Protein AF-0000000072407495 (afdb_homodimer)

Organism: Felis catus (NCBI:txid9685)

Sequence (494 aa):
MGAAVFFGCTFVAFGPAFALFLITVAGDPLRVIILVAGAFFWLVSLLLASVVWFILVHVTDRSDARLQYGLLIFGAAVSVLLQEVFRFAYYKLLKKADEGLASLSEDGRSPISIRQMAYVSGLSFGIISGVFSVINILADALGPGVVGIHGDSPYYFLTSAFLTAAIILLHTFWGVVFFDACERRRYWALGLVVGSHLLTSGLTFLNPWYEASLLPIYAVTVSMGLWAFITAGGSLRSIQRSLSCKDMGAAVFFGCTFVAFGPAFALFLITVAGDPLRVIILVAGAFFWLVSLLLASVVWFILVHVTDRSDARLQYGLLIFGAAVSVLLQEVFRFAYYKLLKKADEGLASLSEDGRSPISIRQMAYVSGLSFGIISGVFSVINILADALGPGVVGIHGDSPYYFLTSAFLTAAIILLHTFWGVVFFDACERRRYWALGLVVGSHLLTSGLTFLNPWYEASLLPIYAVTVSMGLWAFITAGGSLRSIQRSLSCKD

pLDDT: mean 89.38, std 12.91, range [40.22, 98.81]

Nearest PDB structures (foldseek):
  8kco-assembly1_C  TM=9.446E-01  e=8.533E-25  Homo sapiens
  5fn5-assembly1_C  TM=9.331E-01  e=3.044E-23  Homo sapiens
  8oqz-assembly1_C  TM=9.293E-01  e=1.260E-16  Homo sapiens
  8oqy-assembly1_C  TM=9.314E-01  e=2.300E-15  Homo sapiens
  3zx6-assembly1_A  TM=1.724E-01  e=4.299E+00  Archaeoglobus fulgidus DSM 4304

Radius of gyration: 24.93 Å; Cα contacts (8 Å, |Δi|>4): 527; chains: 2; bounding box: 66×59×61 Å

Secondary structure (DSSP, 8-state):
-HHHHHHHHHHHHHHHHHHHIIIIITT-HHHHHHHHHHHHHHHHHHHHHHHHHHHHHHHS-TT-HHHHHHHHHHHHHHHHHHHHHHHHHHHHHHHHHHHHHHHHBTTS--SS-HHHHHHHHHHHHHHHHHHHHHHHHHHHHHSSS-TTTSS--TTHHHHHHHHHHHHHHHHHHHHHHHHHHHHHT-HHHHHHHHHHHHHHHHHGGGTT-HHHHHHHHHHHHHHHHHHHHHHTT--HHHHHHHHTT--/-HHHHHHHHHHHHHHHHHHHIIIIITT-HHHHHHHHHHHHHHHHHHHHHHHHHHHHHHHS-TT-HHHHHHHHHHHHHHHHHHHHHHHHHHHHHHHHHHHHHHHHBTTS--SS-HHHHHHHHHHHHHHHHHHHHHHHHHHHHHSSS-TTTSS--TTHHHHHHHHHHHHHHHHHHHHHHHHHHHHHT-HHHHHHHHHHHHHHHHHGGGTT-HHHHHHHHHHHHHHHHHHHHHHTT--HHHHHHHHTT--

Foldseek 3Di:
DVVCLVVVLQCLLCVVLVVCCVVPQVVDVVLVVLLVVLLVLLVVLQVVLVVVLVVVCVVDDVPDPVVNVVSVLVSLLSSLVSNLVSLVVSLVVVVVVQQVQLVVDPVSHHPADSLNSLLSSLLSSLVSVLVVLVVVVVVVCPPPVNQPPPDHDPCSSVLSSNLSNLSSLLSSLLSNQCSLCVVVVPVVSVVVSSVLSSVLSVLVVPPPVSCSNNVVSVVSSVVSVVVSCVSSVHDPVNVCCVVVVPD/DVVCLVVVLQCLLCVVLVVCCVVPQVVDVVLVVLLVVLLVLLVVLQVVLVVVLVVVCVVDDVVDPVVNVVSVLVSLLSSLVSNLVSLVVSLVVVVVVQQVQLVVDPVSHHPADSLNSLLSSLLSSLVSVLVVLVVVVVVVCPPPVNQPPPDHDPCSSVLSSNLSNLSSLLSSLLSNQCSLCVVVVPVVSNVVSSVLSSVLSVLVVPPPVSCSNNVVSVVSSVVSVVVSCVSSVHDPVNVCCVVVVPD

Solvent-accessible surface area (backbone atoms only — not comparable to full-atom values): 24872 Å² total; per-residue (Å²): 110,70,63,60,51,47,54,51,28,48,43,55,26,39,41,65,58,50,51,48,37,61,75,72,28,67,85,37,47,60,48,43,45,46,23,44,25,27,30,41,45,41,52,51,21,47,51,54,28,49,50,52,41,50,52,53,52,69,74,40,69,77,84,41,60,70,59,49,51,53,48,51,54,50,36,52,52,48,28,51,52,35,38,51,52,38,49,50,52,49,48,54,44,50,51,52,29,39,55,56,44,11,73,50,19,72,84,55,50,42,92,62,50,72,67,55,50,18,37,40,36,8,39,17,38,6,50,49,50,31,52,53,49,52,53,51,52,51,53,50,36,70,37,93,66,34,58,58,79,80,72,45,59,93,49,52,61,53,51,48,16,51,49,34,27,45,49,22,51,33,33,20,23,43,24,34,45,41,47,52,19,61,76,66,67,34,61,68,54,40,50,49,46,54,48,50,51,49,48,47,59,55,34,59,69,48,56,85,44,50,70,75,21,51,53,57,43,50,51,50,34,52,52,42,42,50,50,24,37,47,72,73,64,52,38,75,64,49,51,49,33,62,69,58,67,54,130,110,69,64,59,51,47,54,51,27,46,44,54,28,38,40,66,58,50,50,49,38,61,75,73,27,68,84,35,46,61,49,44,45,46,24,44,27,28,29,41,45,42,50,51,22,47,50,55,30,49,52,54,44,50,53,53,54,69,76,42,69,78,85,40,60,69,58,49,50,52,47,51,54,49,38,51,51,49,29,51,53,35,38,52,52,38,50,50,53,49,49,53,46,50,50,52,28,38,54,55,45,11,72,49,19,73,84,55,50,43,94,60,48,70,67,54,50,18,37,42,35,8,39,17,38,6,49,49,51,33,55,53,49,49,52,53,53,53,51,50,38,70,36,93,66,34,57,57,80,79,71,44,60,92,50,52,60,55,51,49,15,52,49,32,26,45,49,22,51,34,33,20,23,44,24,34,44,41,48,51,19,62,76,67,68,35,61,69,57,40,49,48,44,55,48,50,50,49,49,46,59,55,34,57,68,47,56,85,44,50,68,73,21,50,54,57,43,50,52,51,34,53,53,41,43,51,51,25,38,48,75,73,64,53,38,76,63,49,50,48,34,61,71,56,67,53,131

Structure (mmCIF, N/CA/C/O backbone):
data_AF-0000000072407495-model_v1
#
loop_
_entity.id
_entity.type
_entity.pdbx_description
1 polymer 'Uncharacterized protein'
#
loop_
_atom_site.group_PDB
_atom_site.id
_atom_site.type_symbol
_atom_site.label_atom_id
_atom_site.label_alt_id
_atom_site.label_comp_id
_atom_site.label_asym_id
_atom_site.label_entity_id
_atom_site.label_seq_id
_atom_site.pdbx_PDB_ins_code
_atom_site.Cartn_x
_atom_site.Cartn_y
_atom_site.Cartn_z
_atom_site.occupancy
_atom_site.B_iso_or_equiv
_atom_site.auth_seq_id
_atom_site.auth_comp_id
_atom_site.auth_asym_id
_atom_site.auth_atom_id
_atom_site.pdbx_PDB_model_num
ATOM 1 N N . MET A 1 1 ? 20.609 5.816 27.75 1 56.5 1 MET A N 1
ATOM 2 C CA . MET A 1 1 ? 20.172 7.129 27.266 1 56.5 1 MET A CA 1
ATOM 3 C C . MET A 1 1 ? 19.641 7.035 25.844 1 56.5 1 MET A C 1
ATOM 5 O O . MET A 1 1 ? 18.531 7.5 25.562 1 56.5 1 MET A O 1
ATOM 9 N N . GLY A 1 2 ? 20.25 6.094 25.094 1 71.56 2 GLY A N 1
ATOM 10 C CA . GLY A 1 2 ? 19.891 5.965 23.688 1 71.56 2 GLY A CA 1
ATOM 11 C C . GLY A 1 2 ? 18.562 5.285 23.469 1 71.56 2 GLY A C 1
ATOM 12 O O . GLY A 1 2 ? 17.719 5.762 22.703 1 71.56 2 GLY A O 1
ATOM 13 N N . ALA A 1 3 ? 18.312 4.312 24.391 1 77.88 3 ALA A N 1
ATOM 14 C CA . ALA A 1 3 ? 17.062 3.57 24.234 1 77.88 3 ALA A CA 1
ATOM 15 C C . ALA A 1 3 ? 15.883 4.371 24.766 1 77.88 3 ALA A C 1
ATOM 17 O O . ALA A 1 3 ? 14.812 4.375 24.156 1 77.88 3 ALA A O 1
ATOM 18 N N . ALA A 1 4 ? 16.016 5.016 25.875 1 79.19 4 ALA A N 1
ATOM 19 C CA . ALA A 1 4 ? 14.953 5.82 26.469 1 79.19 4 ALA A CA 1
ATOM 20 C C . ALA A 1 4 ? 14.547 6.961 25.547 1 79.19 4 ALA A C 1
ATOM 22 O O . ALA A 1 4 ? 13.359 7.254 25.406 1 79.19 4 ALA A O 1
ATOM 23 N N . VAL A 1 5 ? 15.516 7.555 24.984 1 81.38 5 VAL A N 1
ATOM 24 C CA . VAL A 1 5 ? 15.242 8.648 24.047 1 81.38 5 VAL A CA 1
ATOM 25 C C . VAL A 1 5 ? 14.508 8.102 22.812 1 81.38 5 VAL A C 1
ATOM 27 O O . VAL A 1 5 ? 13.562 8.727 22.328 1 81.38 5 VAL A O 1
ATOM 30 N N . PHE A 1 6 ? 14.906 6.973 22.5 1 82.31 6 PHE A N 1
ATOM 31 C CA . PHE A 1 6 ? 14.281 6.359 21.328 1 82.31 6 PHE A CA 1
ATOM 32 C C . PHE A 1 6 ? 12.812 6.066 21.594 1 82.31 6 PHE A C 1
ATOM 34 O O . PHE A 1 6 ? 11.945 6.465 20.812 1 82.31 6 PHE A O 1
ATOM 41 N N . PHE A 1 7 ? 12.516 5.387 22.656 1 86.75 7 PHE A N 1
ATOM 42 C CA . PHE A 1 7 ? 11.141 5.023 22.969 1 86.75 7 PHE A CA 1
ATOM 43 C C . PHE A 1 7 ? 10.32 6.266 23.312 1 86.75 7 PHE A C 1
ATOM 45 O O . PHE A 1 7 ? 9.148 6.352 22.938 1 86.75 7 PHE A O 1
ATOM 52 N N . GLY A 1 8 ? 10.922 7.148 24.031 1 89.25 8 GLY A N 1
ATOM 53 C CA . GLY A 1 8 ? 10.234 8.398 24.312 1 89.25 8 GLY A CA 1
ATOM 54 C C . GLY A 1 8 ? 9.844 9.164 23.062 1 89.25 8 GLY A C 1
ATOM 55 O O . GLY A 1 8 ? 8.695 9.594 22.938 1 89.25 8 GLY A O 1
ATOM 56 N N . CYS A 1 9 ? 10.734 9.289 22.125 1 89.62 9 CYS A N 1
ATOM 57 C CA . CYS A 1 9 ? 10.477 10.023 20.891 1 89.62 9 CYS A CA 1
ATOM 58 C C . CYS A 1 9 ? 9.461 9.297 20.031 1 89.62 9 CYS A C 1
ATOM 60 O O . CYS A 1 9 ? 8.633 9.93 19.359 1 89.62 9 CYS A O 1
ATOM 62 N N . THR A 1 10 ? 9.562 7.992 20.062 1 91.12 10 THR A N 1
ATOM 63 C CA . THR A 1 10 ? 8.594 7.215 19.297 1 91.12 10 THR A CA 1
ATOM 64 C C . THR A 1 10 ? 7.184 7.422 19.844 1 91.12 10 THR A C 1
ATOM 66 O O . THR A 1 10 ? 6.234 7.574 19.062 1 91.12 10 THR A O 1
ATOM 69 N N . PHE A 1 11 ? 7.082 7.426 21.141 1 93.88 11 PHE A N 1
ATOM 70 C CA . PHE A 1 11 ? 5.777 7.617 21.766 1 93.88 11 PHE A CA 1
ATOM 71 C C . PHE A 1 11 ? 5.25 9.023 21.5 1 93.88 11 PHE A C 1
ATOM 73 O O . PHE A 1 11 ? 4.043 9.219 21.328 1 93.88 11 PHE A O 1
ATOM 80 N N . VAL A 1 12 ? 6.137 9.922 21.516 1 93.81 12 VAL A N 1
ATOM 81 C CA . VAL A 1 12 ? 5.73 11.297 21.219 1 93.81 12 VAL A CA 1
ATOM 82 C C . VAL A 1 12 ? 5.254 11.391 19.781 1 93.81 12 VAL A C 1
ATOM 84 O O . VAL A 1 12 ? 4.195 11.961 19.5 1 93.81 12 VAL A O 1
ATOM 87 N N . ALA A 1 13 ? 6.012 10.875 18.844 1 96 13 ALA A N 1
ATOM 88 C CA . ALA A 1 13 ? 5.746 10.992 17.406 1 96 13 ALA A CA 1
ATOM 89 C C . ALA A 1 13 ? 4.477 10.234 17.016 1 96 13 ALA A C 1
ATOM 91 O O . ALA A 1 13 ? 3.662 10.734 16.25 1 96 13 ALA A O 1
ATOM 92 N N . PHE A 1 14 ? 4.254 9.016 17.641 1 97.38 14 PHE A N 1
ATOM 93 C CA . PHE A 1 14 ? 3.215 8.141 17.109 1 97.38 14 PHE A CA 1
ATOM 94 C C . PHE A 1 14 ? 2.133 7.891 18.141 1 97.38 14 PHE A C 1
ATOM 96 O O . PHE A 1 14 ? 1.095 7.301 17.844 1 97.38 14 PHE A O 1
ATOM 103 N N . GLY A 1 15 ? 2.363 8.258 19.375 1 96.69 15 GLY A N 1
ATOM 104 C CA . GLY A 1 15 ? 1.407 8.008 20.438 1 96.69 15 GLY A CA 1
ATOM 105 C C . GLY A 1 15 ? -0.013 8.391 20.062 1 96.69 15 GLY A C 1
ATOM 106 O O . GLY A 1 15 ? -0.917 7.555 20.109 1 96.69 15 GLY A O 1
ATOM 107 N N . PRO A 1 16 ? -0.231 9.633 19.703 1 95.75 16 PRO A N 1
ATOM 108 C CA . PRO A 1 16 ? -1.579 10.07 19.328 1 95.75 16 PRO A CA 1
ATOM 109 C C . PRO A 1 16 ? -2.158 9.289 18.156 1 95.75 16 PRO A C 1
ATOM 111 O O . PRO A 1 16 ? -3.32 8.875 18.203 1 95.75 16 PRO A O 1
ATOM 114 N N . ALA A 1 17 ? -1.369 9.102 17.172 1 96.81 17 ALA A N 1
ATOM 115 C CA . ALA A 1 17 ? -1.844 8.375 15.992 1 96.81 17 ALA A CA 1
ATOM 116 C C . ALA A 1 17 ? -2.176 6.926 16.344 1 96.81 17 ALA A C 1
ATOM 118 O O . ALA A 1 17 ? -3.15 6.367 15.836 1 96.81 17 ALA A O 1
ATOM 119 N N . PHE A 1 18 ? -1.344 6.324 17.172 1 96.62 18 PHE A N 1
ATOM 120 C CA . PHE A 1 18 ? -1.583 4.949 17.609 1 96.62 18 PHE A CA 1
ATOM 121 C C . PHE A 1 18 ? -2.891 4.844 18.375 1 96.62 18 PHE A C 1
ATOM 123 O O . PHE A 1 18 ? -3.658 3.9 18.188 1 96.62 18 PHE A O 1
ATOM 130 N N . ALA A 1 19 ? -3.113 5.727 19.234 1 96.12 19 ALA A N 1
ATOM 131 C CA . ALA A 1 19 ? -4.367 5.758 19.984 1 96.12 19 ALA A CA 1
ATOM 132 C C . ALA A 1 19 ? -5.562 5.918 19.062 1 96.12 19 ALA A C 1
ATOM 134 O O . ALA A 1 19 ? -6.566 5.215 19.203 1 96.12 19 ALA A O 1
ATOM 135 N N . LEU A 1 20 ? -5.41 6.855 18.172 1 96.5 20 LEU A N 1
ATOM 136 C CA . LEU A 1 20 ? -6.488 7.062 17.219 1 96.5 20 LEU A CA 1
ATOM 137 C C . LEU A 1 20 ? -6.742 5.801 16.406 1 96.5 20 LEU A C 1
ATOM 139 O O . LEU A 1 20 ? -7.895 5.422 16.172 1 96.5 20 LEU A O 1
ATOM 143 N N . PHE A 1 21 ? -5.773 5.141 16 1 97.31 21 PHE A N 1
ATOM 144 C CA . PHE A 1 21 ? -5.898 3.91 15.227 1 97.31 21 PHE A CA 1
ATOM 145 C C . PHE A 1 21 ? -6.617 2.834 16.031 1 97.31 21 PHE A C 1
ATOM 147 O O . PHE A 1 21 ? -7.551 2.201 15.539 1 97.31 21 PHE A O 1
ATOM 154 N N . LEU A 1 22 ? -6.188 2.582 17.266 1 95.88 22 LEU A N 1
ATOM 155 C CA . LEU A 1 22 ? -6.723 1.515 18.094 1 95.88 22 LEU A CA 1
ATOM 156 C C . LEU A 1 22 ? -8.188 1.771 18.438 1 95.88 22 LEU A C 1
ATOM 158 O O . LEU A 1 22 ? -9 0.841 18.453 1 95.88 22 LEU A O 1
ATOM 162 N N . ILE A 1 23 ? -8.5 3.033 18.625 1 95.25 23 ILE A N 1
ATOM 163 C CA . ILE A 1 23 ? -9.836 3.365 19.109 1 95.25 23 ILE A CA 1
ATOM 164 C C . ILE A 1 23 ? -10.812 3.461 17.938 1 95.25 23 ILE A C 1
ATOM 166 O O . ILE A 1 23 ? -11.969 3.049 18.062 1 95.25 23 ILE A O 1
ATOM 170 N N . THR A 1 24 ? -10.32 3.926 16.797 1 94.62 24 THR A N 1
ATOM 171 C CA . THR A 1 24 ? -11.312 4.312 15.805 1 94.62 24 THR A CA 1
ATOM 172 C C . THR A 1 24 ? -11.203 3.438 14.555 1 94.62 24 THR A C 1
ATOM 174 O O . THR A 1 24 ? -12.125 3.387 13.742 1 94.62 24 THR A O 1
ATOM 177 N N . VAL A 1 25 ? -10.133 2.77 14.32 1 96 25 VAL A N 1
ATOM 178 C CA . VAL A 1 25 ? -9.938 2.127 13.031 1 96 25 VAL A CA 1
ATOM 179 C C . VAL A 1 25 ? -9.781 0.62 13.211 1 96 25 VAL A C 1
ATOM 181 O O . VAL A 1 25 ? -10.422 -0.167 12.516 1 96 25 VAL A O 1
ATOM 184 N N . ALA A 1 26 ? -9.117 0.176 14.258 1 94.56 26 ALA A N 1
ATOM 185 C CA . ALA A 1 26 ? -8.648 -1.199 14.414 1 94.56 26 ALA A CA 1
ATOM 186 C C . ALA A 1 26 ? -9.82 -2.17 14.508 1 94.56 26 ALA A C 1
ATOM 188 O O . ALA A 1 26 ? -9.711 -3.326 14.094 1 94.56 26 ALA A O 1
ATOM 189 N N . GLY A 1 27 ? -10.93 -1.718 14.945 1 93.38 27 GLY A N 1
ATOM 190 C CA . GLY A 1 27 ? -12.055 -2.604 15.172 1 93.38 27 GLY A CA 1
ATOM 191 C C . GLY A 1 27 ? -12.883 -2.855 13.93 1 93.38 27 GLY A C 1
ATOM 192 O O . GLY A 1 27 ? -13.758 -3.727 13.922 1 93.38 27 GLY A O 1
ATOM 193 N N . ASP A 1 28 ? -12.625 -2.162 12.844 1 94.12 28 ASP A N 1
ATOM 194 C CA . ASP A 1 28 ? -13.391 -2.277 11.609 1 94.12 28 ASP A CA 1
ATOM 195 C C . ASP A 1 28 ? -12.484 -2.65 10.438 1 94.12 28 ASP A C 1
ATOM 197 O O . ASP A 1 28 ? -11.711 -1.818 9.953 1 94.12 28 ASP A O 1
ATOM 201 N N . PRO A 1 29 ? -12.703 -3.877 9.898 1 92.75 29 PRO A N 1
ATOM 202 C CA . PRO A 1 29 ? -11.82 -4.348 8.828 1 92.75 29 PRO A CA 1
ATOM 203 C C . PRO A 1 29 ? -11.867 -3.455 7.59 1 92.75 29 PRO A C 1
ATOM 205 O O . PRO A 1 29 ? -10.852 -3.299 6.902 1 92.75 29 PRO A O 1
ATOM 208 N N . LEU A 1 30 ? -12.992 -2.93 7.285 1 92.25 30 LEU A N 1
ATOM 209 C CA . LEU A 1 30 ? -13.102 -2.045 6.133 1 92.25 30 LEU A CA 1
ATOM 210 C C . LEU A 1 30 ? -12.258 -0.787 6.332 1 92.25 30 LEU A C 1
ATOM 212 O O . LEU A 1 30 ? -11.602 -0.321 5.398 1 92.25 30 LEU A O 1
ATOM 216 N N . ARG A 1 31 ? -12.273 -0.28 7.539 1 95.81 31 ARG A N 1
ATOM 217 C CA . ARG A 1 31 ? -11.461 0.893 7.844 1 95.81 31 ARG A CA 1
ATOM 218 C C . ARG A 1 31 ? -9.977 0.563 7.762 1 95.81 31 ARG A C 1
ATOM 220 O O . ARG A 1 31 ? -9.18 1.384 7.309 1 95.81 31 ARG A O 1
ATOM 227 N N . VAL A 1 32 ? -9.695 -0.604 8.148 1 96 32 VAL A N 1
ATOM 228 C CA . VAL A 1 32 ? -8.305 -1.038 8.094 1 96 32 VAL A CA 1
ATOM 229 C C . VAL A 1 32 ? -7.855 -1.147 6.641 1 96 32 VAL A C 1
ATOM 231 O O . VAL A 1 32 ? -6.754 -0.714 6.289 1 96 32 VAL A O 1
ATOM 234 N N . ILE A 1 33 ? -8.664 -1.701 5.789 1 95 33 ILE A N 1
ATOM 235 C CA . ILE A 1 33 ? -8.344 -1.848 4.375 1 95 33 ILE A CA 1
ATOM 236 C C . ILE A 1 33 ? -8.164 -0.47 3.742 1 95 33 ILE A C 1
ATOM 238 O O . ILE A 1 33 ? -7.227 -0.25 2.973 1 95 33 ILE A O 1
ATOM 242 N N . ILE A 1 34 ? -9.047 0.424 4.109 1 96.31 34 ILE A N 1
ATOM 243 C CA . ILE A 1 34 ? -8.984 1.787 3.594 1 96.31 34 ILE A CA 1
ATOM 244 C C . ILE A 1 34 ? -7.691 2.455 4.062 1 96.31 34 ILE A C 1
ATOM 246 O O . ILE A 1 34 ? -7.043 3.17 3.295 1 96.31 34 ILE A O 1
ATOM 250 N N . LEU A 1 35 ? -7.363 2.24 5.332 1 98.19 35 LEU A N 1
ATOM 251 C CA . LEU A 1 35 ? -6.133 2.803 5.879 1 98.19 35 LEU A CA 1
ATOM 252 C C . LEU A 1 35 ? -4.914 2.299 5.113 1 98.19 35 LEU A C 1
ATOM 254 O O . LEU A 1 35 ? -4.055 3.088 4.719 1 98.19 35 LEU A O 1
ATOM 258 N N . VAL A 1 36 ? -4.875 1.008 4.824 1 97.19 36 VAL A N 1
ATOM 259 C CA . VAL A 1 36 ? -3.744 0.401 4.133 1 97.19 36 VAL A CA 1
ATOM 260 C C . VAL A 1 36 ? -3.674 0.921 2.699 1 97.19 36 VAL A C 1
ATOM 262 O O . VAL A 1 36 ? -2.598 1.269 2.209 1 97.19 36 VAL A O 1
ATOM 265 N N . ALA A 1 37 ? -4.793 0.983 2.051 1 97 37 ALA A N 1
ATOM 266 C CA . ALA A 1 37 ? -4.836 1.515 0.691 1 97 37 ALA A CA 1
ATOM 267 C C . ALA A 1 37 ? -4.348 2.959 0.649 1 97 37 ALA A C 1
ATOM 269 O O . ALA A 1 37 ? -3.633 3.352 -0.276 1 97 37 ALA A O 1
ATOM 270 N N . GLY A 1 38 ? -4.734 3.738 1.598 1 98.44 38 GLY A N 1
ATOM 271 C CA . GLY A 1 38 ? -4.273 5.117 1.672 1 98.44 38 GLY A CA 1
ATOM 272 C C . GLY A 1 38 ? -2.771 5.238 1.826 1 98.44 38 GLY A C 1
ATOM 273 O O . GLY A 1 38 ? -2.15 6.121 1.23 1 98.44 38 GLY A O 1
ATOM 274 N N . ALA A 1 39 ? -2.295 4.391 2.701 1 98.44 39 ALA A N 1
ATOM 275 C CA . ALA A 1 39 ? -0.844 4.379 2.871 1 98.44 39 ALA A CA 1
ATOM 276 C C . ALA A 1 39 ? -0.137 4.117 1.544 1 98.44 39 ALA A C 1
ATOM 278 O O . ALA A 1 39 ? 0.901 4.719 1.258 1 98.44 39 ALA A O 1
ATOM 279 N N . PHE A 1 40 ? -0.656 3.289 0.789 1 97.88 40 PHE A N 1
ATOM 280 C CA . PHE A 1 40 ? -0.097 2.982 -0.523 1 97.88 40 PHE A CA 1
ATOM 281 C C . PHE A 1 40 ? -0.11 4.215 -1.419 1 97.88 40 PHE A C 1
ATOM 283 O O . PHE A 1 40 ? 0.883 4.516 -2.086 1 97.88 40 PHE A O 1
ATOM 290 N N . PHE A 1 41 ? -1.191 4.906 -1.457 1 98.19 41 PHE A N 1
ATOM 291 C CA . PHE A 1 41 ? -1.315 6.102 -2.283 1 98.19 41 PHE A CA 1
ATOM 292 C C . PHE A 1 41 ? -0.274 7.141 -1.889 1 98.19 41 PHE A C 1
ATOM 294 O O . PHE A 1 41 ? 0.335 7.777 -2.752 1 98.19 41 PHE A O 1
ATOM 301 N N . TRP A 1 42 ? -0.133 7.297 -0.599 1 98.31 42 TRP A N 1
ATOM 302 C CA . TRP A 1 42 ? 0.872 8.25 -0.139 1 98.31 42 TRP A CA 1
ATOM 303 C C . TRP A 1 42 ? 2.268 7.82 -0.576 1 98.31 42 TRP A C 1
ATOM 305 O O . TRP A 1 42 ? 3.053 8.641 -1.058 1 98.31 42 TRP A O 1
ATOM 315 N N . LEU A 1 43 ? 2.557 6.543 -0.419 1 97.19 43 LEU A N 1
ATOM 316 C CA . LEU A 1 43 ? 3.879 6.039 -0.777 1 97.19 43 LEU A CA 1
ATOM 317 C C . LEU A 1 43 ? 4.141 6.211 -2.27 1 97.19 43 LEU A C 1
ATOM 319 O O . LEU A 1 43 ? 5.254 6.543 -2.676 1 97.19 43 LEU A O 1
ATOM 323 N N . VAL A 1 44 ? 3.123 5.953 -3.066 1 96.81 44 VAL A N 1
ATOM 324 C CA . VAL A 1 44 ? 3.264 6.117 -4.508 1 96.81 44 VAL A CA 1
ATOM 325 C C . VAL A 1 44 ? 3.539 7.582 -4.836 1 96.81 44 VAL A C 1
ATOM 327 O O . VAL A 1 44 ? 4.367 7.887 -5.699 1 96.81 44 VAL A O 1
ATOM 330 N N . SER A 1 45 ? 2.848 8.484 -4.168 1 97.75 45 SER A N 1
ATOM 331 C CA . SER A 1 45 ? 3.082 9.906 -4.387 1 97.75 45 SER A CA 1
ATOM 332 C C . SER A 1 45 ? 4.516 10.289 -4.043 1 97.75 45 SER A C 1
ATOM 334 O O . SER A 1 45 ? 5.145 11.07 -4.758 1 97.75 45 SER A O 1
ATOM 336 N N . LEU A 1 46 ? 5.016 9.742 -2.975 1 96.38 46 LEU A N 1
ATOM 337 C CA . LEU A 1 46 ? 6.391 10.023 -2.574 1 96.38 46 LEU A CA 1
ATOM 338 C C . LEU A 1 46 ? 7.379 9.43 -3.576 1 96.38 46 LEU A C 1
ATOM 340 O O . LEU A 1 46 ? 8.398 10.055 -3.889 1 96.38 46 LEU A O 1
ATOM 344 N N . LEU A 1 47 ? 7.105 8.25 -4.012 1 94.81 47 LEU A N 1
ATOM 345 C CA . LEU A 1 47 ? 7.969 7.605 -4.992 1 94.81 47 LEU A CA 1
ATOM 346 C C . LEU A 1 47 ? 8.062 8.438 -6.266 1 94.81 47 LEU A C 1
ATOM 348 O O . LEU A 1 47 ? 9.156 8.641 -6.801 1 94.81 47 LEU A O 1
ATOM 352 N N . LEU A 1 48 ? 6.941 8.898 -6.738 1 96.19 48 LEU A N 1
ATOM 353 C CA . LEU A 1 48 ? 6.934 9.734 -7.934 1 96.19 48 LEU A CA 1
ATOM 354 C C . LEU A 1 48 ? 7.73 11.016 -7.707 1 96.19 48 LEU A C 1
ATOM 356 O O . LEU A 1 48 ? 8.484 11.445 -8.578 1 96.19 48 LEU A O 1
ATOM 360 N N . ALA A 1 49 ? 7.574 11.586 -6.559 1 96.75 49 ALA A N 1
ATOM 361 C CA . ALA A 1 49 ? 8.344 12.773 -6.215 1 96.75 49 ALA A CA 1
ATOM 362 C C . ALA A 1 49 ? 9.844 12.484 -6.203 1 96.75 49 ALA A C 1
ATOM 364 O O . ALA A 1 49 ? 10.648 13.312 -6.633 1 96.75 49 ALA A O 1
ATOM 365 N N . SER A 1 50 ? 10.227 11.352 -5.691 1 94.19 50 SER A N 1
ATOM 366 C CA . SER A 1 50 ? 11.633 10.961 -5.629 1 94.19 50 SER A CA 1
ATOM 367 C C . SER A 1 50 ? 12.219 10.781 -7.027 1 94.19 50 SER A C 1
ATOM 369 O O . SER A 1 50 ? 13.391 11.07 -7.254 1 94.19 50 SER A O 1
ATOM 371 N N . VAL A 1 51 ? 11.453 10.227 -7.926 1 92.25 51 VAL A N 1
ATOM 372 C CA . VAL A 1 51 ? 11.898 10.07 -9.305 1 92.25 51 VAL A CA 1
ATOM 373 C C . VAL A 1 51 ? 12.141 11.445 -9.93 1 92.25 51 VAL A C 1
ATOM 375 O O . VAL A 1 51 ? 13.164 11.656 -10.586 1 92.25 51 VAL A O 1
ATOM 378 N N . VAL A 1 52 ? 11.25 12.344 -9.695 1 92.81 52 VAL A N 1
ATOM 379 C CA . VAL A 1 52 ? 11.422 13.703 -10.195 1 92.81 52 VAL A CA 1
ATOM 380 C C . VAL A 1 52 ? 12.703 14.305 -9.625 1 92.81 52 VAL A C 1
ATOM 382 O O . VAL A 1 52 ? 13.5 14.891 -10.367 1 92.81 52 VAL A O 1
ATOM 385 N N . TRP A 1 53 ? 12.945 14.125 -8.375 1 90.81 53 TRP A N 1
ATOM 386 C CA . TRP A 1 53 ? 14.148 14.617 -7.719 1 90.81 53 TRP A CA 1
ATOM 387 C C . TRP A 1 53 ? 15.398 13.977 -8.32 1 90.81 53 TRP A C 1
ATOM 389 O O . TRP A 1 53 ? 16.391 14.664 -8.586 1 90.81 53 TRP A O 1
ATOM 399 N N . PHE A 1 54 ? 15.312 12.758 -8.508 1 88.69 54 PHE A N 1
ATOM 400 C CA . PHE A 1 54 ? 16.453 12.016 -9.047 1 88.69 54 PHE A CA 1
ATOM 401 C C . PHE A 1 54 ? 16.812 12.523 -10.438 1 88.69 54 PHE A C 1
ATOM 403 O O . PHE A 1 54 ? 18 12.75 -10.727 1 88.69 54 PHE A O 1
ATOM 410 N N . ILE A 1 55 ? 15.867 12.656 -11.281 1 89.94 55 ILE A N 1
ATOM 411 C CA . ILE A 1 55 ? 16.094 13.133 -12.641 1 89.94 55 ILE A CA 1
ATOM 412 C C . ILE A 1 55 ? 16.688 14.547 -12.594 1 89.94 55 ILE A C 1
ATOM 414 O O . ILE A 1 55 ? 17.688 14.828 -13.258 1 89.94 55 ILE A O 1
ATOM 418 N N . LEU A 1 56 ? 16.141 15.398 -11.805 1 91.06 56 LEU A N 1
ATOM 419 C CA . LEU A 1 56 ? 16.562 16.797 -11.742 1 91.06 56 LEU A CA 1
ATOM 420 C C . LEU A 1 56 ? 17.984 16.906 -11.227 1 91.06 56 LEU A C 1
ATOM 422 O O . LEU A 1 56 ? 18.781 17.688 -11.742 1 91.06 56 LEU A O 1
ATOM 426 N N . VAL A 1 57 ? 18.391 16.125 -10.266 1 90 57 VAL A N 1
ATOM 427 C CA . VAL A 1 57 ? 19.719 16.188 -9.68 1 90 57 VAL A CA 1
ATOM 428 C C . VAL A 1 57 ? 20.734 15.625 -10.664 1 90 57 VAL A C 1
ATOM 430 O O . VAL A 1 57 ? 21.875 16.094 -10.727 1 90 57 VAL A O 1
ATOM 433 N N . HIS A 1 58 ? 20.344 14.719 -11.43 1 88.69 58 HIS A N 1
ATOM 434 C CA . HIS A 1 58 ? 21.266 14.078 -12.359 1 88.69 58 HIS A CA 1
ATOM 435 C C . HIS A 1 58 ? 21.484 14.93 -13.602 1 88.69 58 HIS A C 1
ATOM 437 O O . HIS A 1 58 ? 22.516 14.836 -14.258 1 88.69 58 HIS A O 1
ATOM 443 N N . VAL A 1 59 ? 20.531 15.734 -13.922 1 90.62 59 VAL A N 1
ATOM 444 C CA . VAL A 1 59 ? 20.656 16.531 -15.141 1 90.62 59 VAL A CA 1
ATOM 445 C C . VAL A 1 59 ? 21.266 17.891 -14.805 1 90.62 59 VAL A C 1
ATOM 447 O O . VAL A 1 59 ? 21.656 18.641 -15.703 1 90.62 59 VAL A O 1
ATOM 450 N N . THR A 1 60 ? 21.312 18.188 -13.555 1 90.12 60 THR A N 1
ATOM 451 C CA . THR A 1 60 ? 21.859 19.469 -13.133 1 90.12 60 THR A CA 1
ATOM 452 C C . THR A 1 60 ? 23.25 19.281 -12.508 1 90.12 60 THR A C 1
ATOM 454 O O . THR A 1 60 ? 23.625 18.156 -12.172 1 90.12 60 THR A O 1
ATOM 457 N N . ASP A 1 61 ? 24 20.391 -12.414 1 88.5 61 ASP A N 1
ATOM 458 C CA . ASP A 1 61 ? 25.359 20.359 -11.875 1 88.5 61 ASP A CA 1
ATOM 459 C C . ASP A 1 61 ? 25.344 20.094 -10.375 1 88.5 61 ASP A C 1
ATOM 461 O O . ASP A 1 61 ? 24.891 20.922 -9.586 1 88.5 61 ASP A O 1
ATOM 465 N N . ARG A 1 62 ? 25.828 19.062 -9.945 1 87.56 62 ARG A N 1
ATOM 466 C CA . ARG A 1 62 ? 25.844 18.625 -8.555 1 87.56 62 ARG A CA 1
ATOM 467 C C . ARG A 1 62 ? 26.828 19.453 -7.734 1 87.56 62 ARG A C 1
ATOM 469 O O . ARG A 1 62 ? 26.734 19.5 -6.508 1 87.56 62 ARG A O 1
ATOM 476 N N . SER A 1 63 ? 27.781 20.078 -8.391 1 90.69 63 SER A N 1
ATOM 477 C CA . SER A 1 63 ? 28.812 20.844 -7.688 1 90.69 63 SER A CA 1
ATOM 478 C C . SER A 1 63 ? 28.281 22.203 -7.242 1 90.69 63 SER A C 1
ATOM 480 O O . SER A 1 63 ? 28.891 22.859 -6.383 1 90.69 63 SER A O 1
ATOM 482 N N . ASP A 1 64 ? 27.234 22.625 -7.832 1 92.12 64 ASP A N 1
ATOM 483 C CA . ASP A 1 64 ? 26.641 23.906 -7.477 1 92.12 64 ASP A CA 1
ATOM 484 C C . ASP A 1 64 ? 25.75 23.766 -6.25 1 92.12 64 ASP A C 1
ATOM 486 O O . ASP A 1 64 ? 24.578 23.375 -6.363 1 92.12 64 ASP A O 1
ATOM 490 N N . ALA A 1 65 ? 26.141 24.156 -5.113 1 88.81 65 ALA A N 1
ATOM 491 C CA . ALA A 1 65 ? 25.438 23.984 -3.846 1 88.81 65 ALA A CA 1
ATOM 492 C C . ALA A 1 65 ? 24.125 24.781 -3.826 1 88.81 65 ALA A C 1
ATOM 494 O O . ALA A 1 65 ? 23.109 24.312 -3.311 1 88.81 65 ALA A O 1
ATOM 495 N N . ARG A 1 66 ? 24.219 26.016 -4.305 1 91.44 66 ARG A N 1
ATOM 496 C CA . ARG A 1 66 ? 23.031 26.859 -4.332 1 91.44 66 ARG A CA 1
ATOM 497 C C . ARG A 1 66 ? 21.938 26.25 -5.191 1 91.44 66 ARG A C 1
ATOM 499 O O . ARG A 1 66 ? 20.766 26.234 -4.805 1 91.44 66 ARG A O 1
ATOM 506 N N . LEU A 1 67 ? 22.359 25.75 -6.297 1 89.94 67 LEU A N 1
ATOM 507 C CA . LEU A 1 67 ? 21.406 25.094 -7.188 1 89.94 67 LEU A CA 1
ATOM 508 C C . LEU A 1 67 ? 20.812 23.859 -6.531 1 89.94 67 LEU A C 1
ATOM 510 O O . LEU A 1 67 ? 19.609 23.609 -6.633 1 89.94 67 LEU A O 1
ATOM 514 N N . GLN A 1 68 ? 21.625 23.141 -5.859 1 89.44 68 GLN A N 1
ATOM 515 C CA . GLN A 1 68 ? 21.172 21.922 -5.203 1 89.44 68 GLN A CA 1
ATOM 516 C C . GLN A 1 68 ? 20.188 22.234 -4.074 1 89.44 68 GLN A C 1
ATOM 518 O O . GLN A 1 68 ? 19.219 21.5 -3.871 1 89.44 68 GLN A O 1
ATOM 523 N N . TYR A 1 69 ? 20.453 23.234 -3.396 1 90.31 69 TYR A N 1
ATOM 524 C CA . TYR A 1 69 ? 19.547 23.641 -2.34 1 90.31 69 TYR A CA 1
ATOM 525 C C . TYR A 1 69 ? 18.203 24.062 -2.92 1 90.31 69 TYR A C 1
ATOM 527 O O . TYR A 1 69 ? 17.141 23.719 -2.379 1 90.31 69 TYR A O 1
ATOM 535 N N . GLY A 1 70 ? 18.25 24.844 -3.951 1 90.81 70 GLY A N 1
ATOM 536 C CA . GLY A 1 70 ? 17.031 25.203 -4.648 1 90.81 70 GLY A CA 1
ATOM 537 C C . GLY A 1 70 ? 16.234 24.016 -5.141 1 90.81 70 GLY A C 1
ATOM 538 O O . GLY A 1 70 ? 15 24 -5.07 1 90.81 70 GLY A O 1
ATOM 539 N N . LEU A 1 71 ? 16.969 23.031 -5.574 1 90.94 71 LEU A N 1
ATOM 540 C CA . LEU A 1 71 ? 16.328 21.797 -6.047 1 90.94 71 LEU A CA 1
ATOM 541 C C . LEU A 1 71 ? 15.672 21.047 -4.895 1 90.94 71 LEU A C 1
ATOM 543 O O . LEU A 1 71 ? 14.633 20.406 -5.07 1 90.94 71 LEU A O 1
ATOM 547 N N . LEU A 1 72 ? 16.297 21.109 -3.756 1 90.31 72 LEU A N 1
ATOM 548 C CA . LEU A 1 72 ? 15.719 20.469 -2.58 1 90.31 72 LEU A CA 1
ATOM 549 C C . LEU A 1 72 ? 14.375 21.094 -2.227 1 90.31 72 LEU A C 1
ATOM 551 O O . LEU A 1 72 ? 13.406 20.375 -1.959 1 90.31 72 LEU A O 1
ATOM 555 N N . ILE A 1 73 ? 14.297 22.438 -2.221 1 92.62 73 ILE A N 1
ATOM 556 C CA . ILE A 1 73 ? 13.07 23.156 -1.917 1 92.62 73 ILE A CA 1
ATOM 557 C C . ILE A 1 73 ? 12.016 22.844 -2.977 1 92.62 73 ILE A C 1
ATOM 559 O O . ILE A 1 73 ? 10.859 22.578 -2.648 1 92.62 73 ILE A O 1
ATOM 563 N N . PHE A 1 74 ? 12.461 22.875 -4.191 1 93.81 74 PHE A N 1
ATOM 564 C CA . PHE A 1 74 ? 11.57 22.562 -5.297 1 93.81 74 PHE A CA 1
ATOM 565 C C . PHE A 1 74 ? 11.039 21.125 -5.184 1 93.81 74 PHE A C 1
ATOM 567 O O . PHE A 1 74 ? 9.852 20.891 -5.395 1 93.81 74 PHE A O 1
ATOM 574 N N . GLY A 1 75 ? 11.914 20.219 -4.898 1 94.19 75 GLY A N 1
ATOM 575 C CA . GLY A 1 75 ? 11.516 18.844 -4.727 1 94.19 75 GLY A CA 1
ATOM 576 C C . GLY A 1 75 ? 10.492 18.641 -3.621 1 94.19 75 GLY A C 1
ATOM 577 O O . GLY A 1 75 ? 9.562 17.859 -3.764 1 94.19 75 GLY A O 1
ATOM 578 N N . ALA A 1 76 ? 10.688 19.359 -2.535 1 94.69 76 ALA A N 1
ATOM 579 C CA . ALA A 1 76 ? 9.734 19.281 -1.429 1 94.69 76 ALA A CA 1
ATOM 580 C C . ALA A 1 76 ? 8.367 19.797 -1.854 1 94.69 76 ALA A C 1
ATOM 582 O O . ALA A 1 76 ? 7.336 19.219 -1.493 1 94.69 76 ALA A O 1
ATOM 583 N N . ALA A 1 77 ? 8.367 20.891 -2.605 1 96.56 77 ALA A N 1
ATOM 584 C CA . ALA A 1 77 ? 7.117 21.453 -3.1 1 96.56 77 ALA A CA 1
ATOM 585 C C . ALA A 1 77 ? 6.41 20.469 -4.039 1 96.56 77 ALA A C 1
ATOM 587 O O . ALA A 1 77 ? 5.195 20.281 -3.943 1 96.56 77 ALA A O 1
ATOM 588 N N . VAL A 1 78 ? 7.168 19.875 -4.891 1 97.56 78 VAL A N 1
ATOM 589 C CA . VAL A 1 78 ? 6.621 18.891 -5.82 1 97.56 78 VAL A CA 1
ATOM 590 C C . VAL A 1 78 ? 6.059 17.703 -5.043 1 97.56 78 VAL A C 1
ATOM 592 O O . VAL A 1 78 ? 5 17.172 -5.387 1 97.56 78 VAL A O 1
ATOM 595 N N . SER A 1 79 ? 6.781 17.297 -4.027 1 97.75 79 SER A N 1
ATOM 596 C CA . SER A 1 79 ? 6.316 16.188 -3.199 1 97.75 79 SER A CA 1
ATOM 597 C C . SER A 1 79 ? 4.973 16.5 -2.553 1 97.75 79 SER A C 1
ATOM 599 O O . SER A 1 79 ? 4.07 15.664 -2.541 1 97.75 79 SER A O 1
ATOM 601 N N . VAL A 1 80 ? 4.797 17.703 -2.037 1 98.25 80 VAL A N 1
ATOM 602 C CA . VAL A 1 80 ? 3.553 18.125 -1.408 1 98.25 80 VAL A CA 1
ATOM 603 C C . VAL A 1 80 ? 2.428 18.141 -2.441 1 98.25 80 VAL A C 1
ATOM 605 O O . VAL A 1 80 ? 1.338 17.609 -2.186 1 98.25 80 VAL A O 1
ATOM 608 N N . LEU A 1 81 ? 2.701 18.672 -3.588 1 98.5 81 LEU A N 1
ATOM 609 C CA . LEU A 1 81 ? 1.688 18.766 -4.633 1 98.5 81 LEU A CA 1
ATOM 610 C C . LEU A 1 81 ? 1.264 17.375 -5.102 1 98.5 81 LEU A C 1
ATOM 612 O O . LEU A 1 81 ? 0.076 17.125 -5.312 1 98.5 81 LEU A O 1
ATOM 616 N N . LEU A 1 82 ? 2.217 16.5 -5.234 1 98.56 82 LEU A N 1
ATOM 617 C CA . LEU A 1 82 ? 1.896 15.133 -5.629 1 98.56 82 LEU A CA 1
ATOM 618 C C . LEU A 1 82 ? 1.078 14.438 -4.551 1 98.56 82 LEU A C 1
ATOM 620 O O . LEU A 1 82 ? 0.141 13.695 -4.859 1 98.56 82 LEU A O 1
ATOM 624 N N . GLN A 1 83 ? 1.458 14.625 -3.301 1 98.5 83 GLN A N 1
ATOM 625 C CA . GLN A 1 83 ? 0.673 14.055 -2.209 1 98.5 83 GLN A CA 1
ATOM 626 C C . GLN A 1 83 ? -0.774 14.531 -2.264 1 98.5 83 GLN A C 1
ATOM 628 O O . GLN A 1 83 ? -1.702 13.742 -2.074 1 98.5 83 GLN A O 1
ATOM 633 N N . GLU A 1 84 ? -1.011 15.812 -2.576 1 98.75 84 GLU A N 1
ATOM 634 C CA . GLU A 1 84 ? -2.361 16.359 -2.648 1 98.75 84 GLU A CA 1
ATOM 635 C C . GLU A 1 84 ? -3.104 15.844 -3.877 1 98.75 84 GLU A C 1
ATOM 637 O O . GLU A 1 84 ? -4.316 15.633 -3.832 1 98.75 84 GLU A O 1
ATOM 642 N N . VAL A 1 85 ? -2.438 15.688 -4.98 1 98.5 85 VAL A N 1
ATOM 643 C CA . VAL A 1 85 ? -3.051 15.094 -6.164 1 98.5 85 VAL A CA 1
ATOM 644 C C . VAL A 1 85 ? -3.508 13.672 -5.855 1 98.5 85 VAL A C 1
ATOM 646 O O . VAL A 1 85 ? -4.602 13.266 -6.25 1 98.5 85 VAL A O 1
ATOM 649 N N . PHE A 1 86 ? -2.727 12.914 -5.156 1 98.62 86 PHE A N 1
ATOM 650 C CA . PHE A 1 86 ? -3.064 11.539 -4.82 1 98.62 86 PHE A CA 1
ATOM 651 C C . PHE A 1 86 ? -4.16 11.492 -3.762 1 98.62 86 PHE A C 1
ATOM 653 O O . PHE A 1 86 ? -4.969 10.562 -3.738 1 98.62 86 PHE A O 1
ATOM 660 N N . ARG A 1 87 ? -4.129 12.492 -2.855 1 98.31 87 ARG A N 1
ATOM 661 C CA . ARG A 1 87 ? -5.254 12.609 -1.935 1 98.31 87 ARG A CA 1
ATOM 662 C C . ARG A 1 87 ? -6.566 12.781 -2.693 1 98.31 87 ARG A C 1
ATOM 664 O O . ARG A 1 87 ? -7.582 12.18 -2.338 1 98.31 87 ARG A O 1
ATOM 671 N N . PHE A 1 88 ? -6.551 13.57 -3.699 1 98.5 88 PHE A N 1
ATOM 672 C CA . PHE A 1 88 ? -7.73 13.789 -4.527 1 98.5 88 PHE A CA 1
ATOM 673 C C . PHE A 1 88 ? -8.117 12.508 -5.262 1 98.5 88 PHE A C 1
ATOM 675 O O . PHE A 1 88 ? -9.297 12.164 -5.34 1 98.5 88 PHE A O 1
ATOM 682 N N . ALA A 1 89 ? -7.121 11.852 -5.859 1 98.12 89 ALA A N 1
ATOM 683 C CA . ALA A 1 89 ? -7.383 10.586 -6.543 1 98.12 89 ALA A CA 1
ATOM 684 C C . ALA A 1 89 ? -8 9.57 -5.59 1 98.12 89 ALA A C 1
ATOM 686 O O . ALA A 1 89 ? -8.93 8.844 -5.961 1 98.12 89 ALA A O 1
ATOM 687 N N . TYR A 1 90 ? -7.434 9.508 -4.418 1 98.38 90 TYR A N 1
ATOM 688 C CA . TYR A 1 90 ? -7.957 8.586 -3.42 1 98.38 90 TYR A CA 1
ATOM 689 C C . TYR A 1 90 ? -9.375 8.969 -3.014 1 98.38 90 TYR A C 1
ATOM 691 O O . TYR A 1 90 ? -10.227 8.094 -2.812 1 98.38 90 TYR A O 1
ATOM 699 N N . TYR A 1 91 ? -9.664 10.266 -2.838 1 97.88 91 TYR A N 1
ATOM 700 C CA . TYR A 1 91 ? -11.016 10.758 -2.58 1 97.88 91 TYR A CA 1
ATOM 701 C C . TYR A 1 91 ? -11.984 10.258 -3.643 1 97.88 91 TYR A C 1
ATOM 703 O O . TYR A 1 91 ? -13.055 9.734 -3.316 1 97.88 91 TYR A O 1
ATOM 711 N N . LYS A 1 92 ? -11.594 10.398 -4.906 1 97.5 92 LYS A N 1
ATOM 712 C CA . LYS A 1 92 ? -12.461 9.969 -6.008 1 97.5 92 LYS A CA 1
ATOM 713 C C . LYS A 1 92 ? -12.727 8.469 -5.945 1 97.5 92 LYS A C 1
ATOM 715 O O . LYS A 1 92 ? -13.844 8.023 -6.191 1 97.5 92 LYS A O 1
ATOM 720 N N . LEU A 1 93 ? -11.75 7.758 -5.66 1 96.81 93 LEU A N 1
ATOM 721 C CA . LEU A 1 93 ? -11.883 6.309 -5.547 1 96.81 93 LEU A CA 1
ATOM 722 C C . LEU A 1 93 ? -12.828 5.938 -4.406 1 96.81 93 LEU A C 1
ATOM 724 O O . LEU A 1 93 ? -13.711 5.09 -4.574 1 96.81 93 LEU A O 1
ATOM 728 N N . LEU A 1 94 ? -12.656 6.531 -3.262 1 96.75 94 LEU A N 1
ATOM 729 C CA . LEU A 1 94 ? -13.469 6.227 -2.09 1 96.75 94 LEU A CA 1
ATOM 730 C C . LEU A 1 94 ? -14.914 6.656 -2.307 1 96.75 94 LEU A C 1
ATOM 732 O O . LEU A 1 94 ? -15.844 6 -1.829 1 96.75 94 LEU A O 1
ATOM 736 N N . LYS A 1 95 ? -15.047 7.77 -3.004 1 95.19 95 LYS A N 1
ATOM 737 C CA . LYS A 1 95 ? -16.406 8.219 -3.328 1 95.19 95 LYS A CA 1
ATOM 738 C C . LYS A 1 95 ? -17.125 7.188 -4.184 1 95.19 95 LYS A C 1
ATOM 740 O O . LYS A 1 95 ? -18.297 6.867 -3.918 1 95.19 95 LYS A O 1
ATOM 745 N N . LYS A 1 96 ? -16.469 6.711 -5.172 1 93.69 96 LYS A N 1
ATOM 746 C CA . LYS A 1 96 ? -17.047 5.664 -6.012 1 93.69 96 LYS A CA 1
ATOM 747 C C . LYS A 1 96 ? -17.344 4.406 -5.199 1 93.69 96 LYS A C 1
ATOM 749 O O . LYS A 1 96 ? -18.359 3.752 -5.41 1 93.69 96 LYS A O 1
ATOM 754 N N . ALA A 1 97 ? -16.484 4.051 -4.309 1 91.75 97 ALA A N 1
ATOM 755 C CA . ALA A 1 97 ? -16.688 2.889 -3.449 1 91.75 97 ALA A CA 1
ATOM 756 C C . ALA A 1 97 ? -17.891 3.094 -2.529 1 91.75 97 ALA A C 1
ATOM 758 O O . ALA A 1 97 ? -18.656 2.16 -2.279 1 91.75 97 ALA A O 1
ATOM 759 N N . ASP A 1 98 ? -17.922 4.293 -2.025 1 91.25 98 ASP A N 1
ATOM 760 C CA . ASP A 1 98 ? -19.031 4.648 -1.151 1 91.25 98 ASP A CA 1
ATOM 761 C C . ASP A 1 98 ? -20.359 4.473 -1.865 1 91.25 98 ASP A C 1
ATOM 763 O O . ASP A 1 98 ? -21.328 3.953 -1.286 1 91.25 98 ASP A O 1
ATOM 767 N N . GLU A 1 99 ? -20.516 4.891 -3.074 1 89.19 99 GLU A N 1
ATOM 768 C CA . GLU A 1 99 ? -21.719 4.734 -3.883 1 89.19 99 GLU A CA 1
ATOM 769 C C . GLU A 1 99 ? -22.047 3.258 -4.102 1 89.19 99 GLU A C 1
ATOM 771 O O . GLU A 1 99 ? -23.203 2.855 -4.02 1 89.19 99 GLU A O 1
ATOM 776 N N . GLY A 1 100 ? -21.047 2.523 -4.332 1 83.62 100 GLY A N 1
ATOM 777 C CA . GLY A 1 100 ? -21.234 1.09 -4.496 1 83.62 100 GLY A CA 1
ATOM 778 C C . GLY A 1 100 ? -21.719 0.401 -3.234 1 83.62 100 GLY A C 1
ATOM 779 O O . GLY A 1 100 ? -22.625 -0.425 -3.283 1 83.62 100 GLY A O 1
ATOM 780 N N . LEU A 1 101 ? -21.219 0.779 -2.15 1 84.06 101 LEU A N 1
ATOM 781 C CA . LEU A 1 101 ? -21.594 0.194 -0.869 1 84.06 101 LEU A CA 1
ATOM 782 C C . LEU A 1 101 ? -23.016 0.604 -0.48 1 84.06 101 LEU A C 1
ATOM 784 O O . LEU A 1 101 ? -23.766 -0.201 0.071 1 84.06 101 LEU A O 1
ATOM 788 N N . ALA A 1 102 ? -23.344 1.814 -0.726 1 86.25 102 ALA A N 1
ATOM 789 C CA . ALA A 1 102 ? -24.688 2.322 -0.425 1 86.25 102 ALA A CA 1
ATOM 790 C C . ALA A 1 102 ? -25.75 1.581 -1.231 1 86.25 102 ALA A C 1
ATOM 792 O O . ALA A 1 102 ? -26.844 1.324 -0.734 1 86.25 102 ALA A O 1
ATOM 793 N N . SER A 1 103 ? -25.453 1.237 -2.404 1 84.19 103 SER A N 1
ATOM 794 C CA . SER A 1 103 ? -26.406 0.551 -3.268 1 84.19 103 SER A CA 1
ATOM 795 C C . SER A 1 103 ? -26.672 -0.871 -2.781 1 84.19 103 SER A C 1
ATOM 797 O O . SER A 1 103 ? -27.703 -1.466 -3.113 1 84.19 103 SER A O 1
ATOM 799 N N . LEU A 1 104 ? -25.828 -1.348 -1.97 1 79.06 104 LEU A N 1
ATOM 800 C CA . LEU A 1 104 ? -25.938 -2.705 -1.446 1 79.06 104 LEU A CA 1
ATOM 801 C C . LEU A 1 104 ? -26.688 -2.717 -0.123 1 79.06 104 LEU A C 1
ATOM 803 O O . LEU A 1 104 ? -27.219 -3.754 0.288 1 79.06 104 LEU A O 1
ATOM 807 N N . SER A 1 105 ? -26.719 -1.564 0.512 1 81.44 105 SER A N 1
ATOM 808 C CA . SER A 1 105 ? -27.328 -1.479 1.839 1 81.44 105 SER A CA 1
ATOM 809 C C . SER A 1 105 ? -28.844 -1.401 1.755 1 81.44 105 SER A C 1
ATOM 811 O O . SER A 1 105 ? -29.391 -0.76 0.854 1 81.44 105 SER A O 1
ATOM 813 N N . GLU A 1 106 ? -29.562 -1.993 2.633 1 78.56 106 GLU A N 1
ATOM 814 C CA . GLU A 1 106 ? -31.016 -2.047 2.666 1 78.56 106 GLU A CA 1
ATOM 815 C C . GLU A 1 106 ? -31.625 -0.649 2.795 1 78.56 106 GLU A C 1
ATOM 817 O O . GLU A 1 106 ? -32.625 -0.347 2.172 1 78.56 106 GLU A O 1
ATOM 822 N N . ASP A 1 107 ? -30.938 0.122 3.699 1 80.06 107 ASP A N 1
ATOM 823 C CA . ASP A 1 107 ? -31.5 1.449 3.928 1 80.06 107 ASP A CA 1
ATOM 824 C C . ASP A 1 107 ? -30.922 2.465 2.941 1 80.06 107 ASP A C 1
ATOM 826 O O . ASP A 1 107 ? -31.203 3.662 3.045 1 80.06 107 ASP A O 1
ATOM 830 N N . GLY A 1 108 ? -30.078 1.978 2.08 1 78.38 108 GLY A N 1
ATOM 831 C CA . GLY A 1 108 ? -29.5 2.852 1.068 1 78.38 108 GLY A CA 1
ATOM 832 C C . GLY A 1 108 ? -28.375 3.719 1.597 1 78.38 108 GLY A C 1
ATOM 833 O O . GLY A 1 108 ? -27.938 4.645 0.917 1 78.38 108 GLY A O 1
ATOM 834 N N . ARG A 1 109 ? -27.969 3.324 2.9 1 81.12 109 ARG A N 1
ATOM 835 C CA . ARG A 1 109 ? -26.875 4.09 3.486 1 81.12 109 ARG A CA 1
ATOM 836 C C . ARG A 1 109 ? -25.594 3.271 3.52 1 81.12 109 ARG A C 1
ATOM 838 O O . ARG A 1 109 ? -25.625 2.061 3.748 1 81.12 109 ARG A O 1
ATOM 845 N N . SER A 1 110 ? -24.5 4.012 3.268 1 82.31 110 SER A N 1
ATOM 846 C CA . SER A 1 110 ? -23.203 3.348 3.293 1 82.31 110 SER A CA 1
ATOM 847 C C . SER A 1 110 ? -22.781 3.033 4.723 1 82.31 110 SER A C 1
ATOM 849 O O . SER A 1 110 ? -23.062 3.799 5.645 1 82.31 110 SER A O 1
ATOM 851 N N . PRO A 1 111 ? -22.125 1.919 4.84 1 79.69 111 PRO A N 1
ATOM 852 C CA . PRO A 1 111 ? -21.672 1.552 6.184 1 79.69 111 PRO A CA 1
ATOM 853 C C . PRO A 1 111 ? -20.594 2.498 6.723 1 79.69 111 PRO A C 1
ATOM 855 O O . PRO A 1 111 ? -20.422 2.6 7.938 1 79.69 111 PRO A O 1
ATOM 858 N N . ILE A 1 112 ? -19.859 3.064 5.855 1 85.75 112 ILE A N 1
ATOM 859 C CA . ILE A 1 112 ? -18.859 4.043 6.242 1 85.75 112 ILE A CA 1
ATOM 860 C C . ILE A 1 112 ? -19.141 5.379 5.559 1 85.75 112 ILE A C 1
ATOM 862 O O . ILE A 1 112 ? -19.234 5.445 4.332 1 85.75 112 ILE A O 1
ATOM 866 N N . SER A 1 113 ? -19.312 6.375 6.445 1 87.31 113 SER A N 1
ATOM 867 C CA . SER A 1 113 ? -19.625 7.695 5.914 1 87.31 113 SER A CA 1
ATOM 868 C C . SER A 1 113 ? -18.406 8.32 5.238 1 87.31 113 SER A C 1
ATOM 870 O O . SER A 1 113 ? -17.266 7.93 5.508 1 87.31 113 SER A O 1
ATOM 872 N N . ILE A 1 114 ? -18.672 9.242 4.383 1 89.69 114 ILE A N 1
ATOM 873 C CA . ILE A 1 114 ? -17.625 9.961 3.678 1 89.69 114 ILE A CA 1
ATOM 874 C C . ILE A 1 114 ? -16.719 10.68 4.684 1 89.69 114 ILE A C 1
ATOM 876 O O . ILE A 1 114 ? -15.516 10.789 4.48 1 89.69 114 ILE A O 1
ATOM 880 N N . ARG A 1 115 ? -17.312 11.156 5.75 1 90.75 115 ARG A N 1
ATOM 881 C CA . ARG A 1 115 ? -16.562 11.82 6.809 1 90.75 115 ARG A CA 1
ATOM 882 C C . ARG A 1 115 ? -15.586 10.859 7.477 1 90.75 115 ARG A C 1
ATOM 884 O O . ARG A 1 115 ? -14.438 11.219 7.75 1 90.75 115 ARG A O 1
ATOM 891 N N . GLN A 1 116 ? -16.031 9.711 7.703 1 92.94 116 GLN A N 1
ATOM 892 C CA . GLN A 1 116 ? -15.172 8.695 8.297 1 92.94 116 GLN A CA 1
ATOM 893 C C . GLN A 1 116 ? -14.07 8.273 7.336 1 92.94 116 GLN A C 1
ATOM 895 O O . GLN A 1 116 ? -12.93 8.062 7.75 1 92.94 116 GLN A O 1
ATOM 900 N N . MET A 1 117 ? -14.43 8.156 6.105 1 95 117 MET A N 1
ATOM 901 C CA . MET A 1 117 ? -13.43 7.809 5.102 1 95 117 MET A CA 1
ATOM 902 C C . MET A 1 117 ? -12.352 8.883 5 1 95 117 MET A C 1
ATOM 904 O O . MET A 1 117 ? -11.172 8.57 4.848 1 95 117 MET A O 1
ATOM 908 N N . ALA A 1 118 ? -12.812 10.086 5.109 1 96.62 118 ALA A N 1
ATOM 909 C CA . ALA A 1 118 ? -11.891 11.219 5.09 1 96.62 118 ALA A CA 1
ATOM 910 C C . ALA A 1 118 ? -10.906 11.148 6.25 1 96.62 118 ALA A C 1
ATOM 912 O O . ALA A 1 118 ? -9.695 11.297 6.059 1 96.62 118 ALA A O 1
ATOM 913 N N . TYR A 1 119 ? -11.453 10.93 7.426 1 96.94 119 TYR A N 1
ATOM 914 C CA . TYR A 1 119 ? -10.656 10.812 8.641 1 96.94 119 TYR A CA 1
ATOM 915 C C . TYR A 1 119 ? -9.648 9.68 8.523 1 96.94 119 TYR A C 1
ATOM 917 O O . TYR A 1 119 ? -8.453 9.875 8.758 1 96.94 119 TYR A O 1
ATOM 925 N N . VAL A 1 120 ? -10.102 8.484 8.07 1 97.75 120 VAL A N 1
ATOM 926 C CA . VAL A 1 120 ? -9.25 7.301 7.988 1 97.75 120 VAL A CA 1
ATOM 927 C C . VAL A 1 120 ? -8.18 7.508 6.914 1 97.75 120 VAL A C 1
ATOM 929 O O . VAL A 1 120 ? -7.02 7.148 7.105 1 97.75 120 VAL A O 1
ATOM 932 N N . SER A 1 121 ? -8.57 8.047 5.809 1 97.56 121 SER A N 1
ATOM 933 C CA . SER A 1 121 ? -7.625 8.328 4.734 1 97.56 121 SER A CA 1
ATOM 934 C C . SER A 1 121 ? -6.547 9.312 5.188 1 97.56 121 SER A C 1
ATOM 936 O O . SER A 1 121 ? -5.367 9.125 4.887 1 97.56 121 SER A O 1
ATOM 938 N N . GLY A 1 122 ? -6.973 10.367 5.871 1 98.44 122 GLY A N 1
ATOM 939 C CA . GLY A 1 122 ? -6.012 11.32 6.398 1 98.44 122 GLY A CA 1
ATOM 940 C C . GLY A 1 122 ? -5.066 10.711 7.418 1 98.44 122 GLY A C 1
ATOM 941 O O . GLY A 1 122 ? -3.861 10.977 7.391 1 98.44 122 GLY A O 1
ATOM 942 N N . LEU A 1 123 ? -5.656 9.969 8.297 1 98.44 123 LEU A N 1
ATOM 943 C CA . LEU A 1 123 ? -4.848 9.281 9.297 1 98.44 123 LEU A CA 1
ATOM 944 C C . LEU A 1 123 ? -3.82 8.367 8.633 1 98.44 123 LEU A C 1
ATOM 946 O O . LEU A 1 123 ? -2.668 8.305 9.07 1 98.44 123 LEU A O 1
ATOM 950 N N . SER A 1 124 ? -4.277 7.715 7.594 1 98.44 124 SER A N 1
ATOM 951 C CA . SER A 1 124 ? -3.4 6.832 6.832 1 98.44 124 SER A CA 1
ATOM 952 C C . SER A 1 124 ? -2.213 7.598 6.254 1 98.44 124 SER A C 1
ATOM 954 O O . SER A 1 124 ? -1.062 7.195 6.441 1 98.44 124 SER A O 1
ATOM 956 N N . PHE A 1 125 ? -2.471 8.68 5.566 1 98.75 125 PHE A N 1
ATOM 957 C CA . PHE A 1 125 ? -1.423 9.523 5.016 1 98.75 125 PHE A CA 1
ATOM 958 C C . PHE A 1 125 ? -0.478 10.008 6.109 1 98.75 125 PHE A C 1
ATOM 960 O O . PHE A 1 125 ? 0.741 10.016 5.922 1 98.75 125 PHE A O 1
ATOM 967 N N . GLY A 1 126 ? -1.092 10.367 7.219 1 98.62 126 GLY A N 1
ATOM 968 C CA . GLY A 1 126 ? -0.292 10.828 8.344 1 98.62 126 GLY A CA 1
ATOM 969 C C . GLY A 1 126 ? 0.631 9.758 8.898 1 98.62 126 GLY A C 1
ATOM 970 O O . GLY A 1 126 ? 1.827 10 9.078 1 98.62 126 GLY A O 1
ATOM 971 N N . ILE A 1 127 ? 0.105 8.625 9.125 1 98.06 127 ILE A N 1
ATOM 972 C CA . ILE A 1 127 ? 0.872 7.539 9.727 1 98.06 127 ILE A CA 1
ATOM 973 C C . ILE A 1 127 ? 2.041 7.168 8.812 1 98.06 127 ILE A C 1
ATOM 975 O O . ILE A 1 127 ? 3.186 7.086 9.273 1 98.06 127 ILE A O 1
ATOM 979 N N . ILE A 1 128 ? 1.701 6.969 7.562 1 98 128 ILE A N 1
ATOM 980 C CA . ILE A 1 128 ? 2.752 6.523 6.652 1 98 128 ILE A CA 1
ATOM 981 C C . ILE A 1 128 ? 3.773 7.641 6.457 1 98 128 ILE A C 1
ATOM 983 O O . ILE A 1 128 ? 4.973 7.379 6.332 1 98 128 ILE A O 1
ATOM 987 N N . SER A 1 129 ? 3.402 8.914 6.41 1 97.5 129 SER A N 1
ATOM 988 C CA . SER A 1 129 ? 4.328 10.039 6.359 1 97.5 129 SER A CA 1
ATOM 989 C C . SER A 1 129 ? 5.219 10.086 7.594 1 97.5 129 SER A C 1
ATOM 991 O O . SER A 1 129 ? 6.414 10.367 7.496 1 97.5 129 SER A O 1
ATOM 993 N N . GLY A 1 130 ? 4.617 9.82 8.742 1 97 130 GLY A N 1
ATOM 994 C CA . GLY A 1 130 ? 5.391 9.766 9.977 1 97 130 GLY A CA 1
ATOM 995 C C . GLY A 1 130 ? 6.426 8.656 9.977 1 97 130 GLY A C 1
ATOM 996 O O . GLY A 1 130 ? 7.566 8.875 10.391 1 97 130 GLY A O 1
ATOM 997 N N . VAL A 1 131 ? 6.027 7.523 9.555 1 95.62 131 VAL A N 1
ATOM 998 C CA . VAL A 1 131 ? 6.945 6.391 9.484 1 95.62 131 VAL A CA 1
ATOM 999 C C . VAL A 1 131 ? 8.125 6.738 8.578 1 95.62 131 VAL A C 1
ATOM 1001 O O . VAL A 1 131 ? 9.281 6.484 8.93 1 95.62 131 VAL A O 1
ATOM 1004 N N . PHE A 1 132 ? 7.836 7.301 7.469 1 94.06 132 PHE A N 1
ATOM 1005 C CA . PHE A 1 132 ? 8.891 7.699 6.547 1 94.06 132 PHE A CA 1
ATOM 1006 C C . PHE A 1 132 ? 9.805 8.734 7.188 1 94.06 132 PHE A C 1
ATOM 1008 O O . PHE A 1 132 ? 11.031 8.672 7.031 1 94.06 132 PHE A O 1
ATOM 1015 N N . SER A 1 133 ? 9.18 9.664 7.871 1 92.75 133 SER A N 1
ATOM 1016 C CA . SER A 1 133 ? 9.953 10.703 8.539 1 92.75 133 SER A CA 1
ATOM 1017 C C . SER A 1 133 ? 10.914 10.109 9.562 1 92.75 133 SER A C 1
ATOM 1019 O O . SER A 1 133 ? 12.086 10.5 9.625 1 92.75 133 SER A O 1
ATOM 1021 N N . VAL A 1 134 ? 10.492 9.195 10.289 1 91.31 134 VAL A N 1
ATOM 1022 C CA . VAL A 1 134 ? 11.312 8.602 11.336 1 91.31 134 VAL A CA 1
ATOM 1023 C C . VAL A 1 134 ? 12.461 7.809 10.711 1 91.31 134 VAL A C 1
ATOM 1025 O O . VAL A 1 134 ? 13.586 7.836 11.211 1 91.31 134 VAL A O 1
ATOM 1028 N N . ILE A 1 135 ? 12.164 7.098 9.648 1 88.62 135 ILE A N 1
ATOM 1029 C CA . ILE A 1 135 ? 13.203 6.348 8.953 1 88.62 135 ILE A CA 1
ATOM 1030 C C . ILE A 1 135 ? 14.297 7.301 8.477 1 88.62 135 ILE A C 1
ATOM 1032 O O . ILE A 1 135 ? 15.484 7.012 8.609 1 88.62 135 ILE A O 1
ATOM 1036 N N . ASN A 1 136 ? 13.914 8.414 7.973 1 86.75 136 ASN A N 1
ATOM 1037 C CA . ASN A 1 136 ? 14.883 9.406 7.504 1 86.75 136 ASN A CA 1
ATOM 1038 C C . ASN A 1 136 ? 15.695 9.984 8.656 1 86.75 136 ASN A C 1
ATOM 1040 O O . ASN A 1 136 ? 16.891 10.227 8.523 1 86.75 136 ASN A O 1
ATOM 1044 N N . ILE A 1 137 ? 15.039 10.219 9.734 1 86.12 137 ILE A N 1
ATOM 1045 C CA . ILE A 1 137 ? 15.703 10.758 10.914 1 86.12 137 ILE A CA 1
ATOM 1046 C C . ILE A 1 137 ? 16.734 9.75 11.43 1 86.12 137 ILE A C 1
ATOM 1048 O O . ILE A 1 137 ? 17.859 10.125 11.758 1 86.12 137 ILE A O 1
ATOM 1052 N N . LEU A 1 138 ? 16.344 8.5 11.492 1 82.62 138 LEU A N 1
ATOM 1053 C CA . LEU A 1 138 ? 17.25 7.453 11.945 1 82.62 138 LEU A CA 1
ATOM 1054 C C . LEU A 1 138 ? 18.406 7.285 10.977 1 82.62 138 LEU A C 1
ATOM 1056 O O . LEU A 1 138 ? 19.547 7.102 11.398 1 82.62 138 LEU A O 1
ATOM 1060 N N . ALA A 1 139 ? 18.219 7.352 9.703 1 82.38 139 ALA A N 1
ATOM 1061 C CA . ALA A 1 139 ? 19.25 7.258 8.68 1 82.38 139 ALA A CA 1
ATOM 1062 C C . ALA A 1 139 ? 20.266 8.391 8.828 1 82.38 139 ALA A C 1
ATOM 1064 O O . ALA A 1 139 ? 21.469 8.18 8.688 1 82.38 139 ALA A O 1
ATOM 1065 N N . ASP A 1 140 ? 19.797 9.5 9.07 1 78.31 140 ASP A N 1
ATOM 1066 C CA . ASP A 1 140 ? 20.656 10.664 9.273 1 78.31 140 ASP A CA 1
ATOM 1067 C C . ASP A 1 140 ? 21.484 10.516 10.547 1 78.31 140 ASP A C 1
ATOM 1069 O O . ASP A 1 140 ? 22.625 10.977 10.609 1 78.31 140 ASP A O 1
ATOM 1073 N N . ALA A 1 141 ? 20.922 9.93 11.508 1 76.44 141 ALA A N 1
ATOM 1074 C CA . ALA A 1 141 ? 21.594 9.766 12.797 1 76.44 141 ALA A CA 1
ATOM 1075 C C . ALA A 1 141 ? 22.703 8.719 12.711 1 76.44 141 ALA A C 1
ATOM 1077 O O . ALA A 1 141 ? 23.688 8.797 13.438 1 76.44 141 ALA A O 1
ATOM 1078 N N . LEU A 1 142 ? 22.484 7.695 11.938 1 72.12 142 LEU A N 1
ATOM 1079 C CA . LEU A 1 142 ? 23.453 6.609 11.812 1 72.12 142 LEU A CA 1
ATOM 1080 C C . LEU A 1 142 ? 24.516 6.938 10.766 1 72.12 142 LEU A C 1
ATOM 1082 O O . LEU A 1 142 ? 25.516 6.234 10.656 1 72.12 142 LEU A O 1
ATOM 1086 N N . GLY A 1 143 ? 24.375 7.887 9.945 1 60.94 143 GLY A N 1
ATOM 1087 C CA . GLY A 1 143 ? 25.375 8.266 8.961 1 60.94 143 GLY A CA 1
ATOM 1088 C C . GLY A 1 143 ? 26.625 8.859 9.578 1 60.94 143 GLY A C 1
ATOM 1089 O O . GLY A 1 143 ? 26.672 9.102 10.789 1 60.94 143 GLY A O 1
ATOM 1090 N N . PRO A 1 144 ? 27.75 8.711 8.914 1 58.25 144 PRO A N 1
ATOM 1091 C CA . PRO A 1 144 ? 29.031 9.156 9.469 1 58.25 144 PRO A CA 1
ATOM 1092 C C . PRO A 1 144 ? 28.938 10.492 10.195 1 58.25 144 PRO A C 1
ATOM 1094 O O . PRO A 1 144 ? 29.766 10.805 11.047 1 58.25 144 PRO A O 1
ATOM 1097 N N . GLY A 1 145 ? 28.188 11.328 9.898 1 50.12 145 GLY A N 1
ATOM 1098 C CA . GLY A 1 145 ? 28 12.578 10.625 1 50.12 145 GLY A CA 1
ATOM 1099 C C . GLY A 1 145 ? 27.047 12.445 11.797 1 50.12 145 GLY A C 1
ATOM 1100 O O . GLY A 1 145 ? 25.844 12.648 11.648 1 50.12 145 GLY A O 1
ATOM 1101 N N . VAL A 1 146 ? 27.359 11.594 12.711 1 49.53 146 VAL A N 1
ATOM 1102 C CA . VAL A 1 146 ? 26.547 11.219 13.859 1 49.53 146 VAL A CA 1
ATOM 1103 C C . VAL A 1 146 ? 25.812 12.445 14.391 1 49.53 146 VAL A C 1
ATOM 1105 O O . VAL A 1 146 ? 26.438 13.414 14.828 1 49.53 146 VAL A O 1
ATOM 1108 N N . VAL A 1 147 ? 24.719 12.727 14.109 1 42.5 147 VAL A N 1
ATOM 1109 C CA . VAL A 1 147 ? 23.844 13.68 14.781 1 42.5 147 VAL A CA 1
ATOM 1110 C C . VAL A 1 147 ? 23.719 13.297 16.25 1 42.5 147 VAL A C 1
ATOM 1112 O O . VAL A 1 147 ? 23.438 12.141 16.578 1 42.5 147 VAL A O 1
ATOM 1115 N N . GLY A 1 148 ? 24.344 14.102 17.203 1 45.41 148 GLY A N 1
ATOM 1116 C CA . GLY A 1 148 ? 24.609 14.07 18.625 1 45.41 148 GLY A CA 1
ATOM 1117 C C . GLY A 1 148 ? 26.078 14.172 18.969 1 45.41 148 GLY A C 1
ATOM 1118 O O . GLY A 1 148 ? 26.438 14.625 20.062 1 45.41 148 GLY A O 1
ATOM 1119 N N . ILE A 1 149 ? 26.953 13.391 18.281 1 43.44 149 ILE A N 1
ATOM 1120 C CA . ILE A 1 149 ? 28.344 13.477 18.75 1 43.44 149 ILE A CA 1
ATOM 1121 C C . ILE A 1 149 ? 28.953 14.797 18.281 1 43.44 149 ILE A C 1
ATOM 1123 O O . ILE A 1 149 ? 29.75 15.406 19.016 1 43.44 149 ILE A O 1
ATOM 1127 N N . HIS A 1 150 ? 28.828 15.117 16.969 1 41.19 150 HIS A N 1
ATOM 1128 C CA . HIS A 1 150 ? 29.625 16.281 16.578 1 41.19 150 HIS A CA 1
ATOM 1129 C C . HIS A 1 150 ? 28.719 17.484 16.297 1 41.19 150 HIS A C 1
ATOM 1131 O O . HIS A 1 150 ? 28.562 17.891 15.141 1 41.19 150 HIS A O 1
ATOM 1137 N N . GLY A 1 151 ? 27.703 17.953 17.125 1 49.56 151 GLY A N 1
ATOM 1138 C CA . GLY A 1 151 ? 27.141 19.297 17.188 1 49.56 151 GLY A CA 1
ATOM 1139 C C . GLY A 1 151 ? 25.625 19.312 17.078 1 49.56 151 GLY A C 1
ATOM 1140 O O . GLY A 1 151 ? 25.031 20.391 16.953 1 49.56 151 GLY A O 1
ATOM 1141 N N . ASP A 1 152 ? 24.969 18.234 16.641 1 56.03 152 ASP A N 1
ATOM 1142 C CA . ASP A 1 152 ? 23.531 18.516 16.594 1 56.03 152 ASP A CA 1
ATOM 1143 C C . ASP A 1 152 ? 22.953 18.625 18 1 56.03 152 ASP A C 1
ATOM 1145 O O . ASP A 1 152 ? 23.531 18.125 18.969 1 56.03 152 ASP A O 1
ATOM 1149 N N . SER A 1 153 ? 22 19.609 18.125 1 64.69 153 SER A N 1
ATOM 1150 C CA . SER A 1 153 ? 21.297 20.047 19.344 1 64.69 153 SER A CA 1
ATOM 1151 C C . SER A 1 153 ? 20.688 18.859 20.078 1 64.69 153 SER A C 1
ATOM 1153 O O . SER A 1 153 ? 20.281 17.875 19.453 1 64.69 153 SER A O 1
ATOM 1155 N N . PRO A 1 154 ? 21.047 18.594 21.297 1 72.25 154 PRO A N 1
ATOM 1156 C CA . PRO A 1 154 ? 20.375 17.609 22.141 1 72.25 154 PRO A CA 1
ATOM 1157 C C . PRO A 1 154 ? 18.859 17.578 21.922 1 72.25 154 PRO A C 1
ATOM 1159 O O . PRO A 1 154 ? 18.203 16.609 22.297 1 72.25 154 PRO A O 1
ATOM 1162 N N . TYR A 1 155 ? 18.375 18.469 21.172 1 81 155 TYR A N 1
ATOM 1163 C CA . TYR A 1 155 ? 16.938 18.609 21 1 81 155 TYR A CA 1
ATOM 1164 C C . TYR A 1 155 ? 16.5 18.094 19.641 1 81 155 TYR A C 1
ATOM 1166 O O . TYR A 1 155 ? 15.305 18.094 19.312 1 81 155 TYR A O 1
ATOM 1174 N N . TYR A 1 156 ? 17.438 17.609 18.875 1 84.06 156 TYR A N 1
ATOM 1175 C CA . TYR A 1 156 ? 17.156 17.203 17.516 1 84.06 156 TYR A CA 1
ATOM 1176 C C . TYR A 1 156 ? 16.094 16.109 17.484 1 84.06 156 TYR A C 1
ATOM 1178 O O . TYR A 1 156 ? 15.086 16.219 16.797 1 84.06 156 TYR A O 1
ATOM 1186 N N . PHE A 1 157 ? 16.266 15.078 18.281 1 86 157 PHE A N 1
ATOM 1187 C CA . PHE A 1 157 ? 15.359 13.93 18.281 1 86 157 PHE A CA 1
ATOM 1188 C C . PHE A 1 157 ? 14 14.305 18.844 1 86 157 PHE A C 1
ATOM 1190 O O . PHE A 1 157 ? 12.969 13.906 18.312 1 86 157 PHE A O 1
ATOM 1197 N N . LEU A 1 158 ? 14.109 15.055 19.859 1 88.06 158 LEU A N 1
ATOM 1198 C CA . LEU A 1 158 ? 12.859 15.445 20.5 1 88.06 158 LEU A CA 1
ATOM 1199 C C . LEU A 1 158 ? 12.047 16.359 19.594 1 88.06 158 LEU A C 1
ATOM 1201 O O . LEU A 1 158 ? 10.836 16.188 19.453 1 88.06 158 LEU A O 1
ATOM 1205 N N . THR A 1 159 ? 12.656 17.328 18.969 1 90.19 159 THR A N 1
ATOM 1206 C CA . THR A 1 159 ? 11.969 18.25 18.078 1 90.19 159 THR A CA 1
ATOM 1207 C C . THR A 1 159 ? 11.43 17.5 16.844 1 90.19 159 THR A C 1
ATOM 1209 O O . THR A 1 159 ? 10.328 17.797 16.375 1 90.19 159 THR A O 1
ATOM 1212 N N . SER A 1 160 ? 12.219 16.562 16.359 1 93 160 SER A N 1
ATOM 1213 C CA . SER A 1 160 ? 11.766 15.773 15.227 1 93 160 SER A CA 1
ATOM 1214 C C . SER A 1 160 ? 10.547 14.93 15.586 1 93 160 SER A C 1
ATOM 1216 O O . SER A 1 160 ? 9.656 14.727 14.758 1 93 160 SER A O 1
ATOM 1218 N N . ALA A 1 161 ? 10.555 14.43 16.781 1 94.94 161 ALA A N 1
ATOM 1219 C CA . ALA A 1 161 ? 9.414 13.641 17.234 1 94.94 161 ALA A CA 1
ATOM 1220 C C . ALA A 1 161 ? 8.148 14.5 17.297 1 94.94 161 ALA A C 1
ATOM 1222 O O . ALA A 1 161 ? 7.082 14.07 16.859 1 94.94 161 ALA A O 1
ATOM 1223 N N . PHE A 1 162 ? 8.289 15.695 17.828 1 95.38 162 PHE A N 1
ATOM 1224 C CA . PHE A 1 162 ? 7.152 16.609 17.906 1 95.38 162 PHE A CA 1
ATOM 1225 C C . PHE A 1 162 ? 6.699 17.031 16.516 1 95.38 162 PHE A C 1
ATOM 1227 O O . PHE A 1 162 ? 5.5 17.156 16.266 1 95.38 162 PHE A O 1
ATOM 1234 N N . LEU A 1 163 ? 7.645 17.25 15.68 1 96.12 163 LEU A N 1
ATOM 1235 C CA . LEU A 1 163 ? 7.309 17.609 14.305 1 96.12 163 LEU A CA 1
ATOM 1236 C C . LEU A 1 163 ? 6.559 16.469 13.617 1 96.12 163 LEU A C 1
ATOM 1238 O O . LEU A 1 163 ? 5.559 16.703 12.938 1 96.12 163 LEU A O 1
ATOM 1242 N N . THR A 1 164 ? 7.047 15.289 13.797 1 97.19 164 THR A N 1
ATOM 1243 C CA . THR A 1 164 ? 6.391 14.117 13.219 1 97.19 164 THR A CA 1
ATOM 1244 C C . THR A 1 164 ? 4.957 13.992 13.727 1 97.19 164 THR A C 1
ATOM 1246 O O . THR A 1 164 ? 4.035 13.758 12.945 1 97.19 164 THR A O 1
ATOM 1249 N N . ALA A 1 165 ? 4.777 14.156 15.023 1 97.94 165 ALA A N 1
ATOM 1250 C CA . ALA A 1 165 ? 3.436 14.094 15.602 1 97.94 165 ALA A CA 1
ATOM 1251 C C . ALA A 1 165 ? 2.52 15.141 14.977 1 97.94 165 ALA A C 1
ATOM 1253 O O . ALA A 1 165 ? 1.368 14.844 14.648 1 97.94 165 ALA A O 1
ATOM 1254 N N . ALA A 1 166 ? 3.023 16.312 14.844 1 97.81 166 ALA A N 1
ATOM 1255 C CA . ALA A 1 166 ? 2.24 17.406 14.266 1 97.81 166 ALA A CA 1
ATOM 1256 C C . ALA A 1 166 ? 1.858 17.094 12.82 1 97.81 166 ALA A C 1
ATOM 1258 O O . ALA A 1 166 ? 0.718 17.328 12.406 1 97.81 166 ALA A O 1
ATOM 1259 N N . ILE A 1 167 ? 2.781 16.578 12.094 1 97.94 167 ILE A N 1
ATOM 1260 C CA . ILE A 1 167 ? 2.543 16.297 10.68 1 97.94 167 ILE A CA 1
ATOM 1261 C C . ILE A 1 167 ? 1.514 15.18 10.547 1 97.94 167 ILE A C 1
ATOM 1263 O O . ILE A 1 167 ? 0.657 15.227 9.656 1 97.94 167 ILE A O 1
ATOM 1267 N N . ILE A 1 168 ? 1.574 14.172 11.375 1 98.62 168 ILE A N 1
ATOM 1268 C CA . ILE A 1 168 ? 0.588 13.102 11.359 1 98.62 168 ILE A CA 1
ATOM 1269 C C . ILE A 1 168 ? -0.807 13.672 11.594 1 98.62 168 ILE A C 1
ATOM 1271 O O . ILE A 1 168 ? -1.741 13.375 10.844 1 98.62 168 ILE A O 1
ATOM 1275 N N . LEU A 1 169 ? -0.894 14.492 12.586 1 98.38 169 LEU A N 1
ATOM 1276 C CA . LEU A 1 169 ? -2.18 15.102 12.898 1 98.38 169 LEU A CA 1
ATOM 1277 C C . LEU A 1 169 ? -2.639 16.016 11.758 1 98.38 169 LEU A C 1
ATOM 1279 O O . LEU A 1 169 ? -3.816 16 11.391 1 98.38 169 LEU A O 1
ATOM 1283 N N . LEU A 1 170 ? -1.746 16.719 11.234 1 98.69 170 LEU A N 1
ATOM 1284 C CA . LEU A 1 170 ? -2.088 17.641 10.164 1 98.69 170 LEU A CA 1
ATOM 1285 C C . LEU A 1 170 ? -2.623 16.891 8.945 1 98.69 170 LEU A C 1
ATOM 1287 O O . LEU A 1 170 ? -3.619 17.297 8.344 1 98.69 170 LEU A O 1
ATOM 1291 N N . HIS A 1 171 ? -1.979 15.797 8.547 1 98.81 171 HIS A N 1
ATOM 1292 C CA . HIS A 1 171 ? -2.494 14.992 7.445 1 98.81 171 HIS A CA 1
ATOM 1293 C C . HIS A 1 171 ? -3.916 14.516 7.727 1 98.81 171 HIS A C 1
ATOM 1295 O O . HIS A 1 171 ? -4.742 14.453 6.812 1 98.81 171 HIS A O 1
ATOM 1301 N N . THR A 1 172 ? -4.129 14.117 8.945 1 98.56 172 THR A N 1
ATOM 1302 C CA . THR A 1 172 ? -5.473 13.703 9.336 1 98.56 172 THR A CA 1
ATOM 1303 C C . THR A 1 172 ? -6.465 14.844 9.164 1 98.56 172 THR A C 1
ATOM 1305 O O . THR A 1 172 ? -7.523 14.672 8.562 1 98.56 172 THR A O 1
ATOM 1308 N N . PHE A 1 173 ? -6.078 16.016 9.672 1 98.56 173 PHE A N 1
ATOM 1309 C CA . PHE A 1 173 ? -6.953 17.188 9.602 1 98.56 173 PHE A CA 1
ATOM 1310 C C . PHE A 1 173 ? -7.109 17.656 8.156 1 98.56 173 PHE A C 1
ATOM 1312 O O . PHE A 1 173 ? -8.219 17.984 7.727 1 98.56 173 PHE A O 1
ATOM 1319 N N . TRP A 1 174 ? -6 17.75 7.43 1 98.62 174 TRP A N 1
ATOM 1320 C CA . TRP A 1 174 ? -6.062 18.094 6.016 1 98.62 174 TRP A CA 1
ATOM 1321 C C . TRP A 1 174 ? -7.008 17.156 5.27 1 98.62 174 TRP A C 1
ATOM 1323 O O . TRP A 1 174 ? -7.746 17.594 4.383 1 98.62 174 TRP A O 1
ATOM 1333 N N . GLY A 1 175 ? -6.902 15.875 5.613 1 98.25 175 GLY A N 1
ATOM 1334 C CA . GLY A 1 175 ? -7.785 14.914 4.977 1 98.25 175 GLY A CA 1
ATOM 1335 C C . GLY A 1 175 ? -9.258 15.234 5.172 1 98.25 175 GLY A C 1
ATOM 1336 O O . GLY A 1 175 ? -10.031 15.219 4.215 1 98.25 175 GLY A O 1
ATOM 1337 N N . VAL A 1 176 ? -9.641 15.492 6.391 1 97.75 176 VAL A N 1
ATOM 1338 C CA . VAL A 1 176 ? -11.031 15.773 6.738 1 97.75 176 VAL A CA 1
ATOM 1339 C C . VAL A 1 176 ? -11.5 17.031 6.004 1 97.75 176 VAL A C 1
ATOM 1341 O O . VAL A 1 176 ? -12.562 17.016 5.375 1 97.75 176 VAL A O 1
ATOM 1344 N N . VAL A 1 177 ? -10.719 18.078 6.074 1 98 177 VAL A N 1
ATOM 1345 C CA . VAL A 1 177 ? -11.102 19.344 5.461 1 98 177 VAL A CA 1
ATOM 1346 C C . VAL A 1 177 ? -11.102 19.203 3.941 1 98 177 VAL A C 1
ATOM 1348 O O . VAL A 1 177 ? -11.984 19.734 3.262 1 98 177 VAL A O 1
ATOM 1351 N N . PHE A 1 178 ? -10.141 18.516 3.395 1 98.38 178 PHE A N 1
ATOM 1352 C CA . PHE A 1 178 ? -10 18.328 1.956 1 98.38 178 PHE A CA 1
ATOM 1353 C C . 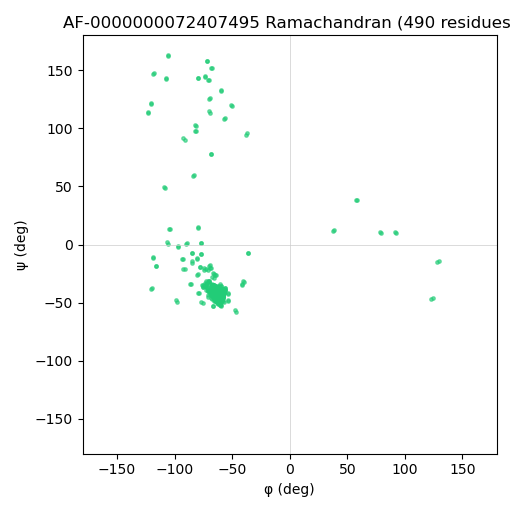PHE A 1 178 ? -11.219 17.609 1.382 1 98.38 178 PHE A C 1
ATOM 1355 O O . PHE A 1 178 ? -11.789 18.062 0.384 1 98.38 178 PHE A O 1
ATOM 1362 N N . PHE A 1 179 ? -11.562 16.516 1.967 1 97.81 179 PHE A N 1
ATOM 1363 C CA . PHE A 1 179 ? -12.711 15.75 1.491 1 97.81 179 PHE A CA 1
ATOM 1364 C C . PHE A 1 179 ? -13.984 16.594 1.565 1 97.81 179 PHE A C 1
ATOM 1366 O O . PHE A 1 179 ? -14.789 16.594 0.632 1 97.81 179 PHE A O 1
ATOM 1373 N N . ASP A 1 180 ? -14.172 17.266 2.686 1 96.88 180 ASP A N 1
ATOM 1374 C CA . ASP A 1 180 ? -15.336 18.141 2.838 1 96.88 180 ASP A CA 1
ATOM 1375 C C . ASP A 1 180 ? -15.367 19.219 1.759 1 96.88 180 ASP A C 1
ATOM 1377 O O . ASP A 1 180 ? -16.422 19.516 1.202 1 96.88 180 ASP A O 1
ATOM 1381 N N . ALA A 1 181 ? -14.25 19.812 1.558 1 97.69 181 ALA A N 1
ATOM 1382 C CA . ALA A 1 181 ? -14.148 20.844 0.527 1 97.69 181 ALA A CA 1
ATOM 1383 C C . ALA A 1 181 ? -14.523 20.281 -0.843 1 97.69 181 ALA A C 1
ATOM 1385 O O . ALA A 1 181 ? -15.203 20.953 -1.629 1 97.69 181 ALA A O 1
ATOM 1386 N N . CYS A 1 182 ? -14.125 19.078 -1.178 1 96.88 182 CYS A N 1
ATOM 1387 C CA . CYS A 1 182 ? -14.469 18.422 -2.441 1 96.88 182 CYS A CA 1
ATOM 1388 C C . CYS A 1 182 ? -15.969 18.172 -2.539 1 96.88 182 CYS A C 1
ATOM 1390 O O . CYS A 1 182 ? -16.578 18.438 -3.578 1 96.88 182 CYS A O 1
ATOM 1392 N N . GLU A 1 183 ? -16.516 17.719 -1.442 1 95.69 183 GLU A N 1
ATOM 1393 C CA . GLU A 1 183 ? -17.953 17.422 -1.42 1 95.69 183 GLU A CA 1
ATOM 1394 C C . GLU A 1 183 ? -18.766 18.703 -1.64 1 95.69 183 GLU A C 1
ATOM 1396 O O . GLU A 1 183 ? -19.797 18.672 -2.316 1 95.69 183 GLU A O 1
ATOM 1401 N N . ARG A 1 184 ? -18.297 19.734 -1.098 1 96 184 ARG A N 1
ATOM 1402 C CA . ARG A 1 184 ? -19.047 20.984 -1.142 1 96 184 ARG A CA 1
ATOM 1403 C C . ARG A 1 184 ? -18.562 21.875 -2.285 1 96 184 ARG A C 1
ATOM 1405 O O . ARG A 1 184 ? -19.062 22.984 -2.453 1 96 184 ARG A O 1
ATOM 1412 N N . ARG A 1 185 ? -17.578 21.453 -3.018 1 96.81 185 ARG A N 1
ATOM 1413 C CA . ARG A 1 185 ? -17 22.188 -4.141 1 96.81 185 ARG A CA 1
ATOM 1414 C C . ARG A 1 185 ? -16.5 23.562 -3.703 1 96.81 185 ARG A C 1
ATOM 1416 O O . ARG A 1 185 ? -16.766 24.562 -4.371 1 96.81 185 ARG A O 1
ATOM 1423 N N . ARG A 1 186 ? -15.961 23.578 -2.561 1 97.31 186 ARG A N 1
ATOM 1424 C CA . ARG A 1 186 ? -15.344 24.781 -2.027 1 97.31 186 ARG A CA 1
ATOM 1425 C C . ARG A 1 186 ? -13.867 24.859 -2.375 1 97.31 186 ARG A C 1
ATOM 1427 O O . ARG A 1 186 ? -13.016 24.453 -1.575 1 97.31 186 ARG A O 1
ATOM 1434 N N . TYR A 1 187 ? -13.547 25.422 -3.42 1 96.62 187 TYR A N 1
ATOM 1435 C CA . TYR A 1 187 ? -12.195 25.391 -3.973 1 96.62 187 TYR A CA 1
ATOM 1436 C C . TYR A 1 187 ? -11.242 26.219 -3.121 1 96.62 187 TYR A C 1
ATOM 1438 O O . TYR A 1 187 ? -10.047 25.922 -3.053 1 96.62 187 TYR A O 1
ATOM 1446 N N . TRP A 1 188 ? -11.789 27.281 -2.504 1 96.88 188 TRP A N 1
ATOM 1447 C CA . TRP A 1 188 ? -10.922 28.078 -1.637 1 96.88 188 TRP A CA 1
ATOM 1448 C C . TRP A 1 188 ? -10.422 27.25 -0.46 1 96.88 188 TRP A C 1
ATOM 1450 O O . TRP A 1 188 ? -9.281 27.422 -0.02 1 96.88 188 TRP A O 1
ATOM 1460 N N . ALA A 1 189 ? -11.234 26.406 0.098 1 97.56 189 ALA A N 1
ATOM 1461 C CA . ALA A 1 189 ? -10.836 25.516 1.186 1 97.56 189 ALA A CA 1
ATOM 1462 C C . ALA A 1 189 ? -9.773 24.531 0.723 1 97.56 189 ALA A C 1
ATOM 1464 O O . ALA A 1 189 ? -8.836 24.234 1.466 1 97.56 189 ALA A O 1
ATOM 1465 N N . LEU A 1 190 ? -9.922 24.047 -0.511 1 97.81 190 LEU A N 1
ATOM 1466 C CA . LEU A 1 190 ? -8.906 23.188 -1.094 1 97.81 190 LEU A CA 1
ATOM 1467 C C . LEU A 1 190 ? -7.57 23.906 -1.206 1 97.81 190 LEU A C 1
ATOM 1469 O O . LEU A 1 190 ? -6.523 23.344 -0.875 1 97.81 190 LEU A O 1
ATOM 1473 N N . GLY A 1 191 ? -7.664 25.125 -1.704 1 97.94 191 GLY A N 1
ATOM 1474 C CA . GLY A 1 191 ? -6.469 25.953 -1.799 1 97.94 191 GLY A CA 1
ATOM 1475 C C . GLY A 1 191 ? -5.785 26.172 -0.461 1 97.94 191 GLY A C 1
ATOM 1476 O O . GLY A 1 191 ? -4.555 26.141 -0.375 1 97.94 191 GLY A O 1
ATOM 1477 N N . LEU A 1 192 ? -6.57 26.344 0.597 1 97.94 192 LEU A N 1
ATOM 1478 C CA . LEU A 1 192 ? -6.016 26.562 1.928 1 97.94 192 LEU A CA 1
ATOM 1479 C C . LEU A 1 192 ? -5.34 25.312 2.459 1 97.94 192 LEU A C 1
ATOM 1481 O O . LEU A 1 192 ? -4.324 25.391 3.154 1 97.94 192 LEU A O 1
ATOM 1485 N N . VAL A 1 193 ? -5.922 24.156 2.201 1 98.38 193 VAL A N 1
ATOM 1486 C CA . VAL A 1 193 ? -5.305 22.891 2.605 1 98.38 193 VAL A CA 1
ATOM 1487 C C . VAL A 1 193 ? -3.949 22.75 1.918 1 98.38 193 VAL A C 1
ATOM 1489 O O . VAL A 1 193 ? -2.936 22.5 2.578 1 98.38 193 VAL A O 1
ATOM 1492 N N . VAL A 1 194 ? -3.898 22.906 0.586 1 98.44 194 VAL A N 1
ATOM 1493 C CA . VAL A 1 194 ? -2.662 22.781 -0.178 1 98.44 194 VAL A CA 1
ATOM 1494 C C . VAL A 1 194 ? -1.657 23.828 0.275 1 98.44 194 VAL A C 1
ATOM 1496 O O . VAL A 1 194 ? -0.48 23.531 0.487 1 98.44 194 VAL A O 1
ATOM 1499 N N . GLY A 1 195 ? -2.152 25.047 0.456 1 98.31 195 GLY A N 1
ATOM 1500 C CA . GLY A 1 195 ? -1.299 26.141 0.896 1 98.31 195 GLY A CA 1
ATOM 1501 C C . GLY A 1 195 ? -0.703 25.922 2.273 1 98.31 195 GLY A C 1
ATOM 1502 O O . GLY A 1 195 ? 0.485 26.172 2.49 1 98.31 195 GLY A O 1
ATOM 1503 N N . SER A 1 196 ? -1.535 25.469 3.219 1 98.5 196 SER A N 1
ATOM 1504 C CA . SER A 1 196 ? -1.038 25.219 4.57 1 98.5 196 SER A CA 1
ATOM 1505 C C . SER A 1 196 ? -0.066 24.047 4.594 1 98.5 196 SER A C 1
ATOM 1507 O O . SER A 1 196 ? 0.882 24.031 5.383 1 98.5 196 SER A O 1
ATOM 1509 N N . HIS A 1 197 ? -0.343 23.062 3.762 1 98.69 197 HIS A N 1
ATOM 1510 C CA . HIS A 1 197 ? 0.59 21.953 3.635 1 98.69 197 HIS A CA 1
ATOM 1511 C C . HIS A 1 197 ? 1.939 22.422 3.104 1 98.69 197 HIS A C 1
ATOM 1513 O O . HIS A 1 197 ? 2.986 22.047 3.641 1 98.69 197 HIS A O 1
ATOM 1519 N N . LEU A 1 198 ? 1.928 23.266 2.068 1 98.44 198 LEU A N 1
ATOM 1520 C CA . LEU A 1 198 ? 3.156 23.828 1.518 1 98.44 198 LEU A CA 1
ATOM 1521 C C . LEU A 1 198 ? 3.867 24.688 2.553 1 98.44 198 LEU A C 1
ATOM 1523 O O . LEU A 1 198 ? 5.094 24.625 2.684 1 98.44 198 LEU A O 1
ATOM 1527 N N . LEU A 1 199 ? 3.096 25.484 3.271 1 97.88 199 LEU A N 1
ATOM 1528 C CA . LEU A 1 199 ? 3.656 26.344 4.309 1 97.88 199 LEU A CA 1
ATOM 1529 C C . LEU A 1 199 ? 4.355 25.516 5.379 1 97.88 199 LEU A C 1
ATOM 1531 O O . LEU A 1 199 ? 5.484 25.828 5.773 1 97.88 199 LEU A O 1
ATOM 1535 N N . THR A 1 200 ? 3.668 24.484 5.84 1 97.88 200 THR A N 1
ATOM 1536 C CA . THR A 1 200 ? 4.227 23.625 6.875 1 97.88 200 THR A CA 1
ATOM 1537 C C . THR A 1 200 ? 5.512 22.969 6.391 1 97.88 200 THR A C 1
ATOM 1539 O O . THR A 1 200 ? 6.504 22.906 7.121 1 97.88 200 THR A O 1
ATOM 1542 N N . SER A 1 201 ? 5.469 22.453 5.184 1 96.88 201 SER A N 1
ATOM 1543 C CA . SER A 1 201 ? 6.664 21.859 4.602 1 96.88 201 SER A CA 1
ATOM 1544 C C . SER A 1 201 ? 7.789 22.875 4.484 1 96.88 201 SER A C 1
ATOM 1546 O O . SER A 1 201 ? 8.953 22.562 4.77 1 96.88 201 SER A O 1
ATOM 1548 N N . GLY A 1 202 ? 7.512 24.094 4.098 1 96 202 GLY A N 1
ATOM 1549 C CA . GLY A 1 202 ? 8.5 25.156 3.994 1 96 202 GLY A CA 1
ATOM 1550 C C . GLY A 1 202 ? 9.094 25.547 5.332 1 96 202 GLY A C 1
ATOM 1551 O O . GLY A 1 202 ? 10.289 25.828 5.422 1 96 202 GLY A O 1
ATOM 1552 N N . LEU A 1 203 ? 8.297 25.531 6.355 1 95.81 203 LEU A N 1
ATOM 1553 C CA . LEU A 1 203 ? 8.742 25.922 7.695 1 95.81 203 LEU A CA 1
ATOM 1554 C C . LEU A 1 203 ? 9.773 24.922 8.227 1 95.81 203 LEU A C 1
ATOM 1556 O O . LEU A 1 203 ? 10.641 25.281 9.023 1 95.81 203 LEU A O 1
ATOM 1560 N N . THR A 1 204 ? 9.734 23.656 7.715 1 93.25 204 THR A N 1
ATOM 1561 C CA . THR A 1 204 ? 10.688 22.656 8.188 1 93.25 204 THR A CA 1
ATOM 1562 C C . THR A 1 204 ? 12.102 22.984 7.73 1 93.25 204 THR A C 1
ATOM 1564 O O . THR A 1 204 ? 13.078 22.516 8.32 1 93.25 204 THR A O 1
ATOM 1567 N N . PHE A 1 205 ? 12.273 23.812 6.695 1 91.62 205 PHE A N 1
ATOM 1568 C CA . PHE A 1 205 ? 13.586 24.172 6.172 1 91.62 205 PHE A CA 1
ATOM 1569 C C . PHE A 1 205 ? 14.258 25.203 7.062 1 91.62 205 PHE A C 1
ATOM 1571 O O . PHE A 1 205 ? 15.453 25.484 6.914 1 91.62 205 PHE A O 1
ATOM 1578 N N . LEU A 1 206 ? 13.531 25.703 8 1 90.56 206 LEU A N 1
ATOM 1579 C CA . LEU A 1 206 ? 14.109 26.656 8.953 1 90.56 206 LEU A CA 1
ATOM 1580 C C . LEU A 1 206 ? 14.891 25.922 10.039 1 90.56 206 LEU A C 1
ATOM 1582 O O . LEU A 1 206 ? 15.609 26.547 10.82 1 90.56 206 LEU A O 1
ATOM 1586 N N . ASN A 1 207 ? 14.688 24.641 10.07 1 84.81 207 ASN A N 1
ATOM 1587 C CA . ASN A 1 207 ? 15.477 23.875 11.039 1 84.81 207 ASN A CA 1
ATOM 1588 C C . ASN A 1 207 ? 16.969 24.031 10.797 1 84.81 207 ASN A C 1
ATOM 1590 O O . ASN A 1 207 ? 17.422 24.078 9.648 1 84.81 207 ASN A O 1
ATOM 1594 N N . PRO A 1 208 ? 17.734 24.328 11.938 1 87.31 208 PRO A N 1
ATOM 1595 C CA . PRO A 1 208 ? 17.484 23.938 13.328 1 87.31 208 PRO A CA 1
ATOM 1596 C C . PRO A 1 208 ? 16.953 25.078 14.18 1 87.31 208 PRO A C 1
ATOM 1598 O O . PRO A 1 208 ? 17.094 25.078 15.398 1 87.31 208 PRO A O 1
ATOM 1601 N N . TRP A 1 209 ? 16.531 26.156 13.539 1 90.19 209 TRP A N 1
ATOM 1602 C CA . TRP A 1 209 ? 15.766 27.125 14.312 1 90.19 209 TRP A CA 1
ATOM 1603 C C . TRP A 1 209 ? 14.406 26.547 14.703 1 90.19 209 TRP A C 1
ATOM 1605 O O . TRP A 1 209 ? 13.375 26.984 14.195 1 90.19 209 TRP A O 1
ATOM 1615 N N . TYR A 1 210 ? 14.445 25.703 15.703 1 88.56 210 TYR A N 1
ATOM 1616 C CA . TYR A 1 210 ? 13.312 24.859 16.047 1 88.56 210 TYR A CA 1
ATOM 1617 C C . TYR A 1 210 ? 12.117 25.688 16.5 1 88.56 210 TYR A C 1
ATOM 1619 O O . TYR A 1 210 ? 10.969 25.344 16.203 1 88.56 210 TYR A O 1
ATOM 1627 N N . GLU A 1 211 ? 12.43 26.781 17.203 1 89.88 211 GLU A N 1
ATOM 1628 C CA . GLU A 1 211 ? 11.328 27.641 17.656 1 89.88 211 GLU A CA 1
ATOM 1629 C C . GLU A 1 211 ? 10.594 28.25 16.469 1 89.88 211 GLU A C 1
ATOM 1631 O O . GLU A 1 211 ? 9.367 28.391 16.484 1 89.88 211 GLU A O 1
ATOM 1636 N N . ALA A 1 212 ? 11.375 28.594 15.469 1 92.06 212 ALA A N 1
ATOM 1637 C CA . ALA A 1 212 ? 10.82 29.266 14.297 1 92.06 212 ALA A CA 1
ATOM 1638 C C . ALA A 1 212 ? 10.047 28.281 13.422 1 92.06 212 ALA A C 1
ATOM 1640 O O . ALA A 1 212 ? 9.203 28.688 12.617 1 92.06 212 ALA A O 1
ATOM 1641 N N . SER A 1 213 ? 10.289 27.031 13.539 1 93.56 213 SER A N 1
ATOM 1642 C CA . SER A 1 213 ? 9.594 26.031 12.742 1 93.56 213 SER A CA 1
ATOM 1643 C C . SER A 1 213 ? 8.453 25.391 13.531 1 93.56 213 SER A C 1
ATOM 1645 O O . SER A 1 213 ? 7.297 25.438 13.102 1 93.56 213 SER A O 1
ATOM 1647 N N . LEU A 1 214 ? 8.688 24.953 14.789 1 95.12 214 LEU A N 1
ATOM 1648 C CA . LEU A 1 214 ? 7.738 24.156 15.562 1 95.12 214 LEU A CA 1
ATOM 1649 C C . LEU A 1 214 ? 6.543 25 15.992 1 95.12 214 LEU A C 1
ATOM 1651 O O . LEU A 1 214 ? 5.398 24.562 15.898 1 95.12 214 LEU A O 1
ATOM 1655 N N . LEU A 1 215 ? 6.863 26.203 16.484 1 96.38 215 LEU A N 1
ATOM 1656 C CA . LEU A 1 215 ? 5.781 27.031 17 1 96.38 215 LEU A CA 1
ATOM 1657 C C . LEU A 1 215 ? 4.758 27.344 15.922 1 96.38 215 LEU A C 1
ATOM 1659 O O . LEU A 1 215 ? 3.564 27.094 16.094 1 96.38 215 LEU A O 1
ATOM 1663 N N . PRO A 1 216 ? 5.199 27.859 14.758 1 97.62 216 PRO A N 1
ATOM 1664 C CA . PRO A 1 216 ? 4.211 28.109 13.703 1 97.62 216 PRO A CA 1
ATOM 1665 C C . PRO A 1 216 ? 3.545 26.828 13.203 1 97.62 216 PRO A C 1
ATOM 1667 O O . PRO A 1 216 ? 2.357 26.828 12.867 1 97.62 216 PRO A O 1
ATOM 1670 N N . ILE A 1 217 ? 4.199 25.766 13.102 1 98.06 217 ILE A N 1
ATOM 1671 C CA . ILE A 1 217 ? 3.627 24.5 12.633 1 98.06 217 ILE A CA 1
ATOM 1672 C C . ILE A 1 217 ? 2.543 24.031 13.602 1 98.06 217 ILE A C 1
ATOM 1674 O O . ILE A 1 217 ? 1.48 23.578 13.188 1 98.06 217 ILE A O 1
ATOM 1678 N N . TYR A 1 218 ? 2.773 24.141 14.883 1 98.06 218 TYR A N 1
ATOM 1679 C CA . TYR A 1 218 ? 1.769 23.734 15.859 1 98.06 218 TYR A CA 1
ATOM 1680 C C . TYR A 1 218 ? 0.579 24.688 15.844 1 98.06 218 TYR A C 1
ATOM 1682 O O . TYR A 1 218 ? -0.554 24.281 16.109 1 98.06 218 TYR A O 1
ATOM 1690 N N . ALA A 1 219 ? 0.851 25.984 15.547 1 98.19 219 ALA A N 1
ATOM 1691 C CA . ALA A 1 219 ? -0.264 26.922 15.359 1 98.19 219 ALA A CA 1
ATOM 1692 C C . ALA A 1 219 ? -1.144 26.484 14.188 1 98.19 219 ALA A C 1
ATOM 1694 O O . ALA A 1 219 ? -2.371 26.484 14.289 1 98.19 219 ALA A O 1
ATOM 1695 N N . VAL A 1 220 ? -0.523 26.078 13.094 1 98.25 220 VAL A N 1
ATOM 1696 C CA . VAL A 1 220 ? -1.258 25.578 11.938 1 98.25 220 VAL A CA 1
ATOM 1697 C C . VAL A 1 220 ? -2.006 24.297 12.32 1 98.25 220 VAL A C 1
ATOM 1699 O O . VAL A 1 220 ? -3.158 24.109 11.922 1 98.25 220 VAL A O 1
ATOM 1702 N N . THR A 1 221 ? -1.374 23.438 13.086 1 98.44 221 THR A N 1
ATOM 1703 C CA . THR A 1 221 ? -1.979 22.172 13.5 1 98.44 221 THR A CA 1
ATOM 1704 C C . THR A 1 221 ? -3.248 22.422 14.312 1 98.44 221 THR A C 1
ATOM 1706 O O . THR A 1 221 ? -4.289 21.812 14.047 1 98.44 221 THR A O 1
ATOM 1709 N N . VAL A 1 222 ? -3.162 23.375 15.266 1 97.94 222 VAL A N 1
ATOM 1710 C CA . VAL A 1 222 ? -4.312 23.688 16.109 1 97.94 222 VAL A CA 1
ATOM 1711 C C . VAL A 1 222 ? -5.422 24.297 15.258 1 97.94 222 VAL A C 1
ATOM 1713 O O . VAL A 1 222 ? -6.594 23.938 15.398 1 97.94 222 VAL A O 1
ATOM 1716 N N . SER A 1 223 ? -5.078 25.203 14.367 1 97.88 223 SER A N 1
ATOM 1717 C CA . SER A 1 223 ? -6.059 25.859 13.516 1 97.88 223 SER A CA 1
ATOM 1718 C C . SER A 1 223 ? -6.75 24.859 12.594 1 97.88 223 SER A C 1
ATOM 1720 O O . SER A 1 223 ? -7.977 24.859 12.469 1 97.88 223 SER A O 1
ATOM 1722 N N . MET A 1 224 ? -5.969 24.016 11.945 1 97.88 224 MET A N 1
ATOM 1723 C CA . MET A 1 224 ? -6.543 23 11.055 1 97.88 224 MET A CA 1
ATOM 1724 C C . MET A 1 224 ? -7.355 21.984 11.836 1 97.88 224 MET A C 1
ATOM 1726 O O . MET A 1 224 ? -8.359 21.469 11.344 1 97.88 224 MET A O 1
ATOM 1730 N N . GLY A 1 225 ? -6.859 21.641 13.062 1 97.44 225 GLY A N 1
ATOM 1731 C CA . GLY A 1 225 ? -7.609 20.734 13.922 1 97.44 225 GLY A CA 1
ATOM 1732 C C . GLY A 1 225 ? -8.984 21.266 14.297 1 97.44 225 GLY A C 1
ATOM 1733 O O . GLY A 1 225 ? -9.969 20.531 14.289 1 97.44 225 GLY A O 1
ATOM 1734 N N . LEU A 1 226 ? -9.047 22.531 14.633 1 96.12 226 LEU A N 1
ATOM 1735 C CA . LEU A 1 226 ? -10.32 23.172 14.938 1 96.12 226 LEU A CA 1
ATOM 1736 C C . LEU A 1 226 ? -11.234 23.172 13.719 1 96.12 226 LEU A C 1
ATOM 1738 O O . LEU A 1 226 ? -12.43 22.875 13.828 1 96.12 226 LEU A O 1
ATOM 1742 N N . TRP A 1 227 ? -10.641 23.5 12.609 1 96.5 227 TRP A N 1
ATOM 1743 C CA . TRP A 1 227 ? -11.414 23.484 11.375 1 96.5 227 TRP A CA 1
ATOM 1744 C C . TRP A 1 227 ? -11.961 22.094 11.086 1 96.5 227 TRP A C 1
ATOM 1746 O O . TRP A 1 227 ? -13.133 21.938 10.75 1 96.5 227 TRP A O 1
ATOM 1756 N N . ALA A 1 228 ? -11.133 21.094 11.188 1 96.44 228 ALA A N 1
ATOM 1757 C CA . ALA A 1 228 ? -11.555 19.719 10.969 1 96.44 228 ALA A CA 1
ATOM 1758 C C . ALA A 1 228 ? -12.656 19.312 11.953 1 96.44 228 ALA A C 1
ATOM 1760 O O . ALA A 1 228 ? -13.602 18.625 11.586 1 96.44 228 ALA A O 1
ATOM 1761 N N . PHE A 1 229 ? -12.5 19.766 13.188 1 93.38 229 PHE A N 1
ATOM 1762 C CA . PHE A 1 229 ? -13.469 19.469 14.234 1 93.38 229 PHE A CA 1
ATOM 1763 C C . PHE A 1 229 ? -14.836 20.047 13.883 1 93.38 229 PHE A C 1
ATOM 1765 O O . PHE A 1 229 ? -15.859 19.375 14.008 1 93.38 229 PHE A O 1
ATOM 1772 N N . ILE A 1 230 ? -14.906 21.219 13.453 1 92.31 230 ILE A N 1
ATOM 1773 C CA . ILE A 1 230 ? -16.141 21.891 13.078 1 92.31 230 ILE A CA 1
ATOM 1774 C C . ILE A 1 230 ? -16.75 21.219 11.844 1 92.31 230 ILE A C 1
ATOM 1776 O O . ILE A 1 230 ? -17.953 21 11.781 1 92.31 230 ILE A O 1
ATOM 1780 N N . THR A 1 231 ? -15.906 20.922 10.891 1 91.06 231 THR A N 1
ATOM 1781 C CA . THR A 1 231 ? -16.344 20.266 9.656 1 91.06 231 THR A CA 1
ATOM 1782 C C . THR A 1 231 ? -16.969 18.906 9.961 1 91.06 231 THR A C 1
ATOM 1784 O O . THR A 1 231 ? -17.922 18.5 9.289 1 91.06 231 THR A O 1
ATOM 1787 N N . ALA A 1 232 ? -16.422 18.188 10.945 1 87.94 232 ALA A N 1
ATOM 1788 C CA . ALA A 1 232 ? -16.922 16.875 11.32 1 87.94 232 ALA A CA 1
ATOM 1789 C C . ALA A 1 232 ? -18.203 17 12.141 1 87.94 232 ALA A C 1
ATOM 1791 O O . ALA A 1 232 ? -18.828 15.984 12.492 1 87.94 232 ALA A O 1
ATOM 1792 N N . GLY A 1 233 ? -18.672 18.109 12.367 1 82.5 233 GLY A N 1
ATOM 1793 C CA . GLY A 1 233 ? -19.922 18.328 13.094 1 82.5 233 GLY A CA 1
ATOM 1794 C C . GLY A 1 233 ? -19.703 18.516 14.586 1 82.5 233 GLY A C 1
ATOM 1795 O O . GLY A 1 233 ? -20.656 18.375 15.367 1 82.5 233 GLY A O 1
ATOM 1796 N N . GLY A 1 234 ? -18.453 18.656 14.883 1 76.44 234 GLY A N 1
ATOM 1797 C CA . GLY A 1 234 ? -18.188 18.891 16.297 1 76.44 234 GLY A CA 1
ATOM 1798 C C . GLY A 1 234 ? -18.656 20.234 16.781 1 76.44 234 GLY A C 1
ATOM 1799 O O . GLY A 1 234 ? -18.719 21.203 16.016 1 76.44 234 GLY A O 1
ATOM 1800 N N . SER A 1 235 ? -19.438 20.188 17.812 1 72.31 235 SER A N 1
ATOM 1801 C CA . SER A 1 235 ? -19.844 21.422 18.484 1 72.31 235 SER A CA 1
ATOM 1802 C C . SER A 1 235 ? -19.359 21.438 19.938 1 72.31 235 SER A C 1
ATOM 1804 O O . SER A 1 235 ? -18.953 20.406 20.469 1 72.31 235 SER A O 1
ATOM 1806 N N . LEU A 1 236 ? -19.078 22.625 20.312 1 69.25 236 LEU A N 1
ATOM 1807 C CA . LEU A 1 236 ? -18.703 22.734 21.719 1 69.25 236 LEU A CA 1
ATOM 1808 C C . LEU A 1 236 ? -19.594 21.859 22.594 1 69.25 236 LEU A C 1
ATOM 1810 O O . LEU A 1 236 ? -19.141 21.266 23.562 1 69.25 236 LEU A O 1
ATOM 1814 N N . ARG A 1 237 ? -20.75 21.75 22.266 1 62.5 237 ARG A N 1
ATOM 1815 C CA . ARG A 1 237 ? -21.703 20.906 22.984 1 62.5 237 ARG A CA 1
ATOM 1816 C C . ARG A 1 237 ? -21.328 19.422 22.859 1 62.5 237 ARG A C 1
ATOM 1818 O O . ARG A 1 237 ? -21.453 18.672 23.812 1 62.5 237 ARG A O 1
ATOM 1825 N N . SER A 1 238 ? -20.844 19.141 21.766 1 64.25 238 SER A N 1
ATOM 1826 C CA . SER A 1 238 ? -20.469 17.75 21.531 1 64.25 238 SER A CA 1
ATOM 1827 C C . SER A 1 238 ? -19.234 17.375 22.359 1 64.25 238 SER A C 1
ATOM 1829 O O . SER A 1 238 ? -19.141 16.25 22.859 1 64.25 238 SER A O 1
ATOM 1831 N N . ILE A 1 239 ? -18.359 18.344 22.406 1 64.12 239 ILE A N 1
ATOM 1832 C CA . ILE A 1 239 ? -17.188 18.125 23.234 1 64.12 239 ILE A CA 1
ATOM 1833 C C . ILE A 1 239 ? -17.594 17.969 24.688 1 64.12 239 ILE A C 1
ATOM 1835 O O . ILE A 1 239 ? -17.109 17.078 25.391 1 64.12 239 ILE A O 1
ATOM 1839 N N . GLN A 1 240 ? -18.391 18.922 25.094 1 60.81 240 GLN A N 1
ATOM 1840 C CA . GLN A 1 240 ? -18.875 18.859 26.484 1 60.81 240 GLN A CA 1
ATOM 1841 C C . GLN A 1 240 ? -19.578 17.547 26.766 1 60.81 240 GLN A C 1
ATOM 1843 O O . GLN A 1 240 ? -19.406 16.953 27.828 1 60.81 240 GLN A O 1
ATOM 1848 N N . ARG A 1 241 ? -20.359 17.094 25.75 1 59.59 241 ARG A N 1
ATOM 1849 C CA . ARG A 1 241 ? -21.078 15.844 25.906 1 59.59 241 ARG A CA 1
ATOM 1850 C C . ARG A 1 241 ? -20.125 14.664 25.969 1 59.59 241 ARG A C 1
ATOM 1852 O O . ARG A 1 241 ? -20.344 13.719 26.734 1 59.59 241 ARG A O 1
ATOM 1859 N N . SER A 1 242 ? -19.078 14.797 25.219 1 62.22 242 SER A N 1
ATOM 1860 C CA . SER A 1 242 ? -18.094 13.719 25.203 1 62.22 242 SER A CA 1
ATOM 1861 C C . SER A 1 242 ? -17.281 13.695 26.5 1 62.22 242 SER A C 1
ATOM 1863 O O . SER A 1 242 ? -16.922 12.625 27 1 62.22 242 SER A O 1
ATOM 1865 N N . LEU A 1 243 ? -17.062 14.922 26.938 1 63 243 LEU A N 1
ATOM 1866 C CA . LEU A 1 243 ? -16.297 15.047 28.172 1 63 243 LEU A CA 1
ATOM 1867 C C . LEU A 1 243 ? -17.141 14.688 29.375 1 63 243 LEU A C 1
ATOM 1869 O O . LEU A 1 243 ? -16.641 14.195 30.375 1 63 243 LEU A O 1
ATOM 1873 N N . SER A 1 244 ? -18.297 15.094 29.172 1 61.12 244 SER A N 1
ATOM 1874 C CA . SER A 1 244 ? -19.203 14.836 30.297 1 61.12 244 SER A CA 1
ATOM 1875 C C . SER A 1 244 ? -19.688 13.391 30.297 1 61.12 244 SER A C 1
ATOM 1877 O O . SER A 1 244 ? -20.375 12.961 31.219 1 61.12 244 SER A O 1
ATOM 1879 N N . CYS A 1 245 ? -19.094 12.617 29.609 1 53.53 245 CYS A N 1
ATOM 1880 C CA . CYS A 1 245 ? -19.531 11.234 29.484 1 53.53 245 CYS A CA 1
ATOM 1881 C C . CYS A 1 245 ? -21.047 11.133 29.469 1 53.53 245 CYS A C 1
ATOM 1883 O O . CYS A 1 245 ? -21.609 10.156 29.969 1 53.53 245 CYS A O 1
ATOM 1885 N N . LYS A 1 246 ? -21.812 12.25 29.328 1 47.75 246 LYS A N 1
ATOM 1886 C CA . LYS A 1 246 ? -23.266 12.102 29.406 1 47.75 246 LYS A CA 1
ATOM 1887 C C . LYS A 1 246 ? -23.844 11.625 28.078 1 47.75 246 LYS A C 1
ATOM 1889 O O . LYS A 1 246 ? -23.531 12.188 27.016 1 47.75 246 LYS A O 1
ATOM 1894 N N . ASP A 1 247 ? -24.156 10.266 27.797 1 40.72 247 ASP A N 1
ATOM 1895 C CA . ASP A 1 247 ? -25 9.719 26.719 1 40.72 247 ASP A CA 1
ATOM 1896 C C . ASP A 1 247 ? -26.094 10.695 26.328 1 40.72 247 ASP A C 1
ATOM 1898 O O . ASP A 1 247 ? -26.656 11.383 27.188 1 40.72 247 ASP A O 1
ATOM 1902 N N . MET B 1 1 ? 15.938 -0.432 -31.547 1 56.66 1 MET B N 1
ATOM 1903 C CA . MET B 1 1 ? 16 -1.8 -31.047 1 56.66 1 MET B CA 1
ATOM 1904 C C . MET B 1 1 ? 15.734 -1.836 -29.547 1 56.66 1 MET B C 1
ATOM 1906 O O . MET B 1 1 ? 14.875 -2.594 -29.078 1 56.66 1 MET B O 1
ATOM 1910 N N . GLY B 1 2 ? 16.172 -0.743 -28.875 1 71.75 2 GLY B N 1
ATOM 1911 C CA . GLY B 1 2 ? 16.062 -0.691 -27.422 1 71.75 2 GLY B CA 1
ATOM 1912 C C . GLY B 1 2 ? 14.648 -0.421 -26.938 1 71.75 2 GLY B C 1
ATOM 1913 O O . GLY B 1 2 ? 14.148 -1.104 -26.047 1 71.75 2 GLY B O 1
ATOM 1914 N N . ALA B 1 3 ? 13.969 0.415 -27.781 1 78.06 3 ALA B N 1
ATOM 1915 C CA . ALA B 1 3 ? 12.617 0.771 -27.359 1 78.06 3 ALA B CA 1
ATOM 1916 C C . ALA B 1 3 ? 11.625 -0.349 -27.688 1 78.06 3 ALA B C 1
ATOM 1918 O O . ALA B 1 3 ? 10.734 -0.651 -26.891 1 78.06 3 ALA B O 1
ATOM 1919 N N . ALA B 1 4 ? 11.734 -0.944 -28.828 1 79.62 4 ALA B N 1
ATOM 1920 C CA . ALA B 1 4 ? 10.859 -2.031 -29.25 1 79.62 4 ALA B CA 1
ATOM 1921 C C . ALA B 1 4 ? 10.969 -3.223 -28.297 1 79.62 4 ALA B C 1
ATOM 1923 O O . ALA B 1 4 ? 9.961 -3.842 -27.953 1 79.62 4 ALA B O 1
ATOM 1924 N N . VAL B 1 5 ? 12.156 -3.508 -27.938 1 81.56 5 VAL B N 1
ATOM 1925 C CA . VAL B 1 5 ? 12.383 -4.613 -27 1 81.56 5 VAL B CA 1
ATOM 1926 C C . VAL B 1 5 ? 11.773 -4.277 -25.641 1 81.56 5 VAL B C 1
ATOM 1928 O O . VAL B 1 5 ? 11.148 -5.133 -25.016 1 81.56 5 VAL B O 1
ATOM 1931 N N . PHE B 1 6 ? 11.875 -3.076 -25.359 1 82.5 6 PHE B N 1
ATOM 1932 C CA . PHE B 1 6 ? 11.328 -2.645 -24.078 1 82.5 6 PHE B CA 1
ATOM 1933 C C . PHE B 1 6 ? 9.812 -2.791 -24.062 1 82.5 6 PHE B C 1
ATOM 1935 O O . PHE B 1 6 ? 9.25 -3.404 -23.156 1 82.5 6 PHE B O 1
ATOM 1942 N N . PHE B 1 7 ? 9.141 -2.244 -25.031 1 86.94 7 PHE B N 1
ATOM 1943 C CA . PHE B 1 7 ? 7.688 -2.297 -25.078 1 86.94 7 PHE B CA 1
ATOM 1944 C C . PHE B 1 7 ? 7.203 -3.725 -25.297 1 86.94 7 PHE B C 1
ATOM 1946 O O . PHE B 1 7 ? 6.191 -4.141 -24.734 1 86.94 7 PHE B O 1
ATOM 1953 N N . GLY B 1 8 ? 7.895 -4.414 -26.141 1 89.38 8 GLY B N 1
ATOM 1954 C CA . GLY B 1 8 ? 7.551 -5.812 -26.344 1 89.38 8 GLY B CA 1
ATOM 1955 C C . GLY B 1 8 ? 7.629 -6.637 -25.078 1 89.38 8 GLY B C 1
ATOM 1956 O O . GLY B 1 8 ? 6.695 -7.375 -24.75 1 89.38 8 GLY B O 1
ATOM 1957 N N . CYS B 1 9 ? 8.68 -6.484 -24.312 1 89.75 9 CYS B N 1
ATOM 1958 C CA . CYS B 1 9 ? 8.883 -7.234 -23.078 1 89.75 9 CYS B CA 1
ATOM 1959 C C . CYS B 1 9 ? 7.871 -6.812 -22.016 1 89.75 9 CYS B C 1
ATOM 1961 O O . CYS B 1 9 ? 7.402 -7.645 -21.234 1 89.75 9 CYS B O 1
ATOM 1963 N N . THR B 1 10 ? 7.578 -5.531 -22.031 1 91.25 10 THR B N 1
ATOM 1964 C CA . THR B 1 10 ? 6.586 -5.051 -21.078 1 91.25 10 THR B CA 1
ATOM 1965 C C . THR B 1 10 ? 5.219 -5.664 -21.359 1 91.25 10 THR B C 1
ATOM 1967 O O . THR B 1 10 ? 4.508 -6.066 -20.438 1 91.25 10 THR B O 1
ATOM 1970 N N . PHE B 1 11 ? 4.887 -5.734 -22.625 1 93.88 11 PHE B N 1
ATOM 1971 C CA . PHE B 1 11 ? 3.602 -6.309 -23 1 93.88 11 PHE B CA 1
ATOM 1972 C C . PHE B 1 11 ? 3.557 -7.797 -22.688 1 93.88 11 PHE B C 1
ATOM 1974 O O . PHE B 1 11 ? 2.512 -8.328 -22.312 1 93.88 11 PHE B O 1
ATOM 1981 N N . VAL B 1 12 ? 4.66 -8.406 -22.891 1 93.81 12 VAL B N 1
ATOM 1982 C CA . VAL B 1 12 ? 4.727 -9.82 -22.578 1 93.81 12 VAL B CA 1
ATOM 1983 C C . VAL B 1 12 ? 4.57 -10.016 -21.062 1 93.81 12 VAL B C 1
ATOM 1985 O O . VAL B 1 12 ? 3.783 -10.852 -20.625 1 93.81 12 VAL B O 1
ATOM 1988 N N . ALA B 1 13 ? 5.289 -9.281 -20.266 1 95.94 13 ALA B N 1
ATOM 1989 C CA . ALA B 1 13 ? 5.336 -9.43 -18.812 1 95.94 13 ALA B CA 1
ATOM 1990 C C . ALA B 1 13 ? 3.994 -9.062 -18.188 1 95.94 13 ALA B C 1
ATOM 1992 O O . ALA B 1 13 ? 3.514 -9.758 -17.281 1 95.94 13 ALA B O 1
ATOM 1993 N N . PHE B 1 14 ? 3.326 -7.98 -18.719 1 97.31 14 PHE B N 1
ATOM 1994 C CA . PHE B 1 14 ? 2.193 -7.43 -17.984 1 97.31 14 PHE B CA 1
ATOM 1995 C C . PHE B 1 14 ? 0.914 -7.527 -18.797 1 97.31 14 PHE B C 1
ATOM 1997 O O . PHE B 1 14 ? -0.177 -7.254 -18.297 1 97.31 14 PHE B O 1
ATOM 2004 N N . GLY B 1 15 ? 1.021 -7.852 -20.062 1 96.62 15 GLY B N 1
ATOM 2005 C CA . GLY B 1 15 ? -0.145 -7.91 -20.922 1 96.62 15 GLY B CA 1
ATOM 2006 C C . GLY B 1 15 ? -1.305 -8.672 -20.312 1 96.62 15 GLY B C 1
ATOM 2007 O O . GLY B 1 15 ? -2.402 -8.133 -20.156 1 96.62 15 GLY B O 1
ATOM 2008 N N . PRO B 1 16 ? -1.089 -9.914 -19.938 1 95.75 16 PRO B N 1
ATOM 2009 C CA . PRO B 1 16 ? -2.164 -10.711 -19.344 1 95.75 16 PRO B CA 1
ATOM 2010 C C . PRO B 1 16 ? -2.717 -10.094 -18.062 1 95.75 16 PRO B C 1
ATOM 2012 O O . PRO B 1 16 ? -3.936 -10.031 -17.875 1 95.75 16 PRO B O 1
ATOM 2015 N N . ALA B 1 17 ? -1.844 -9.664 -17.219 1 96.81 17 ALA B N 1
ATOM 2016 C CA . ALA B 1 17 ? -2.283 -9.07 -15.969 1 96.81 17 ALA B CA 1
ATOM 2017 C C . ALA B 1 17 ? -3.074 -7.789 -16.203 1 96.81 17 ALA B C 1
ATOM 2019 O O . ALA B 1 17 ? -4.059 -7.516 -15.516 1 96.81 17 ALA B O 1
ATOM 2020 N N . PHE B 1 18 ? -2.621 -6.988 -17.172 1 96.56 18 PHE B N 1
ATOM 2021 C CA . PHE B 1 18 ? -3.316 -5.754 -17.5 1 96.56 18 PHE B CA 1
ATOM 2022 C C . PHE B 1 18 ? -4.719 -6.047 -18.031 1 96.56 18 PHE B C 1
ATOM 2024 O O . PHE B 1 18 ? -5.676 -5.359 -17.672 1 96.56 18 PHE B O 1
ATOM 2031 N N . ALA B 1 19 ? -4.832 -6.98 -18.844 1 96.12 19 ALA B N 1
ATOM 2032 C CA . ALA B 1 19 ? -6.137 -7.391 -19.359 1 96.12 19 ALA B CA 1
ATOM 2033 C C . ALA B 1 19 ? -7.047 -7.863 -18.219 1 96.12 19 ALA B C 1
ATOM 2035 O O . ALA B 1 19 ? -8.219 -7.48 -18.156 1 96.12 19 ALA B O 1
ATOM 2036 N N . LEU B 1 20 ? -6.469 -8.688 -17.406 1 96.5 20 LEU B N 1
ATOM 2037 C CA . LEU B 1 20 ? -7.246 -9.172 -16.266 1 96.5 20 LEU B CA 1
ATOM 2038 C C . LEU B 1 20 ? -7.699 -8.016 -15.391 1 96.5 20 LEU B C 1
ATOM 2040 O O . LEU B 1 20 ? -8.852 -7.977 -14.945 1 96.5 20 LEU B O 1
ATOM 2044 N N . PHE B 1 21 ? -6.91 -7.098 -15.164 1 97.31 21 PHE B N 1
ATOM 2045 C CA . PHE B 1 21 ? -7.234 -5.938 -14.344 1 97.31 21 PHE B CA 1
ATOM 2046 C C . PHE B 1 21 ? -8.367 -5.133 -14.977 1 97.31 21 PHE B C 1
ATOM 2048 O O . PHE B 1 21 ? -9.336 -4.781 -14.297 1 97.31 21 PHE B O 1
ATOM 2055 N N . LEU B 1 22 ? -8.266 -4.797 -16.25 1 95.88 22 LEU B N 1
ATOM 2056 C CA . LEU B 1 22 ? -9.227 -3.947 -16.938 1 95.88 22 LEU B CA 1
ATOM 2057 C C . LEU B 1 22 ? -10.594 -4.621 -17.016 1 95.88 22 LEU B C 1
ATOM 2059 O O . LEU B 1 22 ? -11.625 -3.965 -16.859 1 95.88 22 LEU B O 1
ATOM 2063 N N . ILE B 1 23 ? -10.555 -5.93 -17.172 1 95.25 23 ILE B N 1
ATOM 2064 C CA . ILE B 1 23 ? -11.805 -6.641 -17.422 1 95.25 23 ILE B CA 1
ATOM 2065 C C . ILE B 1 23 ? -12.477 -6.984 -16.094 1 95.25 23 ILE B C 1
ATOM 2067 O O . ILE B 1 23 ? -13.711 -6.93 -15.992 1 95.25 23 ILE B O 1
ATOM 2071 N N . THR B 1 24 ? -11.672 -7.262 -15.07 1 94.69 24 THR B N 1
ATOM 2072 C CA . THR B 1 24 ? -12.312 -7.891 -13.922 1 94.69 24 THR B CA 1
ATOM 2073 C C . THR B 1 24 ? -12.227 -6.992 -12.695 1 94.69 24 THR B C 1
ATOM 2075 O O . THR B 1 24 ? -12.961 -7.188 -11.727 1 94.69 24 THR B O 1
ATOM 2078 N N . VAL B 1 25 ? -11.383 -6.039 -12.641 1 96 25 VAL B N 1
ATOM 2079 C CA . VAL B 1 25 ? -11.148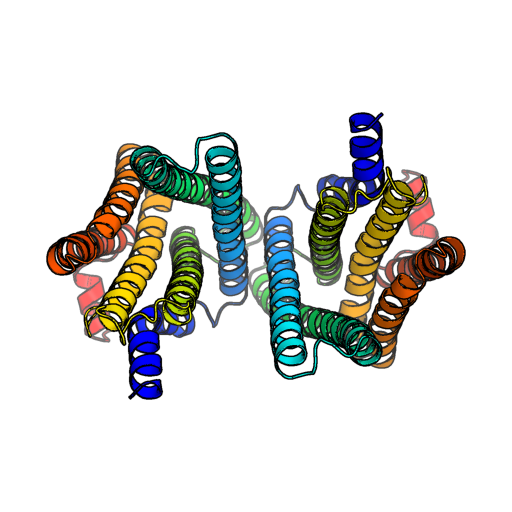 -5.336 -11.383 1 96 25 VAL B CA 1
ATOM 2080 C C . VAL B 1 25 ? -11.469 -3.852 -11.555 1 96 25 VAL B C 1
ATOM 2082 O O . VAL B 1 25 ? -12.172 -3.266 -10.719 1 96 25 VAL B O 1
ATOM 2085 N N . ALA B 1 26 ? -11.156 -3.252 -12.688 1 94.5 26 ALA B N 1
ATOM 2086 C CA . ALA B 1 26 ? -11.141 -1.806 -12.891 1 94.5 26 ALA B CA 1
ATOM 2087 C C . ALA B 1 26 ? -12.539 -1.218 -12.742 1 94.5 26 ALA B C 1
ATOM 2089 O O . ALA B 1 26 ? -12.703 -0.069 -12.32 1 94.5 26 ALA B O 1
ATOM 2090 N N . GLY B 1 27 ? -13.531 -1.988 -12.984 1 93.38 27 GLY B N 1
ATOM 2091 C CA . GLY B 1 27 ? -14.891 -1.474 -12.977 1 93.38 27 GLY B CA 1
ATOM 2092 C C . GLY B 1 27 ? -15.516 -1.441 -11.594 1 93.38 27 GLY B C 1
ATOM 2093 O O . GLY B 1 27 ? -16.594 -0.865 -11.406 1 93.38 27 GLY B O 1
ATOM 2094 N N . ASP B 1 28 ? -14.875 -1.992 -10.594 1 94.12 28 ASP B N 1
ATOM 2095 C CA . ASP B 1 28 ? -15.398 -2.072 -9.234 1 94.12 28 ASP B CA 1
ATOM 2096 C C . ASP B 1 28 ? -14.438 -1.426 -8.234 1 94.12 28 ASP B C 1
ATOM 2098 O O . ASP B 1 28 ? -13.383 -1.987 -7.926 1 94.12 28 ASP B O 1
ATOM 2102 N N . PRO B 1 29 ? -14.898 -0.292 -7.641 1 92.69 29 PRO B N 1
ATOM 2103 C CA . PRO B 1 29 ? -14.016 0.44 -6.734 1 92.69 29 PRO B CA 1
ATOM 2104 C C . PRO B 1 29 ? -13.57 -0.396 -5.535 1 92.69 29 PRO B C 1
ATOM 2106 O O . PRO B 1 29 ? -12.445 -0.238 -5.047 1 92.69 29 PRO B O 1
ATOM 2109 N N . LEU B 1 30 ? -14.422 -1.221 -5.051 1 92.25 30 LEU B N 1
ATOM 2110 C CA . LEU B 1 30 ? -14.055 -2.068 -3.92 1 92.25 30 LEU B CA 1
ATOM 2111 C C . LEU B 1 30 ? -12.945 -3.037 -4.305 1 92.25 30 LEU B C 1
ATOM 2113 O O . LEU B 1 30 ? -12.016 -3.266 -3.523 1 92.25 30 LEU B O 1
ATOM 2117 N N . ARG B 1 31 ? -13.031 -3.553 -5.5 1 95.81 31 ARG B N 1
ATOM 2118 C CA . ARG B 1 31 ? -11.984 -4.449 -5.977 1 95.81 31 ARG B CA 1
ATOM 2119 C C . ARG B 1 31 ? -10.672 -3.701 -6.16 1 95.81 31 ARG B C 1
ATOM 2121 O O . ARG B 1 31 ? -9.594 -4.242 -5.883 1 95.81 31 ARG B O 1
ATOM 2128 N N . VAL B 1 32 ? -10.812 -2.518 -6.559 1 96 32 VAL B N 1
ATOM 2129 C CA . VAL B 1 32 ? -9.625 -1.697 -6.75 1 96 32 VAL B CA 1
ATOM 2130 C C . VAL B 1 32 ? -8.961 -1.425 -5.398 1 96 32 VAL B C 1
ATOM 2132 O O . VAL B 1 32 ? -7.738 -1.514 -5.27 1 96 32 VAL B O 1
ATOM 2135 N N . ILE B 1 33 ? -9.727 -1.105 -4.402 1 95 33 ILE B N 1
ATOM 2136 C CA . ILE B 1 33 ? -9.203 -0.834 -3.068 1 95 33 ILE B CA 1
ATOM 2137 C C . ILE B 1 33 ? -8.523 -2.086 -2.514 1 95 33 ILE B C 1
ATOM 2139 O O . ILE B 1 33 ? -7.441 -2.01 -1.936 1 95 33 ILE B O 1
ATOM 2143 N N . ILE B 1 34 ? -9.172 -3.203 -2.738 1 96.31 34 ILE B N 1
ATOM 2144 C CA . ILE B 1 34 ? -8.625 -4.477 -2.281 1 96.31 34 ILE B CA 1
ATOM 2145 C C . ILE B 1 34 ? -7.305 -4.758 -2.996 1 96.31 34 ILE B C 1
ATOM 2147 O O . ILE B 1 34 ? -6.348 -5.238 -2.381 1 96.31 34 ILE B O 1
ATOM 2151 N N . LEU B 1 35 ? -7.285 -4.496 -4.297 1 98.19 35 LEU B N 1
ATOM 2152 C CA . LEU B 1 35 ? -6.066 -4.699 -5.074 1 98.19 35 LEU B CA 1
ATOM 2153 C C . LEU B 1 35 ? -4.926 -3.844 -4.531 1 98.19 35 LEU B C 1
ATOM 2155 O O . LEU B 1 35 ? -3.816 -4.344 -4.324 1 98.19 35 LEU B O 1
ATOM 2159 N N . VAL B 1 36 ? -5.215 -2.584 -4.227 1 97.19 36 VAL B N 1
ATOM 2160 C CA . VAL B 1 36 ? -4.195 -1.658 -3.738 1 97.19 36 VAL B CA 1
ATOM 2161 C C . VAL B 1 36 ? -3.719 -2.098 -2.355 1 97.19 36 VAL B C 1
ATOM 2163 O O . VAL B 1 36 ? -2.518 -2.107 -2.08 1 97.19 36 VAL B O 1
ATOM 2166 N N . ALA B 1 37 ? -4.625 -2.467 -1.517 1 97.06 37 ALA B N 1
ATOM 2167 C CA . ALA B 1 37 ? -4.27 -2.951 -0.186 1 97.06 37 ALA B CA 1
ATOM 2168 C C . ALA B 1 37 ? -3.383 -4.191 -0.275 1 97.06 37 ALA B C 1
ATOM 2170 O O . ALA B 1 37 ? -2.428 -4.336 0.49 1 97.06 37 ALA B O 1
ATOM 2171 N N . GLY B 1 38 ? -3.697 -5.07 -1.161 1 98.44 38 GLY B N 1
ATOM 2172 C CA . GLY B 1 38 ? -2.881 -6.258 -1.355 1 98.44 38 GLY B CA 1
ATOM 2173 C C . GLY B 1 38 ? -1.461 -5.941 -1.787 1 98.44 38 GLY B C 1
ATOM 2174 O O . GLY B 1 38 ? -0.512 -6.586 -1.338 1 98.44 38 GLY B O 1
ATOM 2175 N N . ALA B 1 39 ? -1.42 -5.027 -2.715 1 98.5 39 ALA B N 1
ATOM 2176 C CA . ALA B 1 39 ? -0.091 -4.602 -3.148 1 98.5 39 ALA B CA 1
ATOM 2177 C C . ALA B 1 39 ? 0.741 -4.113 -1.968 1 98.5 39 ALA B C 1
ATOM 2179 O O . ALA B 1 39 ? 1.943 -4.379 -1.895 1 98.5 39 ALA B O 1
ATOM 2180 N N . PHE B 1 40 ? 0.157 -3.447 -1.104 1 97.94 40 PHE B N 1
ATOM 2181 C CA . PHE B 1 40 ? 0.837 -2.957 0.089 1 97.94 40 PHE B CA 1
ATOM 2182 C C . PHE B 1 40 ? 1.345 -4.117 0.938 1 97.94 40 PHE B C 1
ATOM 2184 O O . PHE B 1 40 ? 2.486 -4.098 1.403 1 97.94 40 PHE B O 1
ATOM 2191 N N . PHE B 1 41 ? 0.525 -5.078 1.148 1 98.25 41 PHE B N 1
ATOM 2192 C CA . PHE B 1 41 ? 0.905 -6.234 1.951 1 98.25 41 PHE B CA 1
ATOM 2193 C C . PHE B 1 41 ? 2.111 -6.941 1.345 1 98.25 41 PHE B C 1
ATOM 2195 O O . PHE B 1 41 ? 3.025 -7.348 2.064 1 98.25 41 PHE B O 1
ATOM 2202 N N . TRP B 1 42 ? 2.053 -7.086 0.054 1 98.31 42 TRP B N 1
ATOM 2203 C CA . TRP B 1 42 ? 3.186 -7.723 -0.608 1 98.31 42 TRP B CA 1
ATOM 2204 C C . TRP B 1 42 ? 4.457 -6.898 -0.425 1 98.31 42 TRP B C 1
ATOM 2206 O O . TRP B 1 42 ? 5.52 -7.445 -0.117 1 98.31 42 TRP B O 1
ATOM 2216 N N . LEU B 1 43 ? 4.328 -5.594 -0.599 1 97.19 43 LEU B N 1
ATOM 2217 C CA . LEU B 1 43 ? 5.492 -4.723 -0.476 1 97.19 43 LEU B CA 1
ATOM 2218 C C . LEU B 1 43 ? 6.059 -4.77 0.938 1 97.19 43 LEU B C 1
ATOM 2220 O O . LEU B 1 43 ? 7.277 -4.754 1.124 1 97.19 43 LEU B O 1
ATOM 2224 N N . VAL B 1 44 ? 5.176 -4.797 1.913 1 96.88 44 VAL B N 1
ATOM 2225 C CA . VAL B 1 44 ? 5.621 -4.875 3.299 1 96.88 44 VAL B CA 1
ATOM 2226 C C . VAL B 1 44 ? 6.363 -6.191 3.531 1 96.88 44 VAL B C 1
ATOM 2228 O O . VAL B 1 44 ? 7.387 -6.219 4.219 1 96.88 44 VAL B O 1
ATOM 2231 N N . SER B 1 45 ? 5.852 -7.266 2.973 1 97.81 45 SER B N 1
ATOM 2232 C CA . SER B 1 45 ? 6.523 -8.555 3.107 1 97.81 45 SER B CA 1
ATOM 2233 C C . SER B 1 45 ? 7.918 -8.516 2.492 1 97.81 45 SER B C 1
ATOM 2235 O O . SER B 1 45 ? 8.867 -9.062 3.059 1 97.81 45 SER B O 1
ATOM 2237 N N . LEU B 1 46 ? 8.039 -7.887 1.37 1 96.44 46 LEU B N 1
ATOM 2238 C CA . LEU B 1 46 ? 9.336 -7.766 0.715 1 96.44 46 LEU B CA 1
ATOM 2239 C C . LEU B 1 46 ? 10.281 -6.891 1.536 1 96.44 46 LEU B C 1
ATOM 2241 O O . LEU B 1 46 ? 11.469 -7.188 1.638 1 96.44 46 LEU B O 1
ATOM 2245 N N . LEU B 1 47 ? 9.758 -5.824 2.045 1 94.81 47 LEU B N 1
ATOM 2246 C CA . LEU B 1 47 ? 10.562 -4.93 2.869 1 94.81 47 LEU B CA 1
ATOM 2247 C C . LEU B 1 47 ? 11.133 -5.668 4.078 1 94.81 47 LEU B C 1
ATOM 2249 O O . LEU B 1 47 ? 12.312 -5.539 4.391 1 94.81 47 LEU B O 1
ATOM 2253 N N . LEU B 1 48 ? 10.289 -6.414 4.738 1 96.25 48 LEU B N 1
ATOM 2254 C CA . LEU B 1 48 ? 10.742 -7.188 5.891 1 96.25 48 LEU B CA 1
ATOM 2255 C C . LEU B 1 48 ? 11.82 -8.188 5.48 1 96.25 48 LEU B C 1
ATOM 2257 O O . LEU B 1 48 ? 12.812 -8.359 6.188 1 96.25 48 LEU B O 1
ATOM 2261 N N . ALA B 1 49 ? 11.617 -8.812 4.371 1 96.81 49 ALA B N 1
ATOM 2262 C CA . ALA B 1 49 ? 12.617 -9.742 3.855 1 96.81 49 ALA B CA 1
ATOM 2263 C C . ALA B 1 49 ? 13.945 -9.031 3.578 1 96.81 49 ALA B C 1
ATOM 2265 O O . ALA B 1 49 ? 15.016 -9.578 3.828 1 96.81 49 ALA B O 1
ATOM 2266 N N . SER B 1 50 ? 13.891 -7.852 3.031 1 94.25 50 SER B N 1
ATOM 2267 C CA . SER B 1 50 ? 15.086 -7.074 2.725 1 94.25 50 SER B CA 1
ATOM 2268 C C . SER B 1 50 ? 15.844 -6.699 3.994 1 94.25 50 SER B C 1
ATOM 2270 O O . SER B 1 50 ? 17.078 -6.637 3.992 1 94.25 50 SER B O 1
ATOM 2272 N N . VAL B 1 51 ? 15.133 -6.359 5.031 1 92.44 51 VAL B N 1
ATOM 2273 C CA . VAL B 1 51 ? 15.758 -6.047 6.312 1 92.44 51 VAL B CA 1
ATOM 2274 C C . VAL B 1 51 ? 16.5 -7.273 6.84 1 92.44 51 VAL B C 1
ATOM 2276 O O . VAL B 1 51 ? 17.641 -7.172 7.289 1 92.44 51 VAL B O 1
ATOM 2279 N N . VAL B 1 52 ? 15.867 -8.398 6.746 1 92.94 52 VAL B N 1
ATOM 2280 C CA . VAL B 1 52 ? 16.516 -9.641 7.172 1 92.94 52 VAL B CA 1
ATOM 2281 C C . VAL B 1 52 ? 17.781 -9.867 6.363 1 92.94 52 VAL B C 1
ATOM 2283 O O . VAL B 1 52 ? 18.844 -10.172 6.926 1 92.94 52 VAL B O 1
ATOM 2286 N N . TRP B 1 53 ? 17.734 -9.656 5.086 1 91.06 53 TRP B N 1
ATOM 2287 C CA . TRP B 1 53 ? 18.891 -9.797 4.207 1 91.06 53 TRP B CA 1
ATOM 2288 C C . TRP B 1 53 ? 19.984 -8.812 4.586 1 91.06 53 TRP B C 1
ATOM 2290 O O . TRP B 1 53 ? 21.156 -9.18 4.645 1 91.06 53 TRP B O 1
ATOM 2300 N N . PHE B 1 54 ? 19.594 -7.672 4.824 1 88.88 54 PHE B N 1
ATOM 2301 C CA . PHE B 1 54 ? 20.547 -6.621 5.164 1 88.88 54 PHE B CA 1
ATOM 2302 C C . PHE B 1 54 ? 21.297 -6.969 6.445 1 88.88 54 PHE B C 1
ATOM 2304 O O . PHE B 1 54 ? 22.516 -6.844 6.504 1 88.88 54 PHE B O 1
ATOM 2311 N N . ILE B 1 55 ? 20.594 -7.348 7.449 1 90.12 55 ILE B N 1
ATOM 2312 C CA . ILE B 1 55 ? 21.203 -7.703 8.727 1 90.12 55 ILE B CA 1
ATOM 2313 C C . ILE B 1 55 ? 22.156 -8.883 8.539 1 90.12 55 ILE B C 1
ATOM 2315 O O . ILE B 1 55 ? 23.297 -8.852 8.992 1 90.12 55 ILE B O 1
ATOM 2319 N N . LEU B 1 56 ? 21.734 -9.891 7.84 1 91.19 56 LEU B N 1
ATOM 2320 C CA . LEU B 1 56 ? 22.516 -11.109 7.656 1 91.19 56 LEU B CA 1
ATOM 2321 C C . LEU B 1 56 ? 23.797 -10.82 6.883 1 91.19 56 LEU B C 1
ATOM 2323 O O . LEU B 1 56 ? 24.859 -11.328 7.227 1 91.19 56 LEU B O 1
ATOM 2327 N N . VAL B 1 57 ? 23.766 -9.984 5.891 1 90.12 57 VAL B N 1
ATOM 2328 C CA . VAL B 1 57 ? 24.922 -9.664 5.066 1 90.12 57 VAL B CA 1
ATOM 2329 C C . VAL B 1 57 ? 25.906 -8.812 5.867 1 90.12 57 VAL B C 1
ATOM 2331 O O . VAL B 1 57 ? 27.125 -8.938 5.707 1 90.12 57 VAL B O 1
ATOM 2334 N N . HIS B 1 58 ? 25.422 -8.023 6.711 1 88.94 58 HIS B N 1
ATOM 2335 C CA . HIS B 1 58 ? 26.281 -7.125 7.473 1 88.94 58 HIS B CA 1
ATOM 2336 C C . HIS B 1 58 ? 26.953 -7.848 8.633 1 88.94 58 HIS B C 1
ATOM 2338 O O . HIS B 1 58 ? 28.016 -7.438 9.094 1 88.94 58 HIS B O 1
ATOM 2344 N N . VAL B 1 59 ? 26.344 -8.891 9.102 1 90.75 59 VAL B N 1
ATOM 2345 C CA . VAL B 1 59 ? 26.922 -9.586 10.25 1 90.75 59 VAL B CA 1
ATOM 2346 C C . VAL B 1 59 ? 27.812 -10.719 9.766 1 90.75 59 VAL B C 1
ATOM 2348 O O . VAL B 1 59 ? 28.562 -11.312 10.555 1 90.75 59 VAL B O 1
ATOM 2351 N N . THR B 1 60 ? 27.719 -11.031 8.523 1 90.19 60 THR B N 1
ATOM 2352 C CA . THR B 1 60 ? 28.531 -12.102 7.973 1 90.19 60 THR B CA 1
ATOM 2353 C C . THR B 1 60 ? 29.656 -11.539 7.113 1 90.19 60 THR B C 1
ATOM 2355 O O . THR B 1 60 ? 29.625 -10.367 6.727 1 90.19 60 THR B O 1
ATOM 2358 N N . ASP B 1 61 ? 30.672 -12.383 6.859 1 88.75 61 ASP B N 1
ATOM 2359 C CA . ASP B 1 61 ? 31.844 -11.992 6.078 1 88.75 61 ASP B CA 1
ATOM 2360 C C . ASP B 1 61 ? 31.484 -11.773 4.613 1 88.75 61 ASP B C 1
ATOM 2362 O O . ASP B 1 61 ? 31.156 -12.727 3.902 1 88.75 61 ASP B O 1
ATOM 2366 N N . ARG B 1 62 ? 31.547 -10.68 4.129 1 88 62 ARG B N 1
ATOM 2367 C CA . ARG B 1 62 ? 31.188 -10.297 2.77 1 88 62 ARG B CA 1
ATOM 2368 C C . ARG B 1 62 ? 32.188 -10.828 1.763 1 88 62 ARG B C 1
ATOM 2370 O O . ARG B 1 62 ? 31.906 -10.938 0.572 1 88 62 ARG B O 1
ATOM 2377 N N . SER B 1 63 ? 33.406 -11.125 2.213 1 90.69 63 SER B N 1
ATOM 2378 C CA . SER B 1 63 ? 34.469 -11.578 1.315 1 90.69 63 SER B CA 1
ATOM 2379 C C . SER B 1 63 ? 34.281 -13.039 0.942 1 90.69 63 SER B C 1
ATOM 2381 O O . SER B 1 63 ? 34.875 -13.516 -0.028 1 90.69 63 SER B O 1
ATOM 2383 N N . ASP B 1 64 ? 33.531 -13.727 1.713 1 92.12 64 ASP B N 1
ATOM 2384 C CA . ASP B 1 64 ? 33.25 -15.133 1.439 1 92.12 64 ASP B CA 1
ATOM 2385 C C . ASP B 1 64 ? 32.156 -15.297 0.401 1 92.12 64 ASP B C 1
ATOM 2387 O O . ASP B 1 64 ? 30.969 -15.242 0.734 1 92.12 64 ASP B O 1
ATOM 2391 N N . ALA B 1 65 ? 32.438 -15.594 -0.808 1 88.94 65 ALA B N 1
ATOM 2392 C CA . ALA B 1 65 ? 31.484 -15.664 -1.921 1 88.94 65 ALA B CA 1
ATOM 2393 C C . ALA B 1 65 ? 30.484 -16.797 -1.721 1 88.94 65 ALA B C 1
ATOM 2395 O O . ALA B 1 65 ? 29.297 -16.656 -2.031 1 88.94 65 ALA B O 1
ATOM 2396 N N . ARG B 1 66 ? 31.016 -17.938 -1.296 1 91.38 66 ARG B N 1
ATOM 2397 C CA . ARG B 1 66 ? 30.156 -19.078 -1.075 1 91.38 66 ARG B CA 1
ATOM 2398 C C . ARG B 1 66 ? 29.109 -18.781 -0.013 1 91.38 66 ARG B C 1
ATOM 2400 O O . ARG B 1 66 ? 27.922 -19.109 -0.182 1 91.38 66 ARG B O 1
ATOM 2407 N N . LEU B 1 67 ? 29.547 -18.172 1.008 1 89.94 67 LEU B N 1
ATOM 2408 C CA . LEU B 1 67 ? 28.641 -17.797 2.076 1 89.94 67 LEU B CA 1
ATOM 2409 C C . LEU B 1 67 ? 27.594 -16.797 1.575 1 89.94 67 LEU B C 1
ATOM 2411 O O . LEU B 1 67 ? 26.422 -16.906 1.899 1 89.94 67 LEU B O 1
ATOM 2415 N N . GLN B 1 68 ? 28.031 -15.883 0.779 1 89.44 68 GLN B N 1
ATOM 2416 C CA . GLN B 1 68 ? 27.125 -14.859 0.254 1 89.44 68 GLN B CA 1
ATOM 2417 C C . GLN B 1 68 ? 26.094 -15.469 -0.686 1 89.44 68 GLN B C 1
ATOM 2419 O O . GLN B 1 68 ? 24.938 -15.062 -0.689 1 89.44 68 GLN B O 1
ATOM 2424 N N . TYR B 1 69 ? 26.516 -16.375 -1.429 1 90.31 69 TYR B N 1
ATOM 2425 C CA . TYR B 1 69 ? 25.578 -17.078 -2.311 1 90.31 69 TYR B CA 1
ATOM 2426 C C . TYR B 1 69 ? 24.547 -17.844 -1.506 1 90.31 69 TYR B C 1
ATOM 2428 O O . TYR B 1 69 ? 23.359 -17.828 -1.835 1 90.31 69 TYR B O 1
ATOM 2436 N N . GLY B 1 70 ? 25 -18.547 -0.521 1 90.75 70 GLY B N 1
ATOM 2437 C CA . GLY B 1 70 ? 24.078 -19.219 0.376 1 90.75 70 GLY B CA 1
ATOM 2438 C C . GLY B 1 70 ? 23.078 -18.297 1.036 1 90.75 70 GLY B C 1
ATOM 2439 O O . GLY B 1 70 ? 21.906 -18.641 1.193 1 90.75 70 GLY B O 1
ATOM 2440 N N . LEU B 1 71 ? 23.547 -17.125 1.361 1 90.94 71 LEU B N 1
ATOM 2441 C CA . LEU B 1 71 ? 22.688 -16.125 1.977 1 90.94 71 LEU B CA 1
ATOM 2442 C C . LEU B 1 71 ? 21.656 -15.609 0.982 1 90.94 71 LEU B C 1
ATOM 2444 O O . LEU B 1 71 ? 20.516 -15.289 1.366 1 90.94 71 LEU B O 1
ATOM 2448 N N . LEU B 1 72 ? 22.047 -15.531 -0.254 1 90.25 72 LEU B N 1
ATOM 2449 C CA . LEU B 1 72 ? 21.109 -15.117 -1.285 1 90.25 72 LEU B CA 1
ATOM 2450 C C . LEU B 1 72 ? 19.953 -16.109 -1.401 1 90.25 72 LEU B C 1
ATOM 2452 O O . LEU B 1 72 ? 18.781 -15.719 -1.465 1 90.25 72 LEU B O 1
ATOM 2456 N N . ILE B 1 73 ? 20.281 -17.406 -1.428 1 92.62 73 ILE B N 1
ATOM 2457 C CA . ILE B 1 73 ? 19.266 -18.469 -1.519 1 92.62 73 ILE B CA 1
ATOM 2458 C C . ILE B 1 73 ? 18.391 -18.438 -0.275 1 92.62 73 ILE B C 1
ATOM 2460 O O . ILE B 1 73 ? 17.156 -18.516 -0.376 1 92.62 73 ILE B O 1
ATOM 2464 N N . PHE B 1 74 ? 19.031 -18.312 0.833 1 93.88 74 PHE B N 1
ATOM 2465 C CA . PHE B 1 74 ? 18.297 -18.234 2.096 1 93.88 74 PHE B CA 1
ATOM 2466 C C . PHE B 1 74 ? 17.375 -17.031 2.119 1 93.88 74 PHE B C 1
ATOM 2468 O O . PHE B 1 74 ? 16.219 -17.125 2.555 1 93.88 74 PHE B O 1
ATOM 2475 N N . GLY B 1 75 ? 17.891 -15.914 1.693 1 94.19 75 GLY B N 1
ATOM 2476 C CA . GLY B 1 75 ? 17.078 -14.703 1.637 1 94.19 75 GLY B CA 1
ATOM 2477 C C . GLY B 1 75 ? 15.867 -14.836 0.745 1 94.19 75 GLY B C 1
ATOM 2478 O O . GLY B 1 75 ? 14.789 -14.344 1.081 1 94.19 75 GLY B O 1
ATOM 2479 N N . ALA B 1 76 ? 16.047 -15.5 -0.376 1 94.75 76 ALA B N 1
ATOM 2480 C CA . ALA B 1 76 ? 14.938 -15.734 -1.285 1 94.75 76 ALA B CA 1
ATOM 2481 C C . ALA B 1 76 ? 13.867 -16.609 -0.627 1 94.75 76 ALA B C 1
ATOM 2483 O O . ALA B 1 76 ? 12.672 -16.359 -0.776 1 94.75 76 ALA B O 1
ATOM 2484 N N . ALA B 1 77 ? 14.328 -17.609 0.088 1 96.62 77 ALA B N 1
ATOM 2485 C CA . ALA B 1 77 ? 13.398 -18.5 0.792 1 96.62 77 ALA B CA 1
ATOM 2486 C C . ALA B 1 77 ? 12.633 -17.734 1.87 1 96.62 77 ALA B C 1
ATOM 2488 O O . ALA B 1 77 ? 11.414 -17.891 2.004 1 96.62 77 ALA B O 1
ATOM 2489 N N . VAL B 1 78 ? 13.328 -16.906 2.586 1 97.56 78 VAL B N 1
ATOM 2490 C CA . VAL B 1 78 ? 12.703 -16.109 3.627 1 97.56 78 VAL B CA 1
ATOM 2491 C C . VAL B 1 78 ? 11.695 -15.148 3 1 97.56 78 VAL B C 1
ATOM 2493 O O . VAL B 1 78 ? 10.609 -14.938 3.549 1 97.56 78 VAL B O 1
ATOM 2496 N N . SER B 1 79 ? 12.062 -14.594 1.869 1 97.75 79 SER B N 1
ATOM 2497 C CA . SER B 1 79 ? 11.156 -13.688 1.173 1 97.75 79 SER B CA 1
ATOM 2498 C C . SER B 1 79 ? 9.867 -14.398 0.775 1 97.75 79 SER B C 1
ATOM 2500 O O . SER B 1 79 ? 8.773 -13.852 0.957 1 97.75 79 SER B O 1
ATOM 2502 N N . VAL B 1 80 ? 9.953 -15.594 0.277 1 98.25 80 VAL B N 1
ATOM 2503 C CA . VAL B 1 80 ? 8.789 -16.375 -0.124 1 98.25 80 VAL B CA 1
ATOM 2504 C C . VAL B 1 80 ? 7.926 -16.688 1.097 1 98.25 80 VAL B C 1
ATOM 2506 O O . VAL B 1 80 ? 6.707 -16.5 1.06 1 98.25 80 VAL B O 1
ATOM 2509 N N . LEU B 1 81 ? 8.547 -17.094 2.156 1 98.5 81 LEU B N 1
ATOM 2510 C CA . LEU B 1 81 ? 7.812 -17.438 3.367 1 98.5 81 LEU B CA 1
ATOM 2511 C C . LEU B 1 81 ? 7.105 -16.219 3.941 1 98.5 81 LEU B C 1
ATOM 2513 O O . LEU B 1 81 ? 5.953 -16.312 4.375 1 98.5 81 LEU B O 1
ATOM 2517 N N . LEU B 1 82 ? 7.77 -15.102 3.91 1 98.56 82 LEU B N 1
ATOM 2518 C CA . LEU B 1 82 ? 7.152 -13.875 4.395 1 98.56 82 LEU B CA 1
ATOM 2519 C C . LEU B 1 82 ? 5.98 -13.469 3.504 1 98.56 82 LEU B C 1
ATOM 2521 O O . LEU B 1 82 ? 4.945 -13.023 3.998 1 98.56 82 LEU B O 1
ATOM 2525 N N . GLN B 1 83 ? 6.164 -13.578 2.199 1 98.5 83 GLN B N 1
ATOM 2526 C CA . GLN B 1 83 ? 5.062 -13.289 1.286 1 98.5 83 GLN B CA 1
ATOM 2527 C C . GLN B 1 83 ? 3.848 -14.164 1.596 1 98.5 83 GLN B C 1
ATOM 2529 O O . GLN B 1 83 ? 2.715 -13.68 1.602 1 98.5 83 GLN B O 1
ATOM 2534 N N . GLU B 1 84 ? 4.055 -15.445 1.912 1 98.75 84 GLU B N 1
ATOM 2535 C CA . GLU B 1 84 ? 2.957 -16.359 2.219 1 98.75 84 GLU B CA 1
ATOM 2536 C C . GLU B 1 84 ? 2.338 -16.047 3.576 1 98.75 84 GLU B C 1
ATOM 2538 O O . GLU B 1 84 ? 1.127 -16.188 3.762 1 98.75 84 GLU B O 1
ATOM 2543 N N . VAL B 1 85 ? 3.117 -15.664 4.543 1 98.5 85 VAL B N 1
ATOM 2544 C CA . VAL B 1 85 ? 2.592 -15.242 5.836 1 98.5 85 VAL B CA 1
ATOM 2545 C C . VAL B 1 85 ? 1.696 -14.016 5.66 1 98.5 85 VAL B C 1
ATOM 2547 O O . VAL B 1 85 ? 0.624 -13.938 6.262 1 98.5 85 VAL B O 1
ATOM 2550 N N . PHE B 1 86 ? 2.084 -13.094 4.84 1 98.69 86 PHE B N 1
ATOM 2551 C CA . PHE B 1 86 ? 1.31 -11.883 4.617 1 98.69 86 PHE B CA 1
ATOM 2552 C C . PHE B 1 86 ? 0.072 -12.18 3.777 1 98.69 86 PHE B C 1
ATOM 2554 O O . PHE B 1 86 ? -0.958 -11.523 3.926 1 98.69 86 PHE B O 1
ATOM 2561 N N . ARG B 1 87 ? 0.219 -13.156 2.857 1 98.31 87 ARG B N 1
ATOM 2562 C CA . ARG B 1 87 ? -0.976 -13.609 2.156 1 98.31 87 ARG B CA 1
ATOM 2563 C C . ARG B 1 87 ? -2.02 -14.133 3.139 1 98.31 87 ARG B C 1
ATOM 2565 O O . ARG B 1 87 ? -3.211 -13.859 2.994 1 98.31 87 ARG B O 1
ATOM 2572 N N . PHE B 1 88 ? -1.593 -14.859 4.109 1 98.5 88 PHE B N 1
ATOM 2573 C CA . PHE B 1 88 ? -2.486 -15.383 5.137 1 98.5 88 PHE B CA 1
ATOM 2574 C C . PHE B 1 88 ? -3.082 -14.25 5.961 1 98.5 88 PHE B C 1
ATOM 2576 O O . PHE B 1 88 ? -4.277 -14.258 6.266 1 98.5 88 PHE B O 1
ATOM 2583 N N . ALA B 1 89 ? -2.221 -13.312 6.383 1 98.12 89 ALA B N 1
ATOM 2584 C CA . ALA B 1 89 ? -2.705 -12.164 7.137 1 98.12 89 ALA B CA 1
ATOM 2585 C C . ALA B 1 89 ? -3.758 -11.391 6.344 1 98.12 89 ALA B C 1
ATOM 2587 O O . ALA B 1 89 ? -4.77 -10.953 6.898 1 98.12 89 ALA B O 1
ATOM 2588 N N . TYR B 1 90 ? -3.457 -11.195 5.082 1 98.38 90 TYR B N 1
ATOM 2589 C CA . TYR B 1 90 ? -4.398 -10.492 4.223 1 98.38 90 TYR B CA 1
ATOM 2590 C C . TYR B 1 90 ? -5.699 -11.281 4.078 1 98.38 90 TYR B C 1
ATOM 2592 O O . TYR B 1 90 ? -6.785 -10.695 4.062 1 98.38 90 TYR B O 1
ATOM 2600 N N . TYR B 1 91 ? -5.625 -12.602 3.926 1 97.88 91 TYR B N 1
ATOM 2601 C CA . TYR B 1 91 ? -6.801 -13.469 3.908 1 97.88 91 TYR B CA 1
ATOM 2602 C C . TYR B 1 91 ? -7.664 -13.234 5.145 1 97.88 91 TYR B C 1
ATOM 2604 O O . TYR B 1 91 ? -8.875 -13.055 5.035 1 97.88 91 TYR B O 1
ATOM 2612 N N . LYS B 1 92 ? -7.023 -13.227 6.309 1 97.56 92 LYS B N 1
ATOM 2613 C CA . LYS B 1 92 ? -7.75 -13.039 7.559 1 97.56 92 LYS B CA 1
ATOM 2614 C C . LYS B 1 92 ? -8.445 -11.68 7.59 1 97.56 92 LYS B C 1
ATOM 2616 O O . LYS B 1 92 ? -9.586 -11.57 8.055 1 97.56 92 LYS B O 1
ATOM 2621 N N . LEU B 1 93 ? -7.785 -10.734 7.148 1 96.81 93 LEU B N 1
ATOM 2622 C CA . LEU B 1 93 ? -8.352 -9.391 7.102 1 96.81 93 LEU B CA 1
ATOM 2623 C C . LEU B 1 93 ? -9.555 -9.344 6.16 1 96.81 93 LEU B C 1
ATOM 2625 O O . LEU B 1 93 ? -10.594 -8.781 6.508 1 96.81 93 LEU B O 1
ATOM 2629 N N . LEU B 1 94 ? -9.43 -9.891 4.996 1 96.75 94 LEU B N 1
ATOM 2630 C CA . LEU B 1 94 ? -10.5 -9.867 4.004 1 96.75 94 LEU B CA 1
ATOM 2631 C C . LEU B 1 94 ? -11.695 -10.688 4.469 1 96.75 94 LEU B C 1
ATOM 2633 O O . LEU B 1 94 ? -12.844 -10.336 4.188 1 96.75 94 LEU B O 1
ATOM 2637 N N . LYS B 1 95 ? -11.367 -11.766 5.156 1 95.25 95 LYS B N 1
ATOM 2638 C CA . LYS B 1 95 ? -12.445 -12.57 5.711 1 95.25 95 LYS B CA 1
ATOM 2639 C C . LYS B 1 95 ? -13.273 -11.773 6.715 1 95.25 95 LYS B C 1
ATOM 2641 O O . LYS B 1 95 ? -14.508 -11.805 6.676 1 95.25 95 LYS B O 1
ATOM 2646 N N . LYS B 1 96 ? -12.617 -11.109 7.574 1 93.75 96 LYS B N 1
ATOM 2647 C CA . LYS B 1 96 ? -13.305 -10.25 8.539 1 93.75 96 LYS B CA 1
ATOM 2648 C C . LYS B 1 96 ? -14.094 -9.156 7.828 1 93.75 96 LYS B C 1
ATOM 2650 O O . LYS B 1 96 ? -15.203 -8.82 8.242 1 93.75 96 LYS B O 1
ATOM 2655 N N . ALA B 1 97 ? -13.539 -8.586 6.805 1 91.88 97 ALA B N 1
ATOM 2656 C CA . ALA B 1 97 ? -14.234 -7.559 6.031 1 91.88 97 ALA B CA 1
ATOM 2657 C C . ALA B 1 97 ? -15.469 -8.125 5.34 1 91.88 97 ALA B C 1
ATOM 2659 O O . ALA B 1 97 ? -16.5 -7.465 5.262 1 91.88 97 ALA B O 1
ATOM 2660 N N . ASP B 1 98 ? -15.25 -9.297 4.82 1 91.38 98 ASP B N 1
ATOM 2661 C CA . ASP B 1 98 ? -16.359 -9.984 4.156 1 91.38 98 ASP B CA 1
ATOM 2662 C C . ASP B 1 98 ? -17.531 -10.18 5.109 1 91.38 98 ASP B C 1
ATOM 2664 O O . ASP B 1 98 ? -18.688 -9.977 4.73 1 91.38 98 ASP B O 1
ATOM 2668 N N . GLU B 1 99 ? -17.328 -10.594 6.309 1 89.31 99 GLU B N 1
ATOM 2669 C CA . GLU B 1 99 ? -18.359 -10.766 7.328 1 89.31 99 GLU B CA 1
ATOM 2670 C C . GLU B 1 99 ? -19.047 -9.445 7.645 1 89.31 99 GLU B C 1
ATOM 2672 O O . GLU B 1 99 ? -20.281 -9.398 7.781 1 89.31 99 GLU B O 1
ATOM 2677 N N . GLY B 1 100 ? -18.281 -8.445 7.719 1 83.69 100 GLY B N 1
ATOM 2678 C CA . GLY B 1 100 ? -18.844 -7.121 7.949 1 83.69 100 GLY B CA 1
ATOM 2679 C C . GLY B 1 100 ? -19.719 -6.637 6.816 1 83.69 100 GLY B C 1
ATOM 2680 O O . GLY B 1 100 ? -20.812 -6.105 7.051 1 83.69 100 GLY B O 1
ATOM 2681 N N . LEU B 1 101 ? -19.344 -6.891 5.645 1 84.06 101 LEU B N 1
ATOM 2682 C CA . LEU B 1 101 ? -20.094 -6.473 4.473 1 84.06 101 LEU B CA 1
ATOM 2683 C C . LEU B 1 101 ? -21.375 -7.281 4.34 1 84.06 101 LEU B C 1
ATOM 2685 O O . LEU B 1 101 ? -22.422 -6.742 3.957 1 84.06 101 LEU B O 1
ATOM 2689 N N . ALA B 1 102 ? -21.312 -8.531 4.602 1 86.31 102 ALA B N 1
ATOM 2690 C CA . ALA B 1 102 ? -22.484 -9.406 4.539 1 86.31 102 ALA B CA 1
ATOM 2691 C C . ALA B 1 102 ? -23.547 -8.984 5.547 1 86.31 102 ALA B C 1
ATOM 2693 O O . ALA B 1 102 ? -24.734 -9.062 5.266 1 86.31 102 ALA B O 1
ATOM 2694 N N . SER B 1 103 ? -23.141 -8.539 6.648 1 84.31 103 SER B N 1
ATOM 2695 C CA . SER B 1 103 ? -24.078 -8.133 7.691 1 84.31 103 SER B CA 1
ATOM 2696 C C . SER B 1 103 ? -24.828 -6.859 7.305 1 84.31 103 SER B C 1
ATOM 2698 O O . SER B 1 103 ? -25.891 -6.578 7.836 1 84.31 103 SER B O 1
ATOM 2700 N N . LEU B 1 104 ? -24.297 -6.172 6.379 1 79.19 104 LEU B N 1
ATOM 2701 C CA . LEU B 1 104 ? -24.891 -4.918 5.922 1 79.19 104 LEU B CA 1
ATOM 2702 C C . LEU B 1 104 ? -25.859 -5.16 4.762 1 79.19 104 LEU B C 1
ATOM 2704 O O . LEU B 1 104 ? -26.719 -4.328 4.477 1 79.19 104 LEU B O 1
ATOM 2708 N N . SER B 1 105 ? -25.672 -6.301 4.113 1 81.44 105 SER B N 1
ATOM 2709 C CA . SER B 1 105 ? -26.453 -6.59 2.916 1 81.44 105 SER B CA 1
ATOM 2710 C C . SER B 1 105 ? -27.859 -7.098 3.275 1 81.44 105 SER B C 1
ATOM 2712 O O . SER B 1 105 ? -28.016 -7.852 4.238 1 81.44 105 SER B O 1
ATOM 2714 N N . GLU B 1 106 ? -28.859 -6.754 2.557 1 78.5 106 GLU B N 1
ATOM 2715 C CA . GLU B 1 106 ? -30.25 -7.125 2.795 1 78.5 106 GLU B CA 1
ATOM 2716 C C . GLU B 1 106 ? -30.438 -8.641 2.74 1 78.5 106 GLU B C 1
ATOM 2718 O O . GLU B 1 106 ? -31.188 -9.203 3.531 1 78.5 106 GLU B O 1
ATOM 2723 N N . ASP B 1 107 ? -29.734 -9.211 1.722 1 80.25 107 ASP B N 1
ATOM 2724 C CA . ASP B 1 107 ? -29.922 -10.648 1.565 1 80.25 10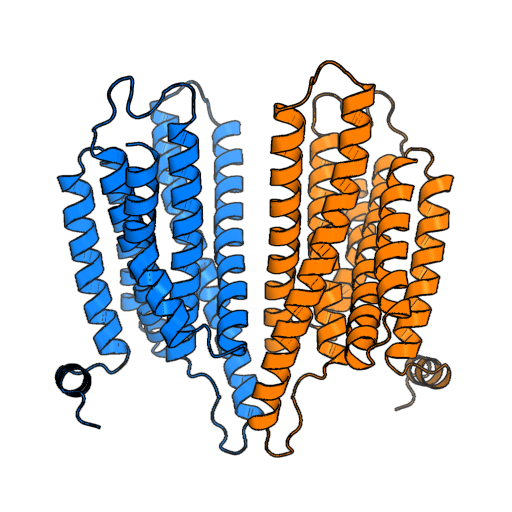7 ASP B CA 1
ATOM 2725 C C . ASP B 1 107 ? -28.906 -11.43 2.398 1 80.25 107 ASP B C 1
ATOM 2727 O O . ASP B 1 107 ? -28.844 -12.664 2.316 1 80.25 107 ASP B O 1
ATOM 2731 N N . GLY B 1 108 ? -28.094 -10.695 3.086 1 78.56 108 GLY B N 1
ATOM 2732 C CA . GLY B 1 108 ? -27.109 -11.344 3.949 1 78.56 108 GLY B CA 1
ATOM 2733 C C . GLY B 1 108 ? -25.906 -11.859 3.193 1 78.56 108 GLY B C 1
ATOM 2734 O O . GLY B 1 108 ? -25.094 -12.609 3.75 1 78.56 108 GLY B O 1
ATOM 2735 N N . ARG B 1 109 ? -25.891 -11.398 1.86 1 81.06 109 ARG B N 1
ATOM 2736 C CA . ARG B 1 109 ? -24.75 -11.836 1.057 1 81.06 109 ARG B CA 1
ATOM 2737 C C . ARG B 1 109 ? -23.781 -10.68 0.81 1 81.06 109 ARG B C 1
ATOM 2739 O O . ARG B 1 109 ? -24.203 -9.539 0.626 1 81.06 109 ARG B O 1
ATOM 2746 N N . SER B 1 110 ? -22.5 -11.07 0.826 1 82.62 110 SER B N 1
ATOM 2747 C CA . SER B 1 110 ? -21.469 -10.07 0.582 1 82.62 110 SER B CA 1
ATOM 2748 C C . SER B 1 110 ? -21.422 -9.68 -0.891 1 82.62 110 SER B C 1
ATOM 2750 O O . SER B 1 110 ? -21.641 -10.516 -1.77 1 82.62 110 SER B O 1
ATOM 2752 N N . PRO B 1 111 ? -21.156 -8.422 -1.098 1 79.75 111 PRO B N 1
ATOM 2753 C CA . PRO B 1 111 ? -21.078 -7.973 -2.488 1 79.75 111 PRO B CA 1
ATOM 2754 C C . PRO B 1 111 ? -19.906 -8.586 -3.248 1 79.75 111 PRO B C 1
ATOM 2756 O O . PRO B 1 111 ? -19.938 -8.664 -4.477 1 79.75 111 PRO B O 1
ATOM 2759 N N . ILE B 1 112 ? -18.891 -8.891 -2.549 1 86.19 112 ILE B N 1
ATOM 2760 C CA . ILE B 1 112 ? -17.719 -9.547 -3.145 1 86.19 112 ILE B CA 1
ATOM 2761 C C . ILE B 1 112 ? -17.484 -10.891 -2.457 1 86.19 112 ILE B C 1
ATOM 2763 O O . ILE B 1 112 ? -17.328 -10.953 -1.235 1 86.19 112 ILE B O 1
ATOM 2767 N N . SER B 1 113 ? -17.531 -11.914 -3.318 1 87.5 113 SER B N 1
ATOM 2768 C CA . SER B 1 113 ? -17.344 -13.25 -2.77 1 87.5 113 SER B CA 1
ATOM 2769 C C . SER B 1 113 ? -15.898 -13.484 -2.348 1 87.5 113 SER B C 1
ATOM 2771 O O . SER B 1 113 ? -14.992 -12.789 -2.812 1 87.5 113 SER B O 1
ATOM 2773 N N . ILE B 1 114 ? -15.727 -14.422 -1.481 1 89.81 114 ILE B N 1
ATOM 2774 C CA . ILE B 1 114 ? -14.398 -14.781 -1.004 1 89.81 114 ILE B CA 1
ATOM 2775 C C . ILE B 1 114 ? -13.539 -15.242 -2.176 1 89.81 114 ILE B C 1
ATOM 2777 O O . ILE B 1 114 ? -12.328 -15 -2.201 1 89.81 114 ILE B O 1
ATOM 2781 N N . ARG B 1 115 ? -14.148 -15.891 -3.131 1 90.94 115 ARG B N 1
ATOM 2782 C CA . ARG B 1 115 ? -13.445 -16.344 -4.324 1 90.94 115 ARG B CA 1
ATOM 2783 C C . ARG B 1 115 ? -12.922 -15.164 -5.137 1 90.94 115 ARG B C 1
ATOM 2785 O O . ARG B 1 115 ? -11.789 -15.188 -5.625 1 90.94 115 ARG B O 1
ATOM 2792 N N . GLN B 1 116 ? -13.719 -14.195 -5.25 1 93 116 GLN B N 1
ATOM 2793 C CA . GLN B 1 116 ? -13.312 -12.992 -5.965 1 93 116 GLN B CA 1
ATOM 2794 C C . GLN B 1 116 ? -12.219 -12.25 -5.211 1 93 116 GLN B C 1
ATOM 2796 O O . GLN B 1 116 ? -11.273 -11.734 -5.82 1 93 116 GLN B O 1
ATOM 2801 N N . MET B 1 117 ? -12.367 -12.203 -3.924 1 95.06 117 MET B N 1
ATOM 2802 C CA . MET B 1 117 ? -11.344 -11.547 -3.111 1 95.06 117 MET B CA 1
ATOM 2803 C C . MET B 1 117 ? -10 -12.273 -3.236 1 95.06 117 MET B C 1
ATOM 2805 O O . MET B 1 117 ? -8.953 -11.633 -3.297 1 95.06 117 MET B O 1
ATOM 2809 N N . ALA B 1 118 ? -10.109 -13.562 -3.297 1 96.62 118 ALA B N 1
ATOM 2810 C CA . ALA B 1 118 ? -8.914 -14.383 -3.479 1 96.62 118 ALA B CA 1
ATOM 2811 C C . ALA B 1 118 ? -8.219 -14.062 -4.801 1 96.62 118 ALA B C 1
ATOM 2813 O O . ALA B 1 118 ? -7.004 -13.852 -4.836 1 96.62 118 ALA B O 1
ATOM 2814 N N . TYR B 1 119 ? -9.008 -14.047 -5.84 1 97 119 TYR B N 1
ATOM 2815 C CA . TYR B 1 119 ? -8.516 -13.734 -7.18 1 97 119 TYR B CA 1
ATOM 2816 C C . TYR B 1 119 ? -7.875 -12.359 -7.223 1 97 119 TYR B C 1
ATOM 2818 O O . TYR B 1 119 ? -6.738 -12.211 -7.68 1 97 119 TYR B O 1
ATOM 2826 N N . VAL B 1 120 ? -8.562 -11.328 -6.66 1 97.81 120 VAL B N 1
ATOM 2827 C CA . VAL B 1 120 ? -8.078 -9.945 -6.703 1 97.81 120 VAL B CA 1
ATOM 2828 C C . VAL B 1 120 ? -6.82 -9.812 -5.848 1 97.81 120 VAL B C 1
ATOM 2830 O O . VAL B 1 120 ? -5.863 -9.141 -6.238 1 97.81 120 VAL B O 1
ATOM 2833 N N . SER B 1 121 ? -6.832 -10.422 -4.711 1 97.62 121 SER B N 1
ATOM 2834 C CA . SER B 1 121 ? -5.664 -10.391 -3.836 1 97.62 121 SER B CA 1
ATOM 2835 C C . SER B 1 121 ? -4.453 -11.031 -4.508 1 97.62 121 SER B C 1
ATOM 2837 O O . SER B 1 121 ? -3.342 -10.508 -4.422 1 97.62 121 SER B O 1
ATOM 2839 N N . GLY B 1 122 ? -4.672 -12.18 -5.129 1 98.44 122 GLY B N 1
ATOM 2840 C CA . GLY B 1 122 ? -3.592 -12.828 -5.852 1 98.44 122 GLY B CA 1
ATOM 2841 C C . GLY B 1 122 ? -3.064 -12 -7.008 1 98.44 122 GLY B C 1
ATOM 2842 O O . GLY B 1 122 ? -1.852 -11.906 -7.211 1 98.44 122 GLY B O 1
ATOM 2843 N N . LEU B 1 123 ? -3.996 -11.484 -7.742 1 98.44 123 LEU B N 1
ATOM 2844 C CA . LEU B 1 123 ? -3.619 -10.617 -8.859 1 98.44 123 LEU B CA 1
ATOM 2845 C C . LEU B 1 123 ? -2.793 -9.43 -8.367 1 98.44 123 LEU B C 1
ATOM 2847 O O . LEU B 1 123 ? -1.811 -9.047 -9.008 1 98.44 123 LEU B O 1
ATOM 2851 N N . SER B 1 124 ? -3.215 -8.914 -7.238 1 98.44 124 SER B N 1
ATOM 2852 C CA . SER B 1 124 ? -2.506 -7.793 -6.629 1 98.44 124 SER B CA 1
ATOM 2853 C C . SER B 1 124 ? -1.063 -8.164 -6.301 1 98.44 124 SER B C 1
ATOM 2855 O O . SER B 1 124 ? -0.13 -7.457 -6.684 1 98.44 124 SER B O 1
ATOM 2857 N N . PHE B 1 125 ? -0.865 -9.258 -5.617 1 98.75 125 PHE B N 1
ATOM 2858 C CA . PHE B 1 125 ? 0.466 -9.758 -5.285 1 98.75 125 PHE B CA 1
ATOM 2859 C C . PHE B 1 125 ? 1.292 -9.969 -6.551 1 98.75 125 PHE B C 1
ATOM 2861 O O . PHE B 1 125 ? 2.477 -9.633 -6.59 1 98.75 125 PHE B O 1
ATOM 2868 N N . GLY B 1 126 ? 0.611 -10.516 -7.535 1 98.56 126 GLY B N 1
ATOM 2869 C CA . GLY B 1 126 ? 1.288 -10.758 -8.797 1 98.56 126 GLY B CA 1
ATOM 2870 C C . GLY B 1 126 ? 1.748 -9.484 -9.484 1 98.56 126 GLY B C 1
ATOM 2871 O O . GLY B 1 126 ? 2.908 -9.375 -9.891 1 98.56 126 GLY B O 1
ATOM 2872 N N . ILE B 1 127 ? 0.882 -8.562 -9.586 1 98.06 127 ILE B N 1
ATOM 2873 C CA . ILE B 1 127 ? 1.18 -7.316 -10.289 1 98.06 127 ILE B CA 1
ATOM 2874 C C . ILE B 1 127 ? 2.338 -6.598 -9.602 1 98.06 127 ILE B C 1
ATOM 2876 O O . ILE B 1 127 ? 3.305 -6.199 -10.25 1 98.06 127 ILE B O 1
ATOM 2880 N N . ILE B 1 128 ? 2.188 -6.473 -8.289 1 98 128 ILE B N 1
ATOM 2881 C CA . ILE B 1 128 ? 3.213 -5.723 -7.574 1 98 128 ILE B CA 1
ATOM 2882 C C . ILE B 1 128 ? 4.531 -6.492 -7.605 1 98 128 ILE B C 1
ATOM 2884 O O . ILE B 1 128 ? 5.605 -5.891 -7.699 1 98 128 ILE B O 1
ATOM 2888 N N . SER B 1 129 ? 4.555 -7.812 -7.535 1 97.5 129 SER B N 1
ATOM 2889 C CA . SER B 1 129 ? 5.758 -8.625 -7.684 1 97.5 129 SER B CA 1
ATOM 2890 C C . SER B 1 129 ? 6.379 -8.445 -9.062 1 97.5 129 SER B C 1
ATOM 2892 O O . SER B 1 129 ? 7.605 -8.367 -9.195 1 97.5 129 SER B O 1
ATOM 2894 N N . GLY B 1 130 ? 5.531 -8.391 -10.07 1 97 130 GLY B N 1
ATOM 2895 C CA . GLY B 1 130 ? 6.016 -8.148 -11.422 1 97 130 GLY B CA 1
ATOM 2896 C C . GLY B 1 130 ? 6.668 -6.793 -11.586 1 97 130 GLY B C 1
ATOM 2897 O O . GLY B 1 130 ? 7.73 -6.676 -12.203 1 97 130 GLY B O 1
ATOM 2898 N N . VAL B 1 131 ? 6.051 -5.805 -11.062 1 95.56 131 VAL B N 1
ATOM 2899 C CA . VAL B 1 131 ? 6.598 -4.453 -11.133 1 95.56 131 VAL B CA 1
ATOM 2900 C C . VAL B 1 131 ? 7.973 -4.422 -10.469 1 95.56 131 VAL B C 1
ATOM 2902 O O . VAL B 1 131 ? 8.922 -3.855 -11.016 1 95.56 131 VAL B O 1
ATOM 2905 N N . PHE B 1 132 ? 8.062 -5.02 -9.336 1 93.94 132 PHE B N 1
ATOM 2906 C CA . PHE B 1 132 ? 9.336 -5.07 -8.633 1 93.94 132 PHE B CA 1
ATOM 2907 C C . PHE B 1 132 ? 10.383 -5.812 -9.461 1 93.94 132 PHE B C 1
ATOM 2909 O O . PHE B 1 132 ? 11.539 -5.395 -9.531 1 93.94 132 PHE B O 1
ATOM 2916 N N . SER B 1 133 ? 9.938 -6.902 -10.055 1 92.69 133 SER B N 1
ATOM 2917 C CA . SER B 1 133 ? 10.844 -7.691 -10.875 1 92.69 133 SER B CA 1
ATOM 2918 C C . SER B 1 133 ? 11.383 -6.871 -12.047 1 92.69 133 SER B C 1
ATOM 2920 O O . SER B 1 133 ? 12.578 -6.91 -12.336 1 92.69 133 SER B O 1
ATOM 2922 N N . VAL B 1 134 ? 10.586 -6.141 -12.656 1 91.19 134 VAL B N 1
ATOM 2923 C CA . VAL B 1 134 ? 10.992 -5.359 -13.82 1 91.19 134 VAL B CA 1
ATOM 2924 C C . VAL B 1 134 ? 11.953 -4.25 -13.398 1 91.19 134 VAL B C 1
ATOM 2926 O O . VAL B 1 134 ? 12.93 -3.967 -14.094 1 91.19 134 VAL B O 1
ATOM 2929 N N . ILE B 1 135 ? 11.656 -3.625 -12.273 1 88.44 135 ILE B N 1
ATOM 2930 C CA . ILE B 1 135 ? 12.547 -2.588 -11.766 1 88.44 135 ILE B CA 1
ATOM 2931 C C . ILE B 1 135 ? 13.938 -3.172 -11.516 1 88.44 135 ILE B C 1
ATOM 2933 O O . ILE B 1 135 ? 14.945 -2.555 -11.859 1 88.44 135 ILE B O 1
ATOM 2937 N N . ASN B 1 136 ? 14 -4.332 -10.984 1 86.56 136 ASN B N 1
ATOM 2938 C CA . ASN B 1 136 ? 15.273 -4.988 -10.719 1 86.56 136 ASN B CA 1
ATOM 2939 C C . ASN B 1 136 ? 16 -5.344 -12.016 1 86.56 136 ASN B C 1
ATOM 2941 O O . ASN B 1 136 ? 17.219 -5.219 -12.109 1 86.56 136 ASN B O 1
ATOM 2945 N N . ILE B 1 137 ? 15.266 -5.781 -12.961 1 85.94 137 ILE B N 1
ATOM 2946 C CA . ILE B 1 137 ? 15.828 -6.137 -14.258 1 85.94 137 ILE B CA 1
ATOM 2947 C C . ILE B 1 137 ? 16.406 -4.891 -14.93 1 85.94 137 ILE B C 1
ATOM 2949 O O . ILE B 1 137 ? 17.516 -4.93 -15.469 1 85.94 137 ILE B O 1
ATOM 2953 N N . LEU B 1 138 ? 15.648 -3.816 -14.883 1 82.5 138 LEU B N 1
ATOM 2954 C CA . LEU B 1 138 ? 16.109 -2.562 -15.461 1 82.5 138 LEU B CA 1
ATOM 2955 C C . LEU B 1 138 ? 17.344 -2.035 -14.727 1 82.5 138 LEU B C 1
ATOM 2957 O O . LEU B 1 138 ? 18.281 -1.542 -15.344 1 82.5 138 LEU B O 1
ATOM 2961 N N . ALA B 1 139 ? 17.406 -2.121 -13.43 1 82.12 139 ALA B N 1
ATOM 2962 C CA . ALA B 1 139 ? 18.547 -1.697 -12.617 1 82.12 139 ALA B CA 1
ATOM 2963 C C . ALA B 1 139 ? 19.797 -2.494 -12.969 1 82.12 139 ALA B C 1
ATOM 2965 O O . ALA B 1 139 ? 20.906 -1.936 -13.055 1 82.12 139 ALA B O 1
ATOM 2966 N N . ASP B 1 140 ? 19.641 -3.697 -13.148 1 77.94 140 ASP B N 1
ATOM 2967 C CA . ASP B 1 140 ? 20.75 -4.566 -13.531 1 77.94 140 ASP B CA 1
ATOM 2968 C C . ASP B 1 140 ? 21.266 -4.22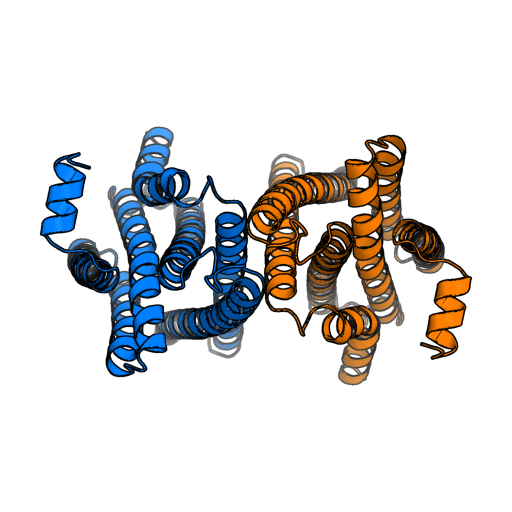7 -14.93 1 77.94 140 ASP B C 1
ATOM 2970 O O . ASP B 1 140 ? 22.453 -4.336 -15.211 1 77.94 140 ASP B O 1
ATOM 2974 N N . ALA B 1 141 ? 20.375 -3.855 -15.766 1 76.5 141 ALA B N 1
ATOM 2975 C CA . ALA B 1 141 ? 20.734 -3.547 -17.156 1 76.5 141 ALA B CA 1
ATOM 2976 C C . ALA B 1 141 ? 21.484 -2.221 -17.25 1 76.5 141 ALA B C 1
ATOM 2978 O O . ALA B 1 141 ? 22.297 -2.027 -18.141 1 76.5 141 ALA B O 1
ATOM 2979 N N . LEU B 1 142 ? 21.109 -1.275 -16.406 1 72.06 142 LEU B N 1
ATOM 2980 C CA . LEU B 1 142 ? 21.719 0.049 -16.438 1 72.06 142 LEU B CA 1
ATOM 2981 C C . LEU B 1 142 ? 23.016 0.076 -15.617 1 72.06 142 LEU B C 1
ATOM 2983 O O . LEU B 1 142 ? 23.766 1.041 -15.688 1 72.06 142 LEU B O 1
ATOM 2987 N N . GLY B 1 143 ? 23.281 -0.837 -14.797 1 60.84 143 GLY B N 1
ATOM 2988 C CA . GLY B 1 143 ? 24.516 -0.875 -14.016 1 60.84 143 GLY B CA 1
ATOM 2989 C C . GLY B 1 143 ? 25.75 -1.109 -14.859 1 60.84 143 GLY B C 1
ATOM 2990 O O . GLY B 1 143 ? 25.641 -1.371 -16.062 1 60.84 143 GLY B O 1
ATOM 2991 N N . PRO B 1 144 ? 26.891 -0.613 -14.406 1 57.94 144 PRO B N 1
ATOM 2992 C CA . PRO B 1 144 ? 28.125 -0.687 -15.195 1 57.94 144 PRO B CA 1
ATOM 2993 C C . PRO B 1 144 ? 28.281 -2.023 -15.914 1 57.94 144 PRO B C 1
ATOM 2995 O O . PRO B 1 144 ? 29.016 -2.109 -16.906 1 57.94 144 PRO B O 1
ATOM 2998 N N . GLY B 1 145 ? 27.891 -3.025 -15.492 1 50.16 145 GLY B N 1
ATOM 2999 C CA . GLY B 1 145 ? 27.938 -4.293 -16.203 1 50.16 145 GLY B CA 1
ATOM 3000 C C . GLY B 1 145 ? 26.797 -4.488 -17.172 1 50.16 145 GLY B C 1
ATOM 3001 O O . GLY B 1 145 ? 25.734 -5.008 -16.797 1 50.16 145 GLY B O 1
ATOM 3002 N N . VAL B 1 146 ? 26.688 -3.627 -18.125 1 49.03 146 VAL B N 1
ATOM 3003 C CA . VAL B 1 146 ? 25.609 -3.555 -19.094 1 49.03 146 VAL B CA 1
ATOM 3004 C C . VAL B 1 146 ? 25.172 -4.965 -19.484 1 49.03 146 VAL B C 1
ATOM 3006 O O . VAL B 1 146 ? 25.953 -5.734 -20.047 1 49.03 146 VAL B O 1
ATOM 3009 N N . VAL B 1 147 ? 24.297 -5.531 -18.984 1 42.12 147 VAL B N 1
ATOM 3010 C CA . VAL B 1 147 ? 23.625 -6.727 -19.5 1 42.12 147 VAL B CA 1
ATOM 3011 C C . VAL B 1 147 ? 23.078 -6.453 -20.891 1 42.12 147 VAL B C 1
ATOM 3013 O O . VAL B 1 147 ? 22.375 -5.457 -21.109 1 42.12 147 VAL B O 1
ATOM 3016 N N . GLY B 1 148 ? 23.719 -7.055 -21.984 1 44.97 148 GLY B N 1
ATOM 3017 C CA . GLY B 1 148 ? 23.656 -7 -23.438 1 44.97 148 GLY B CA 1
ATOM 3018 C C . GLY B 1 148 ? 24.984 -6.676 -24.094 1 44.97 148 GLY B C 1
ATOM 3019 O O . GLY B 1 148 ? 25.234 -7.043 -25.234 1 44.97 148 GLY B O 1
ATOM 3020 N N . ILE B 1 149 ? 25.719 -5.645 -23.578 1 43.41 149 ILE B N 1
ATOM 3021 C CA . ILE B 1 149 ? 26.922 -5.336 -24.344 1 43.41 149 ILE B CA 1
ATOM 3022 C C . ILE B 1 149 ? 28 -6.379 -24.047 1 43.41 149 ILE B C 1
ATOM 3024 O O . ILE B 1 149 ? 28.766 -6.762 -24.938 1 43.41 149 ILE B O 1
ATOM 3028 N N . HIS B 1 150 ? 28.25 -6.656 -22.75 1 41.53 150 HIS B N 1
ATOM 3029 C CA . HIS B 1 150 ? 29.406 -7.512 -22.547 1 41.53 150 HIS B CA 1
ATOM 3030 C C . HIS B 1 150 ? 29 -8.914 -22.109 1 41.53 150 HIS B C 1
ATOM 3032 O O . HIS B 1 150 ? 29.172 -9.281 -20.938 1 41.53 150 HIS B O 1
ATOM 3038 N N . GLY B 1 151 ? 28.031 -9.711 -22.719 1 49.84 151 GLY B N 1
ATOM 3039 C CA . GLY B 1 151 ? 27.906 -11.156 -22.719 1 49.84 151 GLY B CA 1
ATOM 3040 C C . GLY B 1 151 ? 26.516 -11.625 -22.328 1 49.84 151 GLY B C 1
ATOM 3041 O O . GLY B 1 151 ? 26.297 -12.828 -22.125 1 49.84 151 GLY B O 1
ATOM 3042 N N . ASP B 1 152 ? 25.641 -10.773 -21.766 1 56.5 152 ASP B N 1
ATOM 3043 C CA . ASP B 1 152 ? 24.391 -11.453 -21.469 1 56.5 152 ASP B CA 1
ATOM 3044 C C . ASP B 1 152 ? 23.625 -11.781 -22.734 1 56.5 152 ASP B C 1
ATOM 3046 O O . ASP B 1 152 ? 23.828 -11.156 -23.781 1 56.5 152 ASP B O 1
ATOM 3050 N N . SER B 1 153 ? 22.984 -13.008 -22.719 1 65.12 153 SER B N 1
ATOM 3051 C CA . SER B 1 153 ? 22.219 -13.656 -23.781 1 65.12 153 SER B CA 1
ATOM 3052 C C . SER B 1 153 ? 21.172 -12.727 -24.375 1 65.12 153 SER B C 1
ATOM 3054 O O . SER B 1 153 ? 20.625 -11.875 -23.656 1 65.12 153 SER B O 1
ATOM 3056 N N . PRO B 1 154 ? 21.203 -12.406 -25.625 1 72.69 154 PRO B N 1
ATOM 3057 C CA . PRO B 1 154 ? 20.125 -11.688 -26.312 1 72.69 154 PRO B CA 1
ATOM 3058 C C . PRO B 1 154 ? 18.734 -12.086 -25.828 1 72.69 154 PRO B C 1
ATOM 3060 O O . PRO B 1 154 ? 17.766 -11.359 -26.047 1 72.69 154 PRO B O 1
ATOM 3063 N N . TYR B 1 155 ? 18.703 -13.07 -25.016 1 81.31 155 TYR B N 1
ATOM 3064 C CA . TYR B 1 155 ? 17.406 -13.602 -24.609 1 81.31 155 TYR B CA 1
ATOM 3065 C C . TYR B 1 155 ? 17.094 -13.203 -23.172 1 81.31 155 TYR B C 1
ATOM 3067 O O . TYR B 1 155 ? 16.031 -13.539 -22.641 1 81.31 155 TYR B O 1
ATOM 3075 N N . TYR B 1 156 ? 17.969 -12.453 -22.594 1 84.12 156 TYR B N 1
ATOM 3076 C CA . TYR B 1 156 ? 17.828 -12.109 -21.172 1 84.12 156 TYR B CA 1
ATOM 3077 C C . TYR B 1 156 ? 16.531 -11.352 -20.938 1 84.12 156 TYR B C 1
ATOM 3079 O O . TYR B 1 156 ? 15.734 -11.742 -20.062 1 84.12 156 TYR B O 1
ATOM 3087 N N . PHE B 1 157 ? 16.234 -10.336 -21.719 1 86.12 157 PHE B N 1
ATOM 3088 C CA . PHE B 1 157 ? 15.062 -9.5 -21.531 1 86.12 157 PHE B CA 1
ATOM 3089 C C . PHE B 1 157 ? 13.789 -10.266 -21.844 1 86.12 157 PHE B C 1
ATOM 3091 O O . PHE B 1 157 ? 12.797 -10.172 -21.125 1 86.12 157 PHE B O 1
ATOM 3098 N N . LEU B 1 158 ? 13.914 -10.969 -22.875 1 88.19 158 LEU B N 1
ATOM 3099 C CA . LEU B 1 158 ? 12.742 -11.727 -23.297 1 88.19 158 LEU B CA 1
ATOM 3100 C C . LEU B 1 158 ? 12.406 -12.812 -22.281 1 88.19 158 LEU B C 1
ATOM 3102 O O . LEU B 1 158 ? 11.242 -12.984 -21.906 1 88.19 158 LEU B O 1
ATOM 3106 N N . THR B 1 159 ? 13.375 -13.539 -21.797 1 90.31 159 THR B N 1
ATOM 3107 C CA . THR B 1 159 ? 13.156 -14.594 -20.812 1 90.31 159 THR B CA 1
ATOM 3108 C C . THR B 1 159 ? 12.664 -14.008 -19.5 1 90.31 159 THR B C 1
ATOM 3110 O O . THR B 1 159 ? 11.789 -14.586 -18.844 1 90.31 159 THR B O 1
ATOM 3113 N N . SER B 1 160 ? 13.211 -12.883 -19.141 1 93.12 160 SER B N 1
ATOM 3114 C CA . SER B 1 160 ? 12.773 -12.219 -17.922 1 93.12 160 SER B CA 1
ATOM 3115 C C . SER B 1 160 ? 11.32 -11.773 -18.016 1 93.12 160 SER B C 1
ATOM 3117 O O . SER B 1 160 ? 10.578 -11.812 -17.047 1 93.12 160 SER B O 1
ATOM 3119 N N . ALA B 1 161 ? 10.961 -11.32 -19.188 1 95 161 ALA B N 1
ATOM 3120 C CA . ALA B 1 161 ? 9.578 -10.914 -19.406 1 95 161 ALA B CA 1
ATOM 3121 C C . ALA B 1 161 ? 8.625 -12.094 -19.25 1 95 161 ALA B C 1
ATOM 3123 O O . ALA B 1 161 ? 7.578 -11.984 -18.609 1 95 161 ALA B O 1
ATOM 3124 N N . PHE B 1 162 ? 9 -13.219 -19.828 1 95.44 162 PHE B N 1
ATOM 3125 C CA . PHE B 1 162 ? 8.188 -14.422 -19.719 1 95.44 162 PHE B CA 1
ATOM 3126 C C . PHE B 1 162 ? 8.133 -14.914 -18.281 1 95.44 162 PHE B C 1
ATOM 3128 O O . PHE B 1 162 ? 7.094 -15.375 -17.812 1 95.44 162 PHE B O 1
ATOM 3135 N N . LEU B 1 163 ? 9.242 -14.828 -17.641 1 96.06 163 LEU B N 1
ATOM 3136 C CA . LEU B 1 163 ? 9.281 -15.227 -16.234 1 96.06 163 LEU B CA 1
ATOM 3137 C C . LEU B 1 163 ? 8.375 -14.336 -15.391 1 96.06 163 LEU B C 1
ATOM 3139 O O . LEU B 1 163 ? 7.625 -14.836 -14.547 1 96.06 163 LEU B O 1
ATOM 3143 N N . THR B 1 164 ? 8.453 -13.062 -15.625 1 97.19 164 THR B N 1
ATOM 3144 C CA . THR B 1 164 ? 7.613 -12.125 -14.906 1 97.19 164 THR B CA 1
ATOM 3145 C C . THR B 1 164 ? 6.137 -12.43 -15.141 1 97.19 164 THR B C 1
ATOM 3147 O O . THR B 1 164 ? 5.344 -12.445 -14.195 1 97.19 164 THR B O 1
ATOM 3150 N N . ALA B 1 165 ? 5.773 -12.672 -16.375 1 97.94 165 ALA B N 1
ATOM 3151 C CA . ALA B 1 165 ? 4.387 -13.016 -16.703 1 97.94 165 ALA B CA 1
ATOM 3152 C C . ALA B 1 165 ? 3.943 -14.266 -15.945 1 97.94 165 ALA B C 1
ATOM 3154 O O . ALA B 1 165 ? 2.836 -14.312 -15.406 1 97.94 165 ALA B O 1
ATOM 3155 N N . ALA B 1 166 ? 4.781 -15.242 -15.938 1 97.81 166 ALA B N 1
ATOM 3156 C CA . ALA B 1 166 ? 4.461 -16.484 -15.258 1 97.81 166 ALA B CA 1
ATOM 3157 C C . ALA B 1 166 ? 4.277 -16.266 -13.758 1 97.81 166 ALA B C 1
ATOM 3159 O O . ALA B 1 166 ? 3.344 -16.797 -13.156 1 97.81 166 ALA B O 1
ATOM 3160 N N . ILE B 1 167 ? 5.129 -15.492 -13.203 1 97.88 167 ILE B N 1
ATOM 3161 C CA . ILE B 1 167 ? 5.086 -15.25 -11.766 1 97.88 167 ILE B CA 1
ATOM 3162 C C . ILE B 1 167 ? 3.822 -14.469 -11.414 1 97.88 167 ILE B C 1
ATOM 3164 O O . ILE B 1 167 ? 3.189 -14.734 -10.383 1 97.88 167 ILE B O 1
ATOM 3168 N N . ILE B 1 168 ? 3.438 -13.516 -12.211 1 98.62 168 ILE B N 1
ATOM 3169 C CA . ILE B 1 168 ? 2.205 -12.766 -11.984 1 98.62 168 ILE B CA 1
ATOM 3170 C C . ILE B 1 168 ? 1.015 -13.719 -11.977 1 98.62 168 ILE B C 1
ATOM 3172 O O . ILE B 1 168 ? 0.185 -13.688 -11.07 1 98.62 168 ILE B O 1
ATOM 3176 N N . LEU B 1 169 ? 0.984 -14.562 -12.961 1 98.38 169 LEU B N 1
ATOM 3177 C CA . LEU B 1 169 ? -0.106 -15.523 -13.047 1 98.38 169 LEU B CA 1
ATOM 3178 C C . LEU B 1 169 ? -0.068 -16.5 -11.875 1 98.38 169 LEU B C 1
ATOM 3180 O O . LEU B 1 169 ? -1.109 -16.812 -11.297 1 98.38 169 LEU B O 1
ATOM 3184 N N . LEU B 1 170 ? 1.073 -16.891 -11.531 1 98.69 170 LEU B N 1
ATOM 3185 C CA . LEU B 1 170 ? 1.214 -17.844 -10.438 1 98.69 170 LEU B CA 1
ATOM 3186 C C . LEU B 1 170 ? 0.717 -17.25 -9.125 1 98.69 170 LEU B C 1
ATOM 3188 O O . LEU B 1 170 ? 0.008 -17.906 -8.367 1 98.69 170 LEU B O 1
ATOM 3192 N N . HIS B 1 171 ? 1.089 -16 -8.828 1 98.81 171 HIS B N 1
ATOM 3193 C CA . HIS B 1 171 ? 0.578 -15.359 -7.625 1 98.81 171 HIS B CA 1
ATOM 3194 C C . HIS B 1 171 ? -0.947 -15.32 -7.629 1 98.81 171 HIS B C 1
ATOM 3196 O O . HIS B 1 171 ? -1.577 -15.469 -6.578 1 98.81 171 HIS B O 1
ATOM 3202 N N . THR B 1 172 ? -1.491 -15.031 -8.781 1 98.56 172 THR B N 1
ATOM 3203 C CA . THR B 1 172 ? -2.945 -15.031 -8.906 1 98.56 172 THR B CA 1
ATOM 3204 C C . THR B 1 172 ? -3.52 -16.406 -8.586 1 98.56 172 THR B C 1
ATOM 3206 O O . THR B 1 172 ? -4.457 -16.531 -7.793 1 98.56 172 THR B O 1
ATOM 3209 N N . PHE B 1 173 ? -2.912 -17.438 -9.195 1 98.56 173 PHE B N 1
ATOM 3210 C CA . PHE B 1 173 ? -3.385 -18.797 -8.992 1 98.56 173 PHE B CA 1
ATOM 3211 C C .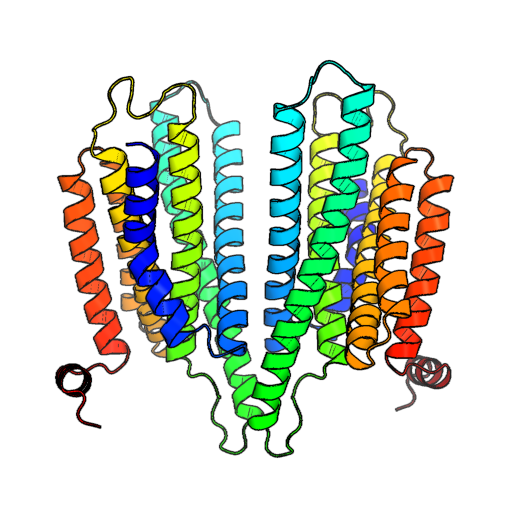 PHE B 1 173 ? -3.135 -19.25 -7.559 1 98.56 173 PHE B C 1
ATOM 3213 O O . PHE B 1 173 ? -4 -19.875 -6.941 1 98.56 173 PHE B O 1
ATOM 3220 N N . TRP B 1 174 ? -1.933 -19.016 -7.047 1 98.69 174 TRP B N 1
ATOM 3221 C CA . TRP B 1 174 ? -1.632 -19.328 -5.652 1 98.69 174 TRP B CA 1
ATOM 3222 C C . TRP B 1 174 ? -2.65 -18.672 -4.719 1 98.69 174 TRP B C 1
ATOM 3224 O O . TRP B 1 174 ? -3.059 -19.281 -3.725 1 98.69 174 TRP B O 1
ATOM 3234 N N . GLY B 1 175 ? -2.984 -17.422 -5.047 1 98.25 175 GLY B N 1
ATOM 3235 C CA . GLY B 1 175 ? -3.975 -16.75 -4.23 1 98.25 175 GLY B CA 1
ATOM 3236 C C . GLY B 1 175 ? -5.301 -17.469 -4.164 1 98.25 175 GLY B C 1
ATOM 3237 O O . GLY B 1 175 ? -5.859 -17.656 -3.078 1 98.25 175 GLY B O 1
ATOM 3238 N N . VAL B 1 176 ? -5.809 -17.859 -5.293 1 97.81 176 VAL B N 1
ATOM 3239 C CA . VAL B 1 176 ? -7.102 -18.531 -5.387 1 97.81 176 VAL B CA 1
ATOM 3240 C C . VAL B 1 176 ? -7.051 -19.859 -4.613 1 97.81 176 VAL B C 1
ATOM 3242 O O . VAL B 1 176 ? -7.934 -20.141 -3.801 1 97.81 176 VAL B O 1
ATOM 3245 N N . VAL B 1 177 ? -6.031 -20.641 -4.848 1 98.06 177 VAL B N 1
ATOM 3246 C CA . VAL B 1 177 ? -5.918 -21.938 -4.211 1 98.06 177 VAL B CA 1
ATOM 3247 C C . VAL B 1 177 ? -5.676 -21.766 -2.711 1 98.06 177 VAL B C 1
ATOM 3249 O O . VAL B 1 177 ? -6.23 -22.5 -1.896 1 98.06 177 VAL B O 1
ATOM 3252 N N . PHE B 1 178 ? -4.859 -20.828 -2.334 1 98.38 178 PHE B N 1
ATOM 3253 C CA . PHE B 1 178 ? -4.516 -20.562 -0.943 1 98.38 178 PHE B CA 1
ATOM 3254 C C . PHE B 1 178 ? -5.758 -20.219 -0.135 1 98.38 178 PHE B C 1
ATOM 3256 O O . PHE B 1 178 ? -5.984 -20.781 0.938 1 98.38 178 PHE B O 1
ATOM 3263 N N . PHE B 1 179 ? -6.512 -19.266 -0.613 1 97.81 179 PHE B N 1
ATOM 3264 C CA . PHE B 1 179 ? -7.723 -18.859 0.086 1 97.81 179 PHE B CA 1
ATOM 3265 C C . PHE B 1 179 ? -8.688 -20.031 0.226 1 97.81 179 PHE B C 1
ATOM 3267 O O . PHE B 1 179 ? -9.273 -20.234 1.291 1 97.81 179 PHE B O 1
ATOM 3274 N N . ASP B 1 180 ? -8.875 -20.766 -0.864 1 96.88 180 ASP B N 1
ATOM 3275 C CA . ASP B 1 180 ? -9.75 -21.922 -0.821 1 96.88 180 ASP B CA 1
ATOM 3276 C C . ASP B 1 180 ? -9.273 -22.938 0.216 1 96.88 180 ASP B C 1
ATOM 3278 O O . ASP B 1 180 ? -10.078 -23.516 0.953 1 96.88 180 ASP B O 1
ATOM 3282 N N . ALA B 1 181 ? -8.016 -23.188 0.198 1 97.69 181 ALA B N 1
ATOM 3283 C CA . ALA B 1 181 ? -7.438 -24.109 1.163 1 97.69 181 ALA B CA 1
ATOM 3284 C C . ALA B 1 181 ? -7.699 -23.656 2.594 1 97.69 181 ALA B C 1
ATOM 3286 O O . ALA B 1 181 ? -7.996 -24.469 3.473 1 97.69 181 ALA B O 1
ATOM 3287 N N . CYS B 1 182 ? -7.602 -22.359 2.883 1 96.88 182 CYS B N 1
ATOM 3288 C CA . CYS B 1 182 ? -7.875 -21.812 4.203 1 96.88 182 CYS B CA 1
ATOM 3289 C C . CYS B 1 182 ? -9.336 -22 4.582 1 96.88 182 CYS B C 1
ATOM 3291 O O . CYS B 1 182 ? -9.648 -22.391 5.707 1 96.88 182 CYS B O 1
ATOM 3293 N N . GLU B 1 183 ? -10.188 -21.75 3.613 1 95.69 183 GLU B N 1
ATOM 3294 C CA . GLU B 1 183 ? -11.625 -21.875 3.863 1 95.69 183 GLU B CA 1
ATOM 3295 C C . GLU B 1 183 ? -11.992 -23.328 4.195 1 95.69 183 GLU B C 1
ATOM 3297 O O . GLU B 1 183 ? -12.844 -23.562 5.051 1 95.69 183 GLU B O 1
ATOM 3302 N N . ARG B 1 184 ? -11.336 -24.203 3.549 1 96 184 ARG B N 1
ATOM 3303 C CA . ARG B 1 184 ? -11.68 -25.609 3.699 1 96 184 ARG B CA 1
ATOM 3304 C C . ARG B 1 184 ? -10.773 -26.297 4.711 1 96 184 ARG B C 1
ATOM 3306 O O . ARG B 1 184 ? -10.875 -27.5 4.938 1 96 184 ARG B O 1
ATOM 3313 N N . ARG B 1 185 ? -9.828 -25.594 5.258 1 96.81 185 ARG B N 1
ATOM 3314 C CA . ARG B 1 185 ? -8.875 -26.094 6.238 1 96.81 185 ARG B CA 1
ATOM 3315 C C . ARG B 1 185 ? -8.086 -27.281 5.68 1 96.81 185 ARG B C 1
ATOM 3317 O O . ARG B 1 185 ? -7.914 -28.297 6.359 1 96.81 185 ARG B O 1
ATOM 3324 N N . ARG B 1 186 ? -7.777 -27.156 4.453 1 97.31 186 ARG B N 1
ATOM 3325 C CA . ARG B 1 186 ? -6.953 -28.156 3.785 1 97.31 186 ARG B CA 1
ATOM 3326 C C . ARG B 1 186 ? -5.477 -27.781 3.852 1 97.31 186 ARG B C 1
ATOM 3328 O O . ARG B 1 186 ? -4.941 -27.188 2.922 1 97.31 186 ARG B O 1
ATOM 3335 N N . TYR B 1 187 ? -4.832 -28.219 4.809 1 96.69 187 TYR B N 1
ATOM 3336 C CA . TYR B 1 187 ? -3.469 -27.781 5.105 1 96.69 187 TYR B CA 1
ATOM 3337 C C . TYR B 1 187 ? -2.49 -28.328 4.07 1 96.69 187 TYR B C 1
ATOM 3339 O O . TYR B 1 187 ? -1.463 -27.703 3.793 1 96.69 187 TYR B O 1
ATOM 3347 N N . TRP B 1 188 ? -2.809 -29.516 3.539 1 96.94 188 TRP B N 1
ATOM 3348 C CA . TRP B 1 188 ? -1.929 -30.062 2.51 1 96.94 188 TRP B CA 1
ATOM 3349 C C . TRP B 1 188 ? -1.906 -29.156 1.282 1 96.94 188 TRP B C 1
ATOM 3351 O O . TRP B 1 188 ? -0.867 -29 0.637 1 96.94 188 TRP B O 1
ATOM 3361 N N . ALA B 1 189 ? -3.016 -28.594 0.901 1 97.56 189 ALA B N 1
ATOM 3362 C CA . ALA B 1 189 ? -3.094 -27.656 -0.217 1 97.56 189 ALA B CA 1
ATOM 3363 C C . ALA B 1 189 ? -2.285 -26.406 0.065 1 97.56 189 ALA B C 1
ATOM 3365 O O . ALA B 1 189 ? -1.625 -25.859 -0.829 1 97.56 189 ALA B O 1
ATOM 3366 N N . LEU B 1 190 ? -2.34 -25.953 1.323 1 97.81 190 LEU B N 1
ATOM 3367 C CA . LEU B 1 190 ? -1.527 -24.812 1.731 1 97.81 190 LEU B CA 1
ATOM 3368 C C . LEU B 1 190 ? -0.041 -25.109 1.577 1 97.81 190 LEU B C 1
ATOM 3370 O O . LEU B 1 190 ? 0.72 -24.281 1.072 1 97.81 190 LEU B O 1
ATOM 3374 N N . GLY B 1 191 ? 0.312 -26.297 2.049 1 97.94 191 GLY B N 1
ATOM 3375 C CA . GLY B 1 191 ? 1.689 -26.734 1.9 1 97.94 191 GLY B CA 1
ATOM 3376 C C . GLY B 1 191 ? 2.148 -26.781 0.455 1 97.94 191 GLY B C 1
ATOM 3377 O O . GLY B 1 191 ? 3.281 -26.406 0.145 1 97.94 191 GLY B O 1
ATOM 3378 N N . LEU B 1 192 ? 1.264 -27.203 -0.437 1 98 192 LEU B N 1
ATOM 3379 C CA . LEU B 1 192 ? 1.604 -27.312 -1.852 1 98 192 LEU B CA 1
ATOM 3380 C C . LEU B 1 192 ? 1.781 -25.922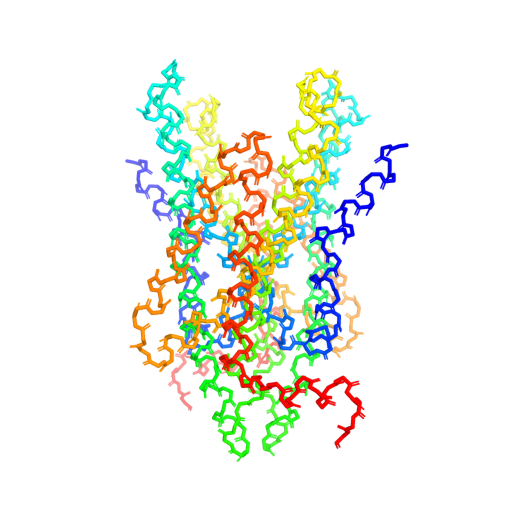 -2.467 1 98 192 LEU B C 1
ATOM 3382 O O . LEU B 1 192 ? 2.633 -25.734 -3.338 1 98 192 LEU B O 1
ATOM 3386 N N . VAL B 1 193 ? 0.948 -24.984 -2.086 1 98.44 193 VAL B N 1
ATOM 3387 C CA . VAL B 1 193 ? 1.092 -23.609 -2.564 1 98.44 193 VAL B CA 1
ATOM 3388 C C . VAL B 1 193 ? 2.447 -23.047 -2.135 1 98.44 193 VAL B C 1
ATOM 3390 O O . VAL B 1 193 ? 3.207 -22.547 -2.965 1 98.44 193 VAL B O 1
ATOM 3393 N N . VAL B 1 194 ? 2.793 -23.156 -0.845 1 98.44 194 VAL B N 1
ATOM 3394 C CA . VAL B 1 194 ? 4.055 -22.656 -0.32 1 98.44 194 VAL B CA 1
ATOM 3395 C C . VAL B 1 194 ? 5.223 -23.391 -0.977 1 98.44 194 VAL B C 1
ATOM 3397 O O . VAL B 1 194 ? 6.203 -22.766 -1.393 1 98.44 194 VAL B O 1
ATOM 3400 N N . GLY B 1 195 ? 5.066 -24.703 -1.101 1 98.38 195 GLY B N 1
ATOM 3401 C CA . GLY B 1 195 ? 6.098 -25.516 -1.721 1 98.38 195 GLY B CA 1
ATOM 3402 C C . GLY B 1 195 ? 6.344 -25.172 -3.176 1 98.38 195 GLY B C 1
ATOM 3403 O O . GLY B 1 195 ? 7.492 -25.062 -3.613 1 98.38 195 GLY B O 1
ATOM 3404 N N . SER B 1 196 ? 5.258 -25 -3.936 1 98.5 196 SER B N 1
ATOM 3405 C CA . SER B 1 196 ? 5.406 -24.656 -5.348 1 98.5 196 SER B CA 1
ATOM 3406 C C . SER B 1 196 ? 5.98 -23.25 -5.516 1 98.5 196 SER B C 1
ATOM 3408 O O . SER B 1 196 ? 6.727 -23 -6.461 1 98.5 196 SER B O 1
ATOM 3410 N N . HIS B 1 197 ? 5.594 -22.375 -4.617 1 98.69 197 HIS B N 1
ATOM 3411 C CA . HIS B 1 197 ? 6.172 -21.031 -4.633 1 98.69 197 HIS B CA 1
ATOM 3412 C C . HIS B 1 197 ? 7.676 -21.078 -4.371 1 98.69 197 HIS B C 1
ATOM 3414 O O . HIS B 1 197 ? 8.453 -20.453 -5.082 1 98.69 197 HIS B O 1
ATOM 3420 N N . LEU B 1 198 ? 8.094 -21.859 -3.379 1 98.44 198 LEU B N 1
ATOM 3421 C CA . LEU B 1 198 ? 9.516 -22.031 -3.078 1 98.44 198 LEU B CA 1
ATOM 3422 C C . LEU B 1 198 ? 10.242 -22.688 -4.25 1 98.44 198 LEU B C 1
ATOM 3424 O O . LEU B 1 198 ? 11.352 -22.281 -4.602 1 98.44 198 LEU B O 1
ATOM 3428 N N . LEU B 1 199 ? 9.609 -23.688 -4.84 1 97.94 199 LEU B N 1
ATOM 3429 C CA . LEU B 1 199 ? 10.195 -24.375 -5.984 1 97.94 199 LEU B CA 1
ATOM 3430 C C . LEU B 1 199 ? 10.414 -23.406 -7.145 1 97.94 199 LEU B C 1
ATOM 3432 O O . LEU B 1 199 ? 11.492 -23.391 -7.742 1 97.94 199 LEU B O 1
ATOM 3436 N N . THR B 1 200 ? 9.391 -22.641 -7.441 1 97.88 200 THR B N 1
ATOM 3437 C CA . THR B 1 200 ? 9.477 -21.688 -8.539 1 97.88 200 THR B CA 1
ATOM 3438 C C . THR B 1 200 ? 10.586 -20.672 -8.281 1 97.88 200 THR B C 1
ATOM 3440 O O . THR B 1 200 ? 11.367 -20.359 -9.18 1 97.88 200 THR B O 1
ATOM 3443 N N . SER B 1 201 ? 10.609 -20.156 -7.074 1 96.81 201 SER B N 1
ATOM 3444 C CA . SER B 1 201 ? 11.672 -19.219 -6.703 1 96.81 201 SER B CA 1
ATOM 3445 C C . SER B 1 201 ? 13.047 -19.875 -6.816 1 96.81 201 SER B C 1
ATOM 3447 O O . SER B 1 201 ? 13.992 -19.25 -7.301 1 96.81 201 SER B O 1
ATOM 3449 N N . GLY B 1 202 ? 13.203 -21.109 -6.422 1 95.94 202 GLY B N 1
ATOM 3450 C CA . GLY B 1 202 ? 14.453 -21.844 -6.527 1 95.94 202 GLY B CA 1
ATOM 3451 C C . GLY B 1 202 ? 14.883 -22.078 -7.961 1 95.94 202 GLY B C 1
ATOM 3452 O O . GLY B 1 202 ? 16.078 -22 -8.273 1 95.94 202 GLY B O 1
ATOM 3453 N N . LEU B 1 203 ? 13.953 -22.328 -8.82 1 95.81 203 LEU B N 1
ATOM 3454 C CA . LEU B 1 203 ? 14.242 -22.594 -10.227 1 95.81 203 LEU B CA 1
ATOM 3455 C C . LEU B 1 203 ? 14.828 -21.359 -10.906 1 95.81 203 LEU B C 1
ATOM 3457 O O . LEU B 1 203 ? 15.602 -21.484 -11.859 1 95.81 203 LEU B O 1
ATOM 3461 N N . THR B 1 204 ? 14.516 -20.156 -10.367 1 93.25 204 THR B N 1
ATOM 3462 C CA . THR B 1 204 ? 15.039 -18.938 -10.977 1 93.25 204 THR B CA 1
ATOM 3463 C C . THR B 1 204 ? 16.547 -18.844 -10.797 1 93.25 204 THR B C 1
ATOM 3465 O O . THR B 1 204 ? 17.234 -18.125 -11.539 1 93.25 204 THR B O 1
ATOM 3468 N N . PHE B 1 205 ? 17.141 -19.562 -9.836 1 91.56 205 PHE B N 1
ATOM 3469 C CA . PHE B 1 205 ? 18.578 -19.516 -9.57 1 91.56 205 PHE B CA 1
ATOM 3470 C C . PHE B 1 205 ? 19.344 -20.328 -10.602 1 91.56 205 PHE B C 1
ATOM 3472 O O . PHE B 1 205 ? 20.562 -20.234 -10.688 1 91.56 205 PHE B O 1
ATOM 3479 N N . LEU B 1 206 ? 18.625 -21.047 -11.414 1 90.5 206 LEU B N 1
ATOM 3480 C CA . LEU B 1 206 ? 19.266 -21.812 -12.477 1 90.5 206 LEU B CA 1
ATOM 3481 C C . LEU B 1 206 ? 19.578 -20.906 -13.672 1 90.5 206 LEU B C 1
ATOM 3483 O O . LEU B 1 206 ? 20.281 -21.328 -14.594 1 90.5 206 LEU B O 1
ATOM 3487 N N . ASN B 1 207 ? 19.031 -19.734 -13.633 1 84.81 207 ASN B N 1
ATOM 3488 C CA . ASN B 1 207 ? 19.359 -18.812 -14.711 1 84.81 207 ASN B CA 1
ATOM 3489 C C . ASN B 1 207 ? 20.859 -18.531 -14.758 1 84.81 207 ASN B C 1
ATOM 3491 O O . ASN B 1 207 ? 21.516 -18.406 -13.711 1 84.81 207 ASN B O 1
ATOM 3495 N N . PRO B 1 208 ? 21.438 -18.609 -16.016 1 87.31 208 PRO B N 1
ATOM 3496 C CA . PRO B 1 208 ? 20.828 -18.344 -17.328 1 87.31 208 PRO B CA 1
ATOM 3497 C C . PRO B 1 208 ? 20.516 -19.625 -18.094 1 87.31 208 PRO B C 1
ATOM 3499 O O . PRO B 1 208 ? 20.438 -19.594 -19.328 1 87.31 208 PRO B O 1
ATOM 3502 N N . TRP B 1 209 ? 20.562 -20.75 -17.422 1 90.12 209 TRP B N 1
ATOM 3503 C CA . TRP B 1 209 ? 19.969 -21.906 -18.078 1 90.12 209 TRP B CA 1
ATOM 3504 C C . TRP B 1 209 ? 18.453 -21.766 -18.188 1 90.12 209 TRP B C 1
ATOM 3506 O O . TRP B 1 209 ? 17.703 -22.469 -17.516 1 90.12 209 TRP B O 1
ATOM 3516 N N . TYR B 1 210 ? 18.078 -20.969 -19.156 1 88.56 210 TYR B N 1
ATOM 3517 C CA . TYR B 1 210 ? 16.703 -20.469 -19.266 1 88.56 210 TYR B CA 1
ATOM 3518 C C . TYR B 1 210 ? 15.727 -21.625 -19.5 1 88.56 210 TYR B C 1
ATOM 3520 O O . TYR B 1 210 ? 14.609 -21.609 -18.969 1 88.56 210 TYR B O 1
ATOM 3528 N N . GLU B 1 211 ? 16.203 -22.609 -20.281 1 89.88 211 GLU B N 1
ATOM 3529 C CA . GLU B 1 211 ? 15.328 -23.75 -20.531 1 89.88 211 GLU B CA 1
ATOM 3530 C C . GLU B 1 211 ? 15.039 -24.531 -19.25 1 89.88 211 GLU B C 1
ATOM 3532 O O . GLU B 1 211 ? 13.922 -25 -19.047 1 89.88 211 GLU B O 1
ATOM 3537 N N . ALA B 1 212 ? 16.047 -24.594 -18.438 1 91.94 212 ALA B N 1
ATOM 3538 C CA . ALA B 1 212 ? 15.945 -25.359 -17.203 1 91.94 212 ALA B CA 1
ATOM 3539 C C . ALA B 1 212 ? 15.094 -24.625 -16.172 1 91.94 212 ALA B C 1
ATOM 3541 O O . ALA B 1 212 ? 14.57 -25.25 -15.242 1 91.94 212 ALA B O 1
ATOM 3542 N N . SER B 1 213 ? 14.938 -23.375 -16.281 1 93.44 213 SER B N 1
ATOM 3543 C CA . SER B 1 213 ? 14.141 -22.594 -15.344 1 93.44 213 SER B CA 1
ATOM 3544 C C . SER B 1 213 ? 12.734 -22.344 -15.898 1 93.44 213 SER B C 1
ATOM 3546 O O . SER B 1 213 ? 11.742 -22.703 -15.266 1 93.44 213 SER B O 1
ATOM 3548 N N . LEU B 1 214 ? 12.602 -21.875 -17.172 1 95.12 214 LEU B N 1
ATOM 3549 C CA . LEU B 1 214 ? 11.336 -21.406 -17.734 1 95.12 214 LEU B CA 1
ATOM 3550 C C . LEU B 1 214 ? 10.383 -22.578 -17.969 1 95.12 214 LEU B C 1
ATOM 3552 O O . LEU B 1 214 ? 9.195 -22.484 -17.656 1 95.12 214 LEU B O 1
ATOM 3556 N N . LEU B 1 215 ? 10.945 -23.641 -18.516 1 96.31 215 LEU B N 1
ATOM 3557 C CA . LEU B 1 215 ? 10.07 -24.75 -18.859 1 96.31 215 LEU B CA 1
ATOM 3558 C C . LEU B 1 215 ? 9.398 -25.328 -17.625 1 96.31 215 LEU B C 1
ATOM 3560 O O . LEU B 1 215 ? 8.172 -25.422 -17.562 1 96.31 215 LEU B O 1
ATOM 3564 N N . PRO B 1 216 ? 10.172 -25.656 -16.578 1 97.62 216 PRO B N 1
ATOM 3565 C CA . PRO B 1 216 ? 9.508 -26.141 -15.359 1 97.62 216 PRO B CA 1
ATOM 3566 C C . PRO B 1 216 ? 8.609 -25.094 -14.711 1 97.62 216 PRO B C 1
ATOM 3568 O O . PRO B 1 216 ? 7.559 -25.438 -14.164 1 97.62 216 PRO B O 1
ATOM 3571 N N . ILE B 1 217 ? 8.93 -23.891 -14.711 1 98 217 ILE B N 1
ATOM 3572 C CA . ILE B 1 217 ? 8.109 -22.844 -14.109 1 98 217 ILE B CA 1
ATOM 3573 C C . ILE B 1 217 ? 6.781 -22.734 -14.852 1 98 217 ILE B C 1
ATOM 3575 O O . ILE B 1 217 ? 5.727 -22.578 -14.234 1 98 217 ILE B O 1
ATOM 3579 N N . TYR B 1 218 ? 6.793 -22.812 -16.156 1 98.06 218 TYR B N 1
ATOM 3580 C CA . TYR B 1 218 ? 5.555 -22.734 -16.922 1 98.06 218 TYR B CA 1
ATOM 3581 C C . TYR B 1 218 ? 4.711 -23.984 -16.719 1 98.06 218 TYR B C 1
ATOM 3583 O O . TYR B 1 218 ? 3.48 -23.938 -16.766 1 98.06 218 TYR B O 1
ATOM 3591 N N . ALA B 1 219 ? 5.406 -25.141 -16.5 1 98.12 219 ALA B N 1
ATOM 3592 C CA . ALA B 1 219 ? 4.66 -26.344 -16.141 1 98.12 219 ALA B CA 1
ATOM 3593 C C . ALA B 1 219 ? 3.924 -26.156 -14.812 1 98.12 219 ALA B C 1
ATOM 3595 O O . ALA B 1 219 ? 2.75 -26.516 -14.695 1 98.12 219 ALA B O 1
ATOM 3596 N N . VAL B 1 220 ? 4.586 -25.562 -13.836 1 98.31 220 VAL B N 1
ATOM 3597 C CA . VAL B 1 220 ? 3.961 -25.25 -12.555 1 98.31 220 VAL B CA 1
ATOM 3598 C C . VAL B 1 220 ? 2.82 -24.266 -12.758 1 98.31 220 VAL B C 1
ATOM 3600 O O . VAL B 1 220 ? 1.754 -24.391 -12.148 1 98.31 220 VAL B O 1
ATOM 3603 N N . THR B 1 221 ? 3.018 -23.281 -13.602 1 98.44 221 THR B N 1
ATOM 3604 C CA . THR B 1 221 ? 2.01 -22.25 -13.867 1 98.44 221 THR B CA 1
ATOM 3605 C C . THR B 1 221 ? 0.74 -22.891 -14.438 1 98.44 221 THR B C 1
ATOM 3607 O O . THR B 1 221 ? -0.364 -22.594 -13.961 1 98.44 221 THR B O 1
ATOM 3610 N N . VAL B 1 222 ? 0.924 -23.797 -15.414 1 97.94 222 VAL B N 1
ATOM 3611 C CA . VAL B 1 222 ? -0.221 -24.453 -16.031 1 97.94 222 VAL B CA 1
ATOM 3612 C C . VAL B 1 222 ? -0.932 -25.328 -15.016 1 97.94 222 VAL B C 1
ATOM 3614 O O . VAL B 1 222 ? -2.162 -25.328 -14.93 1 97.94 222 VAL B O 1
ATOM 3617 N N . SER B 1 223 ? -0.189 -26.062 -14.234 1 97.81 223 SER B N 1
ATOM 3618 C CA . SER B 1 223 ? -0.762 -26.953 -13.234 1 97.81 223 SER B CA 1
ATOM 3619 C C . SER B 1 223 ? -1.526 -26.172 -12.172 1 97.81 223 SER B C 1
ATOM 3621 O O . SER B 1 223 ? -2.656 -26.516 -11.82 1 97.81 223 SER B O 1
ATOM 3623 N N . MET B 1 224 ? -0.922 -25.125 -11.648 1 97.88 224 MET B N 1
ATOM 3624 C CA . MET B 1 224 ? -1.583 -24.297 -10.641 1 97.88 224 MET B CA 1
ATOM 3625 C C . MET B 1 224 ? -2.787 -23.578 -11.234 1 97.88 224 MET B C 1
ATOM 3627 O O . MET B 1 224 ? -3.789 -23.359 -10.555 1 97.88 224 MET B O 1
ATOM 3631 N N . GLY B 1 225 ? -2.652 -23.141 -12.523 1 97.44 225 GLY B N 1
ATOM 3632 C CA . GLY B 1 225 ? -3.777 -22.516 -13.203 1 97.44 225 GLY B CA 1
ATOM 3633 C C . GLY B 1 225 ? -4.977 -23.422 -13.336 1 97.44 225 GLY B C 1
ATOM 3634 O O . GLY B 1 225 ? -6.117 -23 -13.125 1 97.44 225 GLY B O 1
ATOM 3635 N N . LEU B 1 226 ? -4.738 -24.656 -13.688 1 96.12 226 LEU B N 1
ATOM 3636 C CA . LEU B 1 226 ? -5.809 -25.641 -13.773 1 96.12 226 LEU B CA 1
ATOM 3637 C C . LEU B 1 226 ? -6.441 -25.875 -12.398 1 96.12 226 LEU B C 1
ATOM 3639 O O . LEU B 1 226 ? -7.668 -25.938 -12.281 1 96.12 226 LEU B O 1
ATOM 3643 N N . TRP B 1 227 ? -5.586 -25.984 -11.438 1 96.56 227 TRP B N 1
ATOM 3644 C CA . TRP B 1 227 ? -6.082 -26.156 -10.078 1 96.56 227 TRP B CA 1
ATOM 3645 C C . TRP B 1 227 ? -6.941 -24.969 -9.656 1 96.56 227 TRP B C 1
ATOM 3647 O O . TRP B 1 227 ? -8.031 -25.156 -9.102 1 96.56 227 TRP B O 1
ATOM 3657 N N . ALA B 1 228 ? -6.465 -23.797 -9.883 1 96.44 228 ALA B N 1
ATOM 3658 C CA . ALA B 1 228 ? -7.223 -22.594 -9.555 1 96.44 228 ALA B CA 1
ATOM 3659 C C . ALA B 1 228 ? -8.547 -22.547 -10.305 1 96.44 228 ALA B C 1
ATOM 3661 O O . ALA B 1 228 ? -9.578 -22.156 -9.75 1 96.44 228 ALA B O 1
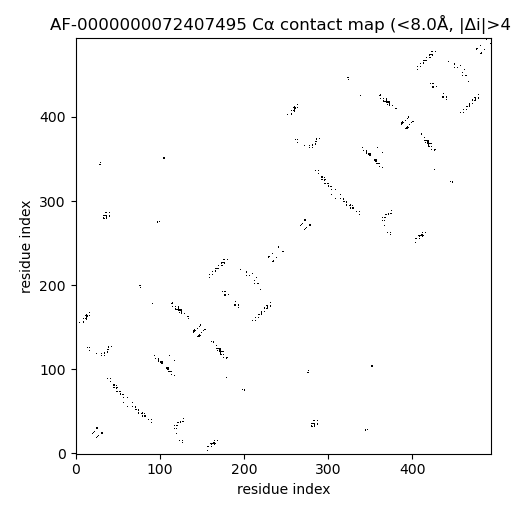ATOM 3662 N N . PHE B 1 229 ? -8.508 -22.969 -11.555 1 93.5 229 PHE B N 1
ATOM 3663 C CA . PHE B 1 229 ? -9.703 -22.984 -12.391 1 93.5 229 PHE B CA 1
ATOM 3664 C C . PHE B 1 229 ? -10.75 -23.922 -11.805 1 93.5 229 PHE B C 1
ATOM 3666 O O . PHE B 1 229 ? -11.93 -23.578 -11.727 1 93.5 229 PHE B O 1
ATOM 3673 N N . ILE B 1 230 ? -10.398 -25.062 -11.406 1 92.38 230 ILE B N 1
ATOM 3674 C CA . ILE B 1 230 ? -11.297 -26.047 -10.82 1 92.38 230 ILE B CA 1
ATOM 3675 C C . ILE B 1 230 ? -11.828 -25.547 -9.484 1 92.38 230 ILE B C 1
ATOM 3677 O O . ILE B 1 230 ? -13.016 -25.672 -9.188 1 92.38 230 ILE B O 1
ATOM 3681 N N . THR B 1 231 ? -10.945 -24.984 -8.695 1 91.19 231 THR B N 1
ATOM 3682 C CA . THR B 1 231 ? -11.32 -24.453 -7.387 1 91.19 231 THR B CA 1
ATOM 3683 C C . THR B 1 231 ? -12.352 -23.344 -7.527 1 91.19 231 THR B C 1
ATOM 3685 O O . THR B 1 231 ? -13.242 -23.203 -6.68 1 91.19 231 THR B O 1
ATOM 3688 N N . ALA B 1 232 ? -12.234 -22.531 -8.578 1 88.12 232 ALA B N 1
ATOM 3689 C CA . ALA B 1 232 ? -13.156 -21.422 -8.82 1 88.12 232 ALA B CA 1
ATOM 3690 C C . ALA B 1 232 ? -14.477 -21.938 -9.391 1 88.12 232 ALA B C 1
ATOM 3692 O O . ALA B 1 232 ? -15.406 -21.156 -9.602 1 88.12 232 ALA B O 1
ATOM 3693 N N . GLY B 1 233 ? -14.633 -23.141 -9.555 1 82.88 233 GLY B N 1
ATOM 3694 C CA . GLY B 1 233 ? -15.867 -23.719 -10.047 1 82.88 233 GLY B CA 1
ATOM 3695 C C . GLY B 1 233 ? -15.898 -23.875 -11.555 1 82.88 233 GLY B C 1
ATOM 3696 O O . GLY B 1 233 ? -16.969 -24.047 -12.141 1 82.88 233 GLY B O 1
ATOM 3697 N N . GLY B 1 234 ? -14.727 -23.672 -12.086 1 76.88 234 GLY B N 1
ATOM 3698 C CA . GLY B 1 234 ? -14.672 -23.844 -13.523 1 76.88 234 GLY B CA 1
ATOM 3699 C C . GLY B 1 234 ? -14.82 -25.297 -13.961 1 76.88 234 GLY B C 1
ATOM 3700 O O . GLY B 1 234 ? -14.469 -26.203 -13.211 1 76.88 234 GLY B O 1
ATOM 3701 N N . SER B 1 235 ? -15.766 -25.484 -14.812 1 73.5 235 SER B N 1
ATOM 3702 C CA . SER B 1 235 ? -15.922 -26.781 -15.438 1 73.5 235 SER B CA 1
ATOM 3703 C C . SER B 1 235 ? -15.742 -26.703 -16.953 1 73.5 235 SER B C 1
ATOM 3705 O O . SER B 1 235 ? -15.734 -25.609 -17.516 1 73.5 235 SER B O 1
ATOM 3707 N N . LEU B 1 236 ? -15.219 -27.781 -17.406 1 69.94 236 LEU B N 1
ATOM 3708 C CA . LEU B 1 236 ? -15.094 -27.812 -18.859 1 69.94 236 LEU B CA 1
ATOM 3709 C C . LEU B 1 236 ? -16.344 -27.25 -19.531 1 69.94 236 LEU B C 1
ATOM 3711 O O . LEU B 1 236 ? -16.25 -26.578 -20.562 1 69.94 236 LEU B O 1
ATOM 3715 N N . ARG B 1 237 ? -17.406 -27.453 -18.984 1 62.84 237 ARG B N 1
ATOM 3716 C CA . ARG B 1 237 ? -18.672 -26.922 -19.484 1 62.84 237 ARG B CA 1
ATOM 3717 C C . ARG B 1 237 ? -18.703 -25.406 -19.391 1 62.84 237 ARG B C 1
ATOM 3719 O O . ARG B 1 237 ? -19.203 -24.734 -20.297 1 62.84 237 ARG B O 1
ATOM 3726 N N . SER B 1 238 ? -18.109 -24.969 -18.406 1 64.38 238 SER B N 1
ATOM 3727 C CA . SER B 1 238 ? -18.109 -23.531 -18.219 1 64.38 238 SER B CA 1
ATOM 3728 C C . SER B 1 238 ? -17.203 -22.844 -19.234 1 64.38 238 SER B C 1
ATOM 3730 O O . SER B 1 238 ? -17.516 -21.75 -19.719 1 64.38 238 SER B O 1
ATOM 3732 N N . ILE B 1 239 ? -16.109 -23.531 -19.453 1 64.38 239 ILE B N 1
ATOM 3733 C CA . ILE B 1 239 ? -15.203 -23.016 -20.484 1 64.38 239 ILE B CA 1
ATOM 3734 C C . ILE B 1 239 ? -15.906 -23.031 -21.844 1 64.38 239 ILE B C 1
ATOM 3736 O O . ILE B 1 239 ? -15.828 -22.047 -22.594 1 64.38 239 ILE B O 1
ATOM 3740 N N . GLN B 1 240 ? -16.5 -24.156 -22.109 1 61.38 240 GLN B N 1
ATOM 3741 C CA . GLN B 1 240 ? -17.219 -24.266 -23.375 1 61.38 240 GLN B CA 1
ATOM 3742 C C . GLN B 1 240 ? -18.297 -23.203 -23.484 1 61.38 240 GLN B C 1
ATOM 3744 O O . GLN B 1 240 ? -18.5 -22.625 -24.547 1 61.38 240 GLN B O 1
ATOM 3749 N N . ARG B 1 241 ? -18.969 -22.953 -22.328 1 59.94 241 ARG B N 1
ATOM 3750 C CA . ARG B 1 241 ? -20.031 -21.953 -22.312 1 59.94 241 ARG B CA 1
ATOM 3751 C C . ARG B 1 241 ? -19.484 -20.547 -22.531 1 59.94 241 ARG B C 1
ATOM 3753 O O . ARG B 1 241 ? -20.094 -19.734 -23.219 1 59.94 241 ARG B O 1
ATOM 3760 N N . SER B 1 242 ? -18.281 -20.375 -22 1 62.38 242 SER B N 1
ATOM 3761 C CA . SER B 1 242 ? -17.656 -19.062 -22.141 1 62.38 242 SER B CA 1
ATOM 3762 C C . SER B 1 242 ? -17.141 -18.844 -23.562 1 62.38 242 SER B C 1
ATOM 3764 O O . SER B 1 242 ? -17.188 -17.734 -24.078 1 62.38 242 SER B O 1
ATOM 3766 N N . LEU B 1 243 ? -16.672 -19.969 -24.062 1 63.56 243 LEU B N 1
ATOM 3767 C CA . LEU B 1 243 ? -16.156 -19.906 -25.422 1 63.56 243 LEU B CA 1
ATOM 3768 C C . LEU B 1 243 ? -17.281 -19.828 -26.438 1 63.56 243 LEU B C 1
ATOM 3770 O O . LEU B 1 243 ? -17.141 -19.234 -27.516 1 63.56 243 LEU B O 1
ATOM 3774 N N . SER B 1 244 ? -18.234 -20.531 -26.047 1 61.22 244 SER B N 1
ATOM 3775 C CA . SER B 1 244 ? -19.359 -20.562 -26.969 1 61.22 244 SER B CA 1
ATOM 3776 C C . SER B 1 244 ? -20.219 -19.312 -26.828 1 61.22 244 SER B C 1
ATOM 3778 O O . SER B 1 244 ? -21.172 -19.125 -27.594 1 61.22 244 SER B O 1
ATOM 3780 N N . CYS B 1 245 ? -19.75 -18.406 -26.219 1 53.16 2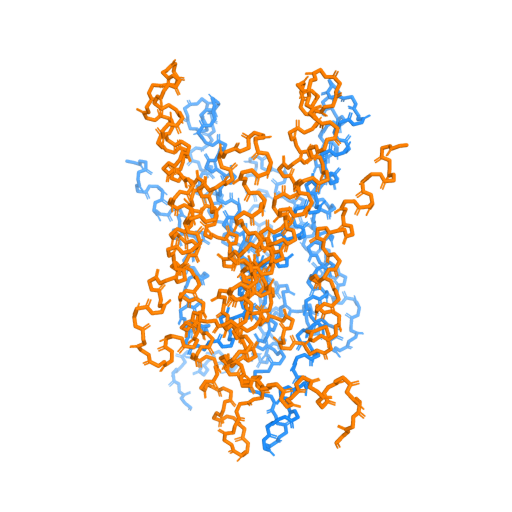45 CYS B N 1
ATOM 3781 C CA . CYS B 1 245 ? -20.531 -17.188 -26 1 53.16 245 CYS B CA 1
ATOM 3782 C C . CYS B 1 245 ? -22 -17.531 -25.719 1 53.16 245 CYS B C 1
ATOM 3784 O O . CYS B 1 245 ? -22.891 -16.766 -26.094 1 53.16 245 CYS B O 1
ATOM 3786 N N . LYS B 1 246 ? -22.375 -18.812 -25.453 1 46.78 246 LYS B N 1
ATOM 3787 C CA . LYS B 1 246 ? -23.812 -19.078 -25.266 1 46.78 246 LYS B CA 1
ATOM 3788 C C . LYS B 1 246 ? -24.25 -18.75 -23.828 1 46.78 246 LYS B C 1
ATOM 3790 O O . LYS B 1 246 ? -23.609 -19.172 -22.875 1 46.78 246 LYS B O 1
ATOM 3795 N N . ASP B 1 247 ? -24.875 -17.516 -23.406 1 40.22 247 ASP B N 1
ATOM 3796 C CA . ASP B 1 247 ? -25.609 -17.219 -22.188 1 40.22 247 ASP B CA 1
ATOM 3797 C C . ASP B 1 247 ? -26.312 -18.453 -21.641 1 40.22 247 ASP B C 1
ATOM 3799 O O . ASP B 1 247 ? -26.828 -19.266 -22.406 1 40.22 247 ASP B O 1
#

InterPro domains:
  IPR009294 Gamma-secretase subunit Aph-1 [PF06105] (4-235)
  IPR009294 Gamma-secretase subunit Aph-1 [PTHR12889] (1-246)